Protein AF-A0A9J6GRD5-F1 (afdb_monomer_lite)

Secondary structure (DSSP, 8-state):
--HHHHHHHHHHHHHHHHHHS----------SSPPPPTT--SSPPSS----S---B--TTT-EEE-GGGGT-HHHHHHHHHHHHHHTS--SS-----SSS--PPB--EEEEEEEE-SSTTTSS---TT----EEEE--SSS-EEEEEEEHHHHHHHHHHHHHH----GGG---------------HHHHHHHHHHHTT--EEEEEEEBTTB--B--SS-GGGGGGSSSTTS-B-HHHHHHHHHHHHTTT-EEEEEE--SSS-HHHHTTSTT-BPPPEETTEEP---TTTTTTT--B-TT-HHHHHHHHHHHHHHHHH--SSEEE--------HHHHH-HHHHHHHHHHT-SSHHHHHHHHHHHHHHHHHHTT-EEEEESHHHHTT----TTPEEEE---TTT-TT--SHHHHHHHHHHTT-EEEE-TT--TTS--SS-THHHHHH--TT-STT--

Radius of gyration: 27.99 Å; chains: 1; bounding box: 68×75×81 Å

pLDDT: mean 86.12, std 17.2, range [30.16, 98.75]

Structure (mmCIF, N/CA/C/O backbone):
data_AF-A0A9J6GRD5-F1
#
_entry.id   AF-A0A9J6GRD5-F1
#
loop_
_atom_site.group_PDB
_atom_site.id
_atom_site.type_symbol
_atom_site.label_atom_id
_atom_site.label_alt_id
_atom_site.label_comp_id
_atom_site.label_asym_id
_atom_site.label_entity_id
_atom_site.label_seq_id
_atom_site.pdbx_PDB_ins_code
_atom_site.Cartn_x
_atom_site.Cartn_y
_atom_site.Cartn_z
_atom_site.occupancy
_atom_site.B_iso_or_equiv
_atom_site.auth_seq_id
_atom_site.auth_comp_id
_atom_site.auth_asym_id
_atom_site.auth_atom_id
_atom_site.pdbx_PDB_model_num
ATOM 1 N N . MET A 1 1 ? 36.837 54.798 8.682 1.00 49.62 1 MET A N 1
ATOM 2 C CA . MET A 1 1 ? 36.047 54.429 9.881 1.00 49.62 1 MET A CA 1
ATOM 3 C C . MET A 1 1 ? 37.021 54.066 10.987 1.00 49.62 1 MET A C 1
ATOM 5 O O . MET A 1 1 ? 37.916 53.267 10.752 1.00 49.62 1 MET A O 1
ATOM 9 N N . THR A 1 2 ? 36.930 54.731 12.136 1.00 55.22 2 THR A N 1
ATOM 10 C CA . THR A 1 2 ? 37.861 54.570 13.262 1.00 55.22 2 THR A CA 1
ATOM 11 C C . THR A 1 2 ? 37.688 53.199 13.928 1.00 55.22 2 THR A C 1
ATOM 13 O O . THR A 1 2 ? 36.592 52.640 13.930 1.00 55.22 2 THR A O 1
ATOM 16 N N . SER A 1 3 ? 38.774 52.658 14.497 1.00 61.09 3 SER A N 1
ATOM 17 C CA . SER A 1 3 ? 38.858 51.348 15.183 1.00 61.09 3 SER A CA 1
ATOM 18 C C . SER A 1 3 ? 37.699 51.074 16.164 1.00 61.09 3 SER A C 1
ATOM 20 O O . SER A 1 3 ? 37.255 49.937 16.328 1.00 61.09 3 SER A O 1
ATOM 22 N N . SER A 1 4 ? 37.130 52.129 16.748 1.00 62.19 4 SER A N 1
ATOM 23 C CA . SER A 1 4 ? 35.991 52.066 17.667 1.00 62.19 4 SER A CA 1
ATOM 24 C C . SER A 1 4 ? 34.664 51.667 17.002 1.00 62.19 4 SER A C 1
ATOM 26 O O . SER A 1 4 ? 33.867 50.967 17.620 1.00 62.19 4 SER A O 1
ATOM 28 N N . VAL A 1 5 ? 34.429 52.041 15.737 1.00 65.94 5 VAL A N 1
ATOM 29 C CA . VAL A 1 5 ? 33.190 51.699 15.003 1.00 65.94 5 VAL A CA 1
ATOM 30 C C . VAL A 1 5 ? 33.194 50.228 14.579 1.00 65.94 5 VAL A C 1
ATOM 32 O O . VAL A 1 5 ? 32.170 49.554 14.653 1.00 65.94 5 VAL A O 1
ATOM 35 N N . LEU A 1 6 ? 34.365 49.699 14.210 1.00 63.09 6 LEU A N 1
ATOM 36 C CA . LEU A 1 6 ? 34.528 48.290 13.840 1.00 63.09 6 LEU A CA 1
ATOM 37 C C . LEU A 1 6 ? 34.335 47.360 15.051 1.00 63.09 6 LEU A C 1
ATOM 39 O O . LEU A 1 6 ? 33.712 46.309 14.931 1.00 63.09 6 LEU A O 1
ATOM 43 N N . ARG A 1 7 ? 34.801 47.776 16.239 1.00 62.59 7 ARG A N 1
ATOM 44 C CA . ARG A 1 7 ? 34.573 47.044 17.498 1.00 62.59 7 ARG A CA 1
ATOM 45 C C . ARG A 1 7 ? 33.104 47.045 17.923 1.00 62.59 7 ARG A C 1
ATOM 47 O O . ARG A 1 7 ? 32.635 46.030 18.425 1.00 62.59 7 ARG A O 1
ATOM 54 N N . LEU A 1 8 ? 32.372 48.135 17.685 1.00 62.16 8 LEU A N 1
ATOM 55 C CA . LEU A 1 8 ? 30.936 48.200 17.974 1.00 62.16 8 LEU A CA 1
ATOM 56 C C . LEU A 1 8 ? 30.122 47.286 17.039 1.00 62.16 8 LEU A C 1
ATOM 58 O O . LEU A 1 8 ? 29.223 46.585 17.495 1.00 62.16 8 LEU A O 1
ATOM 62 N N . LEU A 1 9 ? 30.485 47.222 15.752 1.00 56.03 9 LEU A N 1
ATOM 63 C CA . LEU A 1 9 ? 29.865 46.309 14.780 1.00 56.03 9 LEU A CA 1
ATOM 64 C C . LEU A 1 9 ? 30.152 44.830 15.097 1.00 56.03 9 LEU A C 1
ATOM 66 O O . LEU A 1 9 ? 29.254 43.998 14.990 1.00 56.03 9 LEU A O 1
ATOM 70 N N . LEU A 1 10 ? 31.364 44.506 15.563 1.00 60.06 10 LEU A N 1
ATOM 71 C CA . LEU A 1 10 ? 31.736 43.149 15.992 1.00 60.06 10 LEU A CA 1
ATOM 72 C C . LEU A 1 10 ? 31.068 42.715 17.307 1.00 60.06 10 LEU A C 1
ATOM 74 O O . LEU A 1 10 ? 30.864 41.522 17.504 1.00 60.06 10 LEU A O 1
ATOM 78 N N . LEU A 1 11 ? 30.697 43.653 18.185 1.00 59.06 11 LEU A N 1
ATOM 79 C CA . LEU A 1 11 ? 29.941 43.366 19.414 1.00 59.06 11 LEU A CA 1
ATOM 80 C C . LEU A 1 11 ? 28.431 43.212 19.170 1.00 59.06 11 LEU A C 1
ATOM 82 O O . LEU A 1 11 ? 27.761 42.523 19.935 1.00 59.06 11 LEU A O 1
ATOM 86 N N . LEU A 1 12 ? 27.893 43.814 18.104 1.00 52.66 12 LEU A N 1
ATOM 87 C CA . LEU A 1 12 ? 26.479 43.695 17.721 1.00 52.66 12 LEU A CA 1
ATOM 88 C C . LEU A 1 12 ? 26.198 42.492 16.808 1.00 52.66 12 LEU A C 1
ATOM 90 O O . LEU A 1 12 ? 25.074 41.989 16.798 1.00 52.66 12 LEU A O 1
ATOM 94 N N . ALA A 1 13 ? 27.203 41.988 16.086 1.00 53.62 13 ALA A N 1
ATOM 95 C CA . ALA A 1 13 ? 27.067 40.820 15.216 1.00 53.62 13 ALA A CA 1
ATOM 96 C C . ALA A 1 13 ? 26.558 39.547 15.936 1.00 53.62 13 ALA A C 1
ATOM 98 O O . ALA A 1 13 ? 25.658 38.911 15.392 1.00 53.62 13 ALA A O 1
ATOM 99 N N . PRO A 1 14 ? 27.013 39.184 17.157 1.00 51.56 14 PRO A N 1
ATOM 100 C CA . PRO A 1 14 ? 26.506 38.008 17.866 1.00 51.56 14 PRO A CA 1
ATOM 101 C C . PRO A 1 14 ? 25.075 38.205 18.374 1.00 51.56 14 PRO A C 1
ATOM 103 O O . PRO A 1 14 ? 24.329 37.240 18.466 1.00 51.56 14 PRO A O 1
ATOM 106 N N . VAL A 1 15 ? 24.673 39.445 18.681 1.00 54.31 15 VAL A N 1
ATOM 107 C CA . VAL A 1 15 ? 23.310 39.764 19.137 1.00 54.31 15 VAL A CA 1
ATOM 108 C C . VAL A 1 15 ? 22.329 39.703 17.963 1.00 54.31 15 VAL A C 1
ATOM 110 O O . VAL A 1 15 ? 21.251 39.134 18.100 1.00 54.31 15 VAL A O 1
ATOM 113 N N . LEU A 1 16 ? 22.724 40.188 16.782 1.00 49.69 16 LEU A N 1
ATOM 114 C CA . LEU A 1 16 ? 21.937 40.054 15.549 1.00 49.69 16 LEU A CA 1
ATOM 115 C C . LEU A 1 16 ? 21.883 38.600 15.044 1.00 49.69 16 LEU A C 1
ATOM 117 O O . LEU A 1 16 ? 20.831 38.160 14.588 1.00 49.69 16 LEU A O 1
ATOM 121 N N . LEU A 1 17 ? 22.965 37.825 15.191 1.00 47.38 17 LEU A N 1
ATOM 122 C CA . LEU A 1 17 ? 22.986 36.387 14.881 1.00 47.38 17 LEU A CA 1
ATOM 123 C C . LEU A 1 17 ? 22.181 35.551 15.891 1.00 47.38 17 LEU A C 1
ATOM 125 O O . LEU A 1 17 ? 21.523 34.598 15.487 1.00 47.38 17 LEU A O 1
ATOM 129 N N . ALA A 1 18 ? 22.158 35.921 17.175 1.00 43.56 18 ALA A N 1
ATOM 130 C CA . ALA A 1 18 ? 21.323 35.254 18.176 1.00 43.56 18 ALA A CA 1
ATOM 131 C C . ALA A 1 18 ? 19.822 35.515 17.953 1.00 43.56 18 ALA A C 1
ATOM 133 O O . ALA A 1 18 ? 19.014 34.607 18.143 1.00 43.56 18 ALA A O 1
ATOM 134 N N . TYR A 1 19 ? 19.443 36.708 17.477 1.00 42.16 19 TYR A N 1
ATOM 135 C CA . TYR A 1 19 ? 18.065 36.987 17.051 1.00 42.16 19 TYR A CA 1
ATOM 136 C C . TYR A 1 19 ? 17.689 36.298 15.728 1.00 42.16 19 TYR A C 1
ATOM 138 O O . TYR A 1 19 ? 16.516 36.000 15.521 1.00 42.16 19 TYR A O 1
ATOM 146 N N . ALA A 1 20 ? 18.659 35.987 14.860 1.00 40.38 20 ALA A N 1
ATOM 147 C CA . ALA A 1 20 ? 18.417 35.287 13.595 1.00 40.38 20 ALA A CA 1
ATOM 148 C C . ALA A 1 20 ? 18.233 33.760 13.739 1.00 40.38 20 ALA A C 1
ATOM 150 O O . ALA A 1 20 ? 17.759 33.120 12.803 1.00 40.38 20 ALA A O 1
ATOM 151 N N . PHE A 1 21 ? 18.564 33.173 14.897 1.00 40.09 21 PHE A N 1
ATOM 152 C CA . PHE A 1 21 ? 18.409 31.733 15.168 1.00 40.09 21 PHE A CA 1
ATOM 153 C C . PHE A 1 21 ? 17.312 31.379 16.175 1.00 40.09 21 PHE A C 1
ATOM 155 O O . PHE A 1 21 ? 17.104 30.201 16.466 1.00 40.09 21 PHE A O 1
ATOM 162 N N . ILE A 1 22 ? 16.526 32.355 16.630 1.00 40.75 22 ILE A N 1
ATOM 163 C CA . ILE A 1 22 ? 15.164 32.056 17.070 1.00 40.75 22 ILE A CA 1
ATOM 164 C C . ILE A 1 22 ? 14.322 32.051 15.797 1.00 40.75 22 ILE A C 1
ATOM 166 O O . ILE A 1 22 ? 13.637 33.021 15.479 1.00 40.75 22 ILE A O 1
ATOM 170 N N . THR A 1 23 ? 14.396 30.950 15.038 1.00 41.19 23 THR A N 1
ATOM 171 C CA . THR A 1 23 ? 13.290 30.588 14.153 1.00 41.19 23 THR A CA 1
ATOM 172 C C . THR A 1 23 ? 12.053 30.686 15.013 1.00 41.19 23 THR A C 1
ATOM 174 O O . THR A 1 23 ? 11.929 29.950 15.995 1.00 41.19 23 THR A O 1
ATOM 177 N N . TYR A 1 24 ? 11.218 31.666 14.689 1.00 38.09 24 TYR A N 1
ATOM 178 C CA . TYR A 1 24 ? 9.889 31.842 15.224 1.00 38.09 24 TYR A CA 1
ATOM 179 C C . TYR A 1 24 ? 9.288 30.441 15.344 1.00 38.09 24 TYR A C 1
ATOM 181 O O . TYR A 1 24 ? 8.982 29.798 14.340 1.00 38.09 24 TYR A O 1
ATOM 189 N N . ILE A 1 25 ? 9.214 29.911 16.568 1.00 41.38 25 ILE A N 1
ATOM 190 C CA . ILE A 1 25 ? 8.284 28.831 16.838 1.00 41.38 25 ILE A CA 1
ATOM 191 C C . ILE A 1 25 ? 6.969 29.554 16.628 1.00 41.38 25 ILE A C 1
ATOM 193 O O . ILE A 1 25 ? 6.519 30.259 17.531 1.00 41.38 25 ILE A O 1
ATOM 197 N N . GLU A 1 26 ? 6.427 29.496 15.404 1.00 39.28 26 GLU A N 1
ATOM 198 C CA . GLU A 1 26 ? 5.041 29.864 15.182 1.00 39.28 26 GLU A CA 1
ATOM 199 C C . GLU A 1 26 ? 4.311 29.103 16.269 1.00 39.28 26 GLU A C 1
ATOM 201 O O . GLU A 1 26 ? 4.31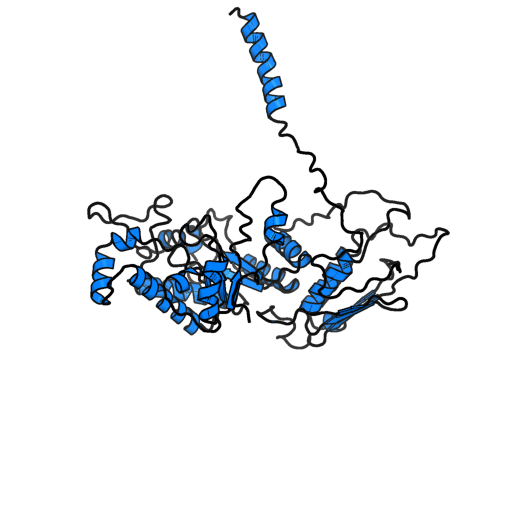8 27.866 16.302 1.00 39.28 26 GLU A O 1
ATOM 206 N N . VAL A 1 27 ? 3.766 29.850 17.230 1.00 38.38 27 VAL A N 1
ATOM 207 C CA . VAL A 1 27 ? 2.721 29.333 18.087 1.00 38.38 27 VAL A CA 1
ATOM 208 C C . VAL A 1 27 ? 1.758 28.745 17.079 1.00 38.38 27 VAL A C 1
ATOM 210 O O . VAL A 1 27 ? 1.169 29.499 16.305 1.00 38.38 27 VAL A O 1
ATOM 213 N N . ARG A 1 28 ? 1.700 27.409 16.987 1.00 44.22 28 ARG A N 1
ATOM 214 C CA . ARG A 1 28 ? 0.713 26.737 16.152 1.00 44.22 28 ARG A CA 1
ATOM 215 C C . ARG A 1 28 ? -0.610 27.127 16.774 1.00 44.22 28 ARG A C 1
ATOM 217 O O . ARG A 1 28 ? -1.078 26.481 17.712 1.00 44.22 28 ARG A O 1
ATOM 224 N N . LEU A 1 29 ? -1.146 28.255 16.318 1.00 44.84 29 LEU A N 1
ATOM 225 C CA . LEU A 1 29 ? -2.468 28.702 16.670 1.00 44.84 29 LEU A CA 1
ATOM 226 C C . LEU A 1 29 ? -3.365 27.506 16.352 1.00 44.84 29 LEU A C 1
ATOM 228 O O . LEU A 1 29 ? -3.175 26.873 15.304 1.00 44.84 29 LEU A O 1
ATOM 232 N N . PRO A 1 30 ? -4.259 27.114 17.274 1.00 55.38 30 PRO A N 1
ATOM 233 C CA . PRO A 1 30 ? -5.175 26.020 17.006 1.00 55.38 30 PRO A CA 1
ATOM 234 C C . PRO A 1 30 ? -5.814 26.260 15.640 1.00 55.38 30 PRO A C 1
ATOM 236 O O . PRO A 1 30 ? -6.192 27.393 15.334 1.00 55.38 30 PRO A O 1
ATOM 239 N N . LEU A 1 31 ? -5.852 25.209 14.812 1.00 58.12 31 LEU A N 1
ATOM 240 C CA . LEU A 1 31 ? -6.377 25.294 13.451 1.00 58.12 31 LEU A CA 1
ATOM 241 C C . LEU A 1 31 ? -7.694 26.092 13.475 1.00 58.12 31 LEU A C 1
ATOM 243 O O . LEU A 1 31 ? -8.591 25.723 14.238 1.00 58.12 31 LEU A O 1
ATOM 247 N N . PRO A 1 32 ? -7.816 27.184 12.697 1.00 57.00 32 PRO A N 1
ATOM 248 C CA . PRO A 1 32 ? -9.034 27.982 12.661 1.00 57.00 32 PRO A CA 1
ATOM 249 C C . PRO A 1 32 ? -10.247 27.097 12.365 1.00 57.00 32 PRO A C 1
ATOM 251 O O . PRO A 1 32 ? -10.274 26.398 11.352 1.00 57.00 32 PRO A O 1
ATOM 254 N N . GLY A 1 33 ? -11.244 27.126 13.248 1.00 63.50 33 GLY A N 1
ATOM 255 C CA . GLY A 1 33 ? -12.440 26.293 13.154 1.00 63.50 33 GLY A CA 1
ATOM 256 C C . GLY A 1 33 ? -13.006 25.937 14.527 1.00 63.50 33 GLY A C 1
ATOM 257 O O . GLY A 1 33 ? -12.350 26.092 15.557 1.00 63.50 33 GLY A O 1
ATOM 258 N N . LYS A 1 34 ? -14.250 25.454 14.553 1.00 72.62 34 LYS A N 1
ATOM 259 C CA . LYS A 1 34 ? -14.848 24.904 15.772 1.00 72.62 34 LYS A CA 1
ATOM 260 C C . LYS A 1 34 ? -14.332 23.478 15.946 1.00 72.62 34 LYS A C 1
ATOM 262 O O . LYS A 1 34 ? -14.577 22.631 15.090 1.00 72.62 34 LYS A O 1
ATOM 267 N N . ARG A 1 35 ? -13.618 23.207 17.042 1.00 72.94 35 ARG A N 1
ATOM 268 C CA . ARG A 1 35 ? -13.231 21.836 17.398 1.00 72.94 35 ARG A CA 1
ATOM 269 C C . ARG A 1 35 ? -14.496 20.988 17.530 1.00 72.94 35 ARG A C 1
ATOM 271 O O . ARG A 1 35 ? -15.472 21.444 18.128 1.00 72.94 35 ARG A O 1
ATOM 278 N N . ALA A 1 36 ? -14.472 19.777 16.979 1.00 79.00 36 ALA A N 1
ATOM 279 C CA . ALA A 1 36 ? -15.566 18.839 17.177 1.00 79.00 36 ALA A CA 1
ATOM 280 C C . ALA A 1 36 ? -15.784 18.602 18.687 1.00 79.00 36 ALA A C 1
ATOM 282 O O . ALA A 1 36 ? -14.801 18.598 19.443 1.00 79.00 36 ALA A O 1
ATOM 283 N N . PRO A 1 37 ? -17.039 18.441 19.145 1.00 81.50 37 PRO A N 1
ATOM 284 C CA . PRO A 1 37 ? -17.318 18.091 20.532 1.00 81.50 37 PRO A CA 1
ATOM 285 C C . PRO A 1 37 ? -16.533 16.840 20.971 1.00 81.50 37 PRO A C 1
ATOM 287 O O . PRO A 1 37 ? -16.256 15.974 20.133 1.00 81.50 37 PRO A O 1
ATOM 290 N N . PRO A 1 38 ? -16.167 16.706 22.258 1.00 81.12 38 PRO A N 1
ATOM 291 C CA . PRO A 1 38 ? -15.645 15.449 22.791 1.00 81.12 38 PRO A CA 1
ATOM 292 C C . PRO A 1 38 ? -16.554 14.268 22.431 1.00 81.12 38 PRO A C 1
ATOM 294 O O . PRO A 1 38 ? -17.765 14.439 22.311 1.00 81.12 38 PRO A O 1
ATOM 297 N N . GLY A 1 39 ? -15.969 13.089 22.219 1.00 83.50 39 GLY A N 1
ATOM 298 C CA . GLY A 1 39 ? -16.737 11.932 21.763 1.00 83.50 39 GLY A CA 1
ATOM 299 C C . GLY A 1 39 ? -17.086 11.963 20.272 1.00 83.50 39 GLY A C 1
ATOM 300 O O . GLY A 1 39 ? -17.992 11.253 19.850 1.00 83.50 39 GLY A O 1
ATOM 301 N N . SER A 1 40 ? -16.410 12.796 19.468 1.00 88.31 40 SER A N 1
ATOM 302 C CA . SER A 1 40 ? -16.587 12.813 18.012 1.00 88.31 40 SER A CA 1
ATOM 303 C C . SER A 1 40 ? -15.562 11.903 17.315 1.00 88.31 40 SER A C 1
ATOM 305 O O . SER A 1 40 ? -14.390 12.276 17.246 1.00 88.31 40 SER A O 1
ATOM 307 N N . PRO A 1 41 ? -15.968 10.738 16.780 1.00 91.38 41 PRO A N 1
ATOM 308 C CA . PRO A 1 41 ? -15.154 9.878 15.970 1.00 91.38 41 PRO A CA 1
ATOM 309 C C . PRO A 1 41 ? -14.818 10.484 14.606 1.00 91.38 41 PRO A C 1
ATOM 311 O O . PRO A 1 41 ? -15.607 11.195 13.977 1.00 91.38 41 PRO A O 1
ATOM 314 N N . TRP A 1 42 ? -13.629 10.123 14.141 1.00 93.62 42 TRP A N 1
ATOM 315 C CA . TRP A 1 42 ? -13.108 10.382 12.812 1.00 93.62 42 TRP A CA 1
ATOM 316 C C . TRP A 1 42 ? -12.485 9.093 12.241 1.00 93.62 42 TRP A C 1
ATOM 318 O O . TRP A 1 42 ? -11.746 8.406 12.950 1.00 93.62 42 TRP A O 1
ATOM 328 N N . PRO A 1 43 ? -12.739 8.742 10.968 1.00 95.56 43 PRO A N 1
ATOM 329 C CA . PRO A 1 43 ? -13.752 9.317 10.081 1.00 95.56 43 PRO A CA 1
ATOM 330 C C . PRO A 1 43 ? -15.171 9.202 10.655 1.00 95.56 43 PRO A C 1
ATOM 332 O O . PRO A 1 43 ? -15.437 8.323 11.481 1.00 95.56 43 PRO A O 1
ATOM 335 N N . ALA A 1 44 ? -16.069 10.088 10.217 1.00 93.19 44 ALA A N 1
ATOM 336 C CA . ALA A 1 44 ? -17.471 10.035 10.614 1.00 93.19 44 ALA A CA 1
ATOM 337 C C . ALA A 1 44 ? -18.111 8.711 10.133 1.00 93.19 44 ALA A C 1
ATOM 339 O O . ALA A 1 44 ? -17.980 8.372 8.953 1.00 93.19 44 ALA A O 1
ATOM 340 N N . PRO A 1 45 ? -18.789 7.951 11.015 1.00 94.44 45 PRO A N 1
ATOM 341 C CA . PRO A 1 45 ? -19.582 6.789 10.624 1.00 94.44 45 PRO A CA 1
ATOM 342 C C . PRO A 1 45 ? -20.627 7.126 9.553 1.00 94.44 45 PRO A C 1
ATOM 344 O O . PRO A 1 45 ? -21.190 8.218 9.556 1.00 94.44 45 PRO A O 1
ATOM 347 N N . GLN A 1 46 ? -20.935 6.161 8.678 1.00 94.25 46 GLN A N 1
ATOM 348 C CA . GLN A 1 46 ? -21.948 6.332 7.623 1.00 94.25 46 GLN A CA 1
ATOM 349 C C . GLN A 1 46 ? -23.337 6.675 8.180 1.00 94.25 46 GLN A C 1
ATOM 351 O O . GLN A 1 46 ? -24.057 7.483 7.603 1.00 94.25 46 GLN A O 1
ATOM 356 N N . MET A 1 47 ? -23.705 6.057 9.303 1.00 94.69 47 MET A N 1
ATOM 357 C CA . MET A 1 47 ? -24.911 6.374 10.058 1.00 94.69 47 MET A CA 1
ATOM 358 C C . MET A 1 47 ? -24.525 6.644 11.501 1.00 94.69 47 MET A C 1
ATOM 360 O O . MET A 1 47 ? -23.798 5.860 12.113 1.00 94.69 47 MET A O 1
ATOM 364 N N . TRP A 1 48 ? -25.045 7.737 12.049 1.00 91.19 48 TRP A N 1
ATOM 365 C CA . TRP A 1 48 ? -24.818 8.101 13.435 1.00 91.19 48 TRP A CA 1
ATOM 366 C C . TRP A 1 48 ? -26.077 8.701 14.048 1.00 91.19 48 TRP A C 1
ATOM 368 O O . TRP A 1 48 ? -26.523 9.778 13.660 1.00 91.19 48 TRP A O 1
ATOM 378 N N . GLN A 1 49 ? -26.625 8.003 15.040 1.00 91.12 49 GLN A N 1
ATOM 379 C CA . GLN A 1 49 ? -27.655 8.523 15.935 1.00 91.12 49 GLN A CA 1
ATOM 380 C C . GLN A 1 49 ? -27.046 8.770 17.320 1.00 91.12 49 GLN A C 1
ATOM 382 O O . GLN A 1 49 ? -26.493 7.854 17.927 1.00 91.12 49 GLN A O 1
ATOM 387 N N . THR A 1 50 ? -27.075 10.018 17.786 1.00 87.50 50 THR A N 1
ATOM 388 C CA . THR A 1 50 ? -26.617 10.403 19.128 1.00 87.50 50 THR A CA 1
ATOM 389 C C . THR A 1 50 ? -27.794 10.601 20.072 1.00 87.50 50 THR A C 1
ATOM 391 O O . THR A 1 50 ? -28.888 10.981 19.662 1.00 87.50 50 THR A O 1
ATOM 394 N N . SER A 1 51 ? -27.531 10.405 21.361 1.00 83.81 51 SER A N 1
ATOM 395 C CA . SER A 1 51 ? -28.380 10.851 22.465 1.00 83.81 51 SER A CA 1
ATOM 396 C C . SER A 1 51 ? -27.584 11.850 23.317 1.00 83.81 51 SER A C 1
ATOM 398 O O . SER A 1 51 ? -26.357 11.737 23.369 1.00 83.81 51 SER A O 1
ATOM 400 N N . PRO A 1 52 ? -28.227 12.830 23.983 1.00 81.69 52 PRO A N 1
ATOM 401 C CA . PRO A 1 52 ? -27.559 13.671 24.979 1.00 81.69 52 PRO A CA 1
ATOM 402 C C . PRO A 1 52 ? -27.147 12.898 26.244 1.00 81.69 52 PRO A C 1
ATOM 404 O O . PRO A 1 52 ? -26.436 13.449 27.082 1.00 81.69 52 PRO A O 1
ATOM 407 N N . MET A 1 53 ? -27.596 11.648 26.402 1.00 81.56 53 MET A N 1
ATOM 408 C CA . MET A 1 53 ? -27.242 10.789 27.527 1.00 81.56 53 MET A CA 1
ATOM 409 C C . MET A 1 53 ? -25.732 10.532 27.596 1.00 81.56 53 MET A C 1
ATOM 411 O O . MET A 1 53 ? -25.085 10.223 26.596 1.00 81.56 53 MET A O 1
ATOM 415 N N . GLN A 1 54 ? -25.196 10.583 28.814 1.00 84.00 54 GLN A N 1
ATOM 416 C CA . GLN A 1 54 ? -23.812 10.248 29.125 1.00 84.00 54 GLN A CA 1
ATOM 417 C C . GLN A 1 54 ? -23.754 9.075 30.103 1.00 84.00 54 GLN A C 1
ATOM 419 O O . GLN A 1 54 ? -24.644 8.903 30.933 1.00 84.00 54 GLN A O 1
ATOM 424 N N . ARG A 1 55 ? -22.686 8.281 30.008 1.00 85.94 55 ARG A N 1
ATOM 425 C CA . ARG A 1 55 ? -22.394 7.176 30.927 1.00 85.94 55 ARG A CA 1
ATOM 426 C C . ARG A 1 55 ? -20.955 7.255 31.394 1.00 85.94 55 ARG A C 1
ATOM 428 O O . ARG A 1 55 ? -20.086 7.721 30.656 1.00 85.94 55 ARG A O 1
ATOM 435 N N . THR A 1 56 ? -20.707 6.798 32.612 1.00 85.94 56 THR A N 1
ATOM 436 C CA . THR A 1 56 ? -19.355 6.746 33.175 1.00 85.94 56 THR A CA 1
ATOM 437 C C . THR A 1 56 ? -18.690 5.418 32.832 1.00 85.94 56 THR A C 1
ATOM 439 O O . THR A 1 56 ? -19.353 4.390 32.733 1.00 85.94 56 THR A O 1
ATOM 442 N N . LEU A 1 57 ? -17.375 5.429 32.619 1.00 84.12 57 LEU A N 1
ATOM 443 C CA . LEU A 1 57 ? -16.576 4.211 32.501 1.00 84.12 57 LEU A CA 1
ATOM 444 C C . LEU A 1 57 ? -15.581 4.191 33.654 1.00 84.12 57 LEU A C 1
ATOM 446 O O . LEU A 1 57 ? -14.785 5.119 33.796 1.00 84.12 57 LEU A O 1
ATOM 450 N N . ASP A 1 58 ? -15.625 3.132 34.449 1.00 82.19 58 ASP A N 1
ATOM 451 C CA . ASP A 1 58 ? -14.655 2.875 35.504 1.00 82.19 58 ASP A CA 1
ATOM 452 C C . ASP A 1 58 ? -13.553 1.947 34.956 1.00 82.19 58 ASP A C 1
ATOM 454 O O . ASP A 1 58 ? -13.852 0.807 34.594 1.00 82.19 58 ASP A O 1
ATOM 458 N N . PRO A 1 59 ? -12.290 2.402 34.856 1.00 82.25 59 PRO A N 1
ATOM 459 C CA . PRO A 1 59 ? -11.193 1.594 34.319 1.00 82.25 59 PRO A CA 1
ATOM 460 C C . PRO A 1 59 ? -10.957 0.271 35.063 1.00 82.25 59 PRO A C 1
ATOM 462 O O . PRO A 1 59 ? -10.485 -0.690 34.442 1.00 82.25 59 PRO A O 1
ATOM 465 N N . ASP A 1 60 ? -11.284 0.212 36.358 1.00 82.88 60 ASP A N 1
ATOM 466 C CA . ASP A 1 60 ? -11.026 -0.950 37.214 1.00 82.88 60 ASP A CA 1
ATOM 467 C C . ASP A 1 60 ? -12.092 -2.037 37.029 1.00 82.88 60 ASP A C 1
ATOM 469 O O . ASP A 1 60 ? -11.789 -3.230 37.099 1.00 82.88 60 ASP A O 1
ATOM 473 N N . THR A 1 61 ? -13.337 -1.642 36.751 1.00 86.50 61 THR A N 1
ATOM 474 C CA . THR A 1 61 ? -14.481 -2.565 36.655 1.00 86.50 61 THR A CA 1
ATOM 475 C C . THR A 1 61 ? -14.992 -2.775 35.230 1.00 86.50 61 THR A C 1
ATOM 477 O O . THR A 1 61 ? -15.610 -3.804 34.952 1.00 86.50 61 THR A O 1
ATOM 480 N N . PHE A 1 62 ? -14.694 -1.867 34.294 1.00 89.94 62 PHE A N 1
ATOM 481 C CA . PHE A 1 62 ? -15.132 -1.977 32.905 1.00 89.94 62 PHE A CA 1
ATOM 482 C C . PHE A 1 62 ? -14.538 -3.212 32.219 1.00 89.94 62 PHE A C 1
ATOM 484 O O . PHE A 1 62 ? -13.313 -3.382 32.136 1.00 89.94 62 PHE A O 1
ATOM 491 N N . SER A 1 63 ? -15.404 -4.046 31.645 1.00 94.50 63 SER A N 1
ATOM 492 C CA . SER A 1 63 ? -15.003 -5.238 30.895 1.00 94.50 63 SER A CA 1
ATOM 493 C C . SER A 1 63 ? -14.986 -4.987 29.385 1.00 94.50 63 SER A C 1
ATOM 495 O O . SER A 1 63 ? -15.943 -4.480 28.807 1.00 94.50 63 SER A O 1
ATOM 497 N N . LEU A 1 64 ? -13.900 -5.386 28.719 1.00 95.94 64 LEU A N 1
ATOM 498 C CA . LEU A 1 64 ? -13.784 -5.388 27.259 1.00 95.94 64 LEU A CA 1
ATOM 499 C C . LEU A 1 64 ? -13.455 -6.809 26.806 1.00 95.94 64 LEU A C 1
ATOM 501 O O . LEU A 1 64 ? -12.353 -7.290 27.070 1.00 95.94 64 LEU A O 1
ATOM 505 N N . SER A 1 65 ? -14.401 -7.485 26.150 1.00 96.75 65 SER A N 1
ATOM 506 C CA . SER A 1 65 ? -14.284 -8.924 25.881 1.00 96.75 65 SER A CA 1
ATOM 507 C C . SER A 1 65 ? -14.866 -9.353 24.534 1.00 96.75 65 SER A C 1
ATOM 509 O O . SER A 1 65 ? -15.764 -8.719 23.980 1.00 96.75 65 SER A O 1
ATOM 511 N N . SER A 1 66 ? -14.330 -10.457 24.006 1.00 96.94 66 SER A N 1
ATOM 512 C CA . SER A 1 66 ? -14.833 -11.161 22.824 1.00 96.94 66 SER A CA 1
ATOM 513 C C . SER A 1 66 ? -14.509 -12.644 22.939 1.00 96.94 66 SER A C 1
ATOM 515 O O . SER A 1 66 ? -13.360 -12.984 23.219 1.00 96.94 66 SER A O 1
ATOM 517 N N . ALA A 1 67 ? -15.461 -13.523 22.624 1.00 93.75 67 ALA A N 1
ATOM 518 C CA . ALA A 1 67 ? -15.182 -14.958 22.496 1.00 93.75 67 ALA A CA 1
ATOM 519 C C . ALA A 1 67 ? -14.157 -15.253 21.380 1.00 93.75 67 ALA A C 1
ATOM 521 O O . ALA A 1 67 ? -13.410 -16.223 21.452 1.00 93.75 67 ALA A O 1
ATOM 522 N N . ALA A 1 68 ? -14.064 -14.387 20.362 1.00 93.81 68 ALA A N 1
ATOM 523 C CA . ALA A 1 68 ? -13.103 -14.546 19.273 1.00 93.81 68 ALA A CA 1
ATOM 524 C C . ALA A 1 68 ? -11.639 -14.365 19.715 1.00 93.81 68 ALA A C 1
ATOM 526 O O . ALA A 1 68 ? -10.733 -14.809 19.012 1.00 93.81 68 ALA A O 1
ATOM 527 N N . ALA A 1 69 ? -11.387 -13.743 20.871 1.00 94.19 69 ALA A N 1
ATOM 528 C CA . ALA A 1 69 ? -10.034 -13.528 21.381 1.00 94.19 69 ALA A CA 1
ATOM 529 C C . ALA A 1 69 ? -9.316 -14.833 21.775 1.00 94.19 69 ALA A C 1
ATOM 531 O O . ALA A 1 69 ? -8.090 -14.852 21.827 1.00 94.19 69 ALA A O 1
ATOM 532 N N . GLU A 1 70 ? -10.054 -15.919 22.021 1.00 91.06 70 GLU A N 1
ATOM 533 C CA . GLU A 1 70 ? -9.474 -17.223 22.374 1.00 91.06 70 GLU A CA 1
ATOM 534 C C . GLU A 1 70 ? -8.779 -17.901 21.187 1.00 91.06 70 GLU A C 1
ATOM 536 O O . GLU A 1 70 ? -7.810 -18.632 21.371 1.00 91.06 70 GLU A O 1
ATOM 541 N N . SER A 1 71 ? -9.260 -17.652 19.965 1.00 90.25 71 SER A N 1
ATOM 542 C CA . SER A 1 71 ? -8.769 -18.318 18.754 1.00 90.25 71 SER A CA 1
ATOM 543 C C . SER A 1 71 ? -8.246 -17.363 17.681 1.00 90.25 71 SER A C 1
ATOM 545 O O . SER A 1 71 ? -7.799 -17.829 16.636 1.00 90.25 71 SER A O 1
ATOM 547 N N . CYS A 1 72 ? -8.323 -16.045 17.894 1.00 94.62 72 CYS A N 1
ATOM 548 C CA . CYS A 1 72 ? -7.841 -15.041 16.951 1.00 94.62 72 CYS A CA 1
ATOM 549 C C . CYS A 1 72 ? -7.004 -13.962 17.644 1.00 94.62 72 CYS A C 1
ATOM 551 O O . CYS A 1 72 ? -7.496 -13.132 18.417 1.00 94.62 72 CYS A O 1
ATOM 553 N N . ASP A 1 73 ? -5.719 -13.942 17.306 1.00 95.38 73 ASP A N 1
ATOM 554 C CA . ASP A 1 73 ? -4.740 -13.027 17.877 1.00 95.38 73 ASP A CA 1
ATOM 555 C C . ASP A 1 73 ? -4.977 -11.563 17.480 1.00 95.38 73 ASP A C 1
ATOM 557 O O . ASP A 1 73 ? -4.775 -10.676 18.310 1.00 95.38 73 ASP A O 1
ATOM 561 N N . VAL A 1 74 ? -5.488 -11.297 16.273 1.00 96.25 74 VAL A N 1
ATOM 562 C CA . VAL A 1 74 ? -5.893 -9.952 15.829 1.00 96.25 74 VAL A CA 1
ATOM 563 C C . VAL A 1 74 ? -6.891 -9.351 16.812 1.00 96.25 74 VAL A C 1
ATOM 565 O O . VAL A 1 74 ? -6.690 -8.231 17.284 1.00 96.25 74 VAL A O 1
ATOM 568 N N . VAL A 1 75 ? -7.938 -10.106 17.163 1.00 96.88 75 VAL A N 1
ATOM 569 C CA . VAL A 1 75 ? -8.973 -9.650 18.098 1.00 96.88 75 VAL A CA 1
ATOM 570 C C . VAL A 1 75 ? -8.379 -9.493 19.494 1.00 96.88 75 VAL A C 1
ATOM 572 O O . VAL A 1 75 ? -8.511 -8.424 20.086 1.00 96.88 75 VAL A O 1
ATOM 575 N N . ALA A 1 76 ? -7.654 -10.494 20.000 1.00 96.75 76 ALA A N 1
ATOM 576 C CA . ALA A 1 76 ? -7.046 -10.433 21.331 1.00 96.75 76 ALA A CA 1
ATOM 577 C C . ALA A 1 76 ? -6.114 -9.216 21.504 1.00 96.75 76 ALA A C 1
ATOM 579 O O . ALA A 1 76 ? -6.211 -8.466 22.483 1.00 96.75 76 ALA A O 1
ATOM 580 N N . LYS A 1 77 ? -5.233 -8.968 20.526 1.00 97.00 77 LYS A N 1
ATOM 581 C CA . LYS A 1 77 ? -4.317 -7.818 20.528 1.00 97.00 77 LYS A CA 1
ATOM 582 C C . LYS A 1 77 ? -5.059 -6.496 20.342 1.00 97.00 77 LYS A C 1
ATOM 584 O O . LYS A 1 77 ? -4.662 -5.508 20.960 1.00 97.00 77 LYS A O 1
ATOM 589 N N . ALA A 1 78 ? -6.128 -6.462 19.543 1.00 97.50 78 ALA A N 1
ATOM 590 C CA . ALA A 1 78 ? -6.958 -5.271 19.385 1.00 97.50 78 ALA A CA 1
ATOM 591 C C . ALA A 1 78 ? -7.667 -4.896 20.694 1.00 97.50 78 ALA A C 1
ATOM 593 O O . ALA A 1 78 ? -7.576 -3.738 21.095 1.00 97.50 78 ALA A O 1
ATOM 594 N N . LEU A 1 79 ? -8.282 -5.848 21.406 1.00 97.00 79 LEU A N 1
ATOM 595 C CA . LEU A 1 79 ? -8.927 -5.585 22.701 1.00 97.00 79 LEU A CA 1
ATOM 596 C C . LEU A 1 79 ? -7.922 -5.023 23.718 1.00 97.00 79 LEU A C 1
ATOM 598 O O . LEU A 1 79 ? -8.178 -3.994 24.340 1.00 97.00 79 LEU A O 1
ATOM 602 N N . SER A 1 80 ? -6.741 -5.643 23.832 1.00 95.06 80 SER A N 1
ATOM 603 C CA . SER A 1 80 ? -5.680 -5.161 24.728 1.00 95.06 80 SER A CA 1
ATOM 604 C C . SER A 1 80 ? -5.224 -3.740 24.375 1.00 95.06 80 SER A C 1
ATOM 606 O O . SER A 1 80 ? -5.107 -2.884 25.254 1.00 95.06 80 SER A O 1
ATOM 608 N N . ARG A 1 81 ? -5.004 -3.463 23.084 1.00 94.31 81 ARG A N 1
ATOM 609 C CA . ARG A 1 81 ? -4.592 -2.142 22.592 1.00 94.31 81 ARG A CA 1
ATOM 610 C C . ARG A 1 81 ? -5.660 -1.083 22.859 1.00 94.31 81 ARG A C 1
ATOM 612 O O . ARG A 1 81 ? -5.339 -0.018 23.377 1.00 94.31 81 ARG A O 1
ATOM 619 N N . TYR A 1 82 ? -6.915 -1.372 22.532 1.00 93.94 82 TYR A N 1
ATOM 620 C CA . TYR A 1 82 ? -8.001 -0.406 22.662 1.00 93.94 82 TYR A CA 1
ATOM 621 C C . TYR A 1 82 ? -8.430 -0.160 24.103 1.00 93.94 82 TYR A C 1
ATOM 623 O O . TYR A 1 82 ? -8.820 0.963 24.409 1.00 93.94 82 TYR A O 1
ATOM 631 N N . ARG A 1 83 ? -8.246 -1.126 25.015 1.00 90.94 83 ARG A N 1
ATOM 632 C CA . ARG A 1 83 ? -8.356 -0.860 26.458 1.00 90.94 83 ARG A CA 1
ATOM 633 C C . ARG A 1 83 ? -7.384 0.248 26.876 1.00 90.94 83 ARG A C 1
ATOM 635 O O . ARG A 1 83 ? -7.802 1.233 27.470 1.00 90.94 83 ARG A O 1
ATOM 642 N N . LYS A 1 84 ? -6.108 0.140 26.489 1.00 86.94 84 LYS A N 1
ATOM 643 C CA . LYS A 1 84 ? -5.086 1.156 26.809 1.00 86.94 84 LYS A CA 1
ATOM 644 C C . LYS A 1 84 ? -5.375 2.517 26.169 1.00 86.94 84 LYS A C 1
ATOM 646 O O . LYS A 1 84 ? -5.105 3.547 26.776 1.00 86.94 84 LYS A O 1
ATOM 651 N N . LEU A 1 85 ? -5.911 2.532 24.946 1.00 85.00 85 LEU A N 1
ATOM 652 C CA . LEU A 1 85 ? -6.260 3.776 24.248 1.00 85.00 85 LEU A CA 1
ATOM 653 C C . LEU A 1 85 ? -7.494 4.462 24.844 1.00 85.00 85 LEU A C 1
ATOM 655 O O . LEU A 1 85 ? -7.514 5.687 24.926 1.00 85.00 85 LEU A O 1
ATOM 659 N N . ALA A 1 86 ? -8.495 3.694 25.279 1.00 81.50 86 ALA A N 1
ATOM 660 C CA . ALA A 1 86 ? -9.669 4.233 25.960 1.00 81.50 86 ALA A CA 1
ATOM 661 C C . ALA A 1 86 ? -9.319 4.769 27.362 1.00 81.50 86 ALA A C 1
ATOM 663 O O . ALA A 1 86 ? -9.850 5.796 27.779 1.00 81.50 86 ALA A O 1
ATOM 664 N N . PHE A 1 87 ? -8.376 4.125 28.061 1.00 77.81 87 PHE A N 1
ATOM 665 C CA . PHE A 1 87 ? -7.973 4.461 29.431 1.00 77.81 87 PHE A CA 1
ATOM 666 C C . PHE A 1 87 ? -6.509 4.934 29.507 1.00 77.81 87 PHE A C 1
ATOM 668 O O . PHE A 1 87 ? -5.668 4.317 30.153 1.00 77.81 87 PHE A O 1
ATOM 675 N N . LEU A 1 88 ? -6.191 6.065 28.859 1.00 61.94 88 LEU A N 1
ATOM 676 C CA . LEU A 1 88 ? -4.817 6.605 28.747 1.00 61.94 88 LEU A CA 1
ATOM 677 C C . LEU A 1 88 ? -4.104 6.884 30.089 1.00 61.94 88 LEU A C 1
ATOM 679 O O . LEU A 1 88 ? -2.878 6.994 30.116 1.00 61.94 88 LEU A O 1
ATOM 683 N N . LYS A 1 89 ? -4.850 7.040 31.188 1.00 57.56 89 LYS A N 1
ATOM 684 C CA . LYS A 1 89 ? -4.328 7.178 32.553 1.00 57.56 89 LYS A CA 1
ATOM 685 C C . LYS A 1 89 ? -5.196 6.342 33.496 1.00 57.56 89 LYS A C 1
ATOM 687 O O . LYS A 1 89 ? -6.260 6.795 33.904 1.00 57.56 89 LYS A O 1
ATOM 692 N N . GLU A 1 90 ? -4.727 5.149 33.857 1.00 51.09 90 GLU A N 1
ATOM 693 C CA . GLU A 1 90 ? -5.365 4.300 34.884 1.00 51.09 90 GLU A CA 1
ATOM 694 C C . GLU A 1 90 ? -5.303 4.946 36.286 1.00 51.09 90 GLU A C 1
ATOM 696 O O . GLU A 1 90 ? -6.102 4.640 37.162 1.00 51.09 90 GLU A O 1
ATOM 701 N N . VAL A 1 91 ? -4.392 5.904 36.509 1.00 43.75 91 VAL A N 1
ATOM 702 C CA . VAL A 1 91 ? -4.188 6.527 37.824 1.00 43.75 91 VAL A CA 1
ATOM 703 C C . VAL A 1 91 ? -5.082 7.760 38.001 1.00 43.75 91 VAL A C 1
ATOM 705 O O . VAL A 1 91 ? -4.865 8.791 37.365 1.00 43.75 91 VAL A O 1
ATOM 708 N N . GLY A 1 92 ? -6.045 7.673 38.924 1.00 47.22 92 GLY A N 1
ATOM 709 C CA . GLY A 1 92 ? -6.766 8.829 39.477 1.00 47.22 92 GLY A CA 1
ATOM 710 C C . GLY A 1 92 ? -8.138 9.137 38.871 1.00 47.22 92 GLY A C 1
ATOM 711 O O . GLY A 1 92 ? -8.798 10.056 39.351 1.00 47.22 92 GLY A O 1
ATOM 712 N N . CYS A 1 93 ? -8.611 8.367 37.886 1.00 48.22 93 CYS A N 1
ATOM 713 C CA . CYS A 1 93 ? -9.990 8.461 37.390 1.00 48.22 93 CYS A CA 1
ATOM 714 C C . CYS A 1 93 ? -10.953 7.731 38.338 1.00 48.22 93 CYS A C 1
ATOM 716 O O . CYS A 1 93 ? -11.488 6.683 37.998 1.00 48.22 93 CYS A O 1
ATOM 718 N N . LYS A 1 94 ? -11.160 8.255 39.549 1.00 46.34 94 LYS A N 1
ATOM 719 C CA . LYS A 1 94 ? -12.271 7.788 40.388 1.00 46.34 94 LYS A CA 1
ATOM 720 C C . LYS A 1 94 ? -13.566 8.388 39.848 1.00 46.34 94 LYS A C 1
ATOM 722 O O . LYS A 1 94 ? -13.582 9.572 39.507 1.00 46.34 94 LYS A O 1
ATOM 727 N N . ALA A 1 95 ? -14.634 7.591 39.781 1.00 47.97 95 ALA A N 1
ATOM 728 C CA . ALA A 1 95 ? -15.972 8.101 39.498 1.00 47.97 95 ALA A CA 1
ATOM 729 C C . ALA A 1 95 ? -16.248 9.324 40.388 1.00 47.97 95 ALA A C 1
ATOM 731 O O . ALA A 1 95 ? -15.936 9.307 41.583 1.00 47.97 95 ALA A O 1
ATOM 732 N N . ALA A 1 96 ? -16.766 10.403 39.800 1.00 46.19 96 ALA A N 1
ATOM 733 C CA . ALA A 1 96 ? -17.047 11.630 40.527 1.00 46.19 96 ALA A CA 1
ATOM 734 C C . ALA A 1 96 ? -18.062 11.339 41.646 1.00 46.19 96 ALA A C 1
ATOM 736 O O . ALA A 1 96 ? -19.248 11.178 41.388 1.00 46.19 96 ALA A O 1
ATOM 737 N N . GLN A 1 97 ? -17.604 11.283 42.898 1.00 45.09 97 GLN A N 1
ATOM 738 C CA . GLN A 1 97 ? -18.465 11.213 44.085 1.00 45.09 97 GLN A CA 1
ATOM 739 C C . GLN A 1 97 ? -18.931 12.627 44.480 1.00 45.09 97 GLN A C 1
ATOM 741 O O . GLN A 1 97 ? -18.733 13.074 45.609 1.00 45.09 97 GLN A O 1
ATOM 746 N N . GLY A 1 98 ? -19.462 13.378 43.511 1.00 44.06 98 GLY A N 1
ATOM 747 C CA . GLY A 1 98 ? -19.945 14.748 43.686 1.00 44.06 98 GLY A CA 1
ATOM 748 C C . GLY A 1 98 ? -21.469 14.829 43.543 1.00 44.06 98 GLY A C 1
ATOM 749 O O . GLY A 1 98 ? -22.034 14.115 42.718 1.00 44.06 98 GLY A O 1
ATOM 750 N N . PRO A 1 99 ? -22.160 15.694 44.307 1.00 39.34 99 PRO A N 1
ATOM 751 C CA . PRO A 1 99 ? -23.605 15.832 44.204 1.00 39.34 99 PRO A CA 1
ATOM 752 C C . PRO A 1 99 ? -23.965 16.609 42.930 1.00 39.34 99 PRO A C 1
ATOM 754 O O . PRO A 1 99 ? -23.747 17.818 42.848 1.00 39.34 99 PRO A O 1
ATOM 757 N N . GLY A 1 100 ? -24.505 15.900 41.936 1.00 47.53 100 GLY A N 1
ATOM 758 C CA . GLY A 1 100 ? -24.975 16.473 40.672 1.00 47.53 100 GLY A CA 1
ATOM 759 C C . GLY A 1 100 ? -24.890 15.477 39.516 1.00 47.53 100 GLY A C 1
ATOM 760 O O . GLY A 1 100 ? -23.927 15.513 38.764 1.00 47.53 100 GLY A O 1
ATOM 761 N N . ALA A 1 101 ? -25.925 14.636 39.393 1.00 47.28 101 ALA A N 1
ATOM 762 C CA . ALA A 1 101 ? -26.131 13.569 38.402 1.00 47.28 101 ALA A CA 1
ATOM 763 C C . ALA A 1 101 ? -25.178 12.359 38.519 1.00 47.28 101 ALA A C 1
ATOM 765 O O . ALA A 1 101 ? -24.097 12.326 37.937 1.00 47.28 101 ALA A O 1
ATOM 766 N N . GLU A 1 102 ? -25.624 11.320 39.235 1.00 62.75 102 GLU A N 1
ATOM 767 C CA . GLU A 1 102 ? -25.057 9.966 39.167 1.00 62.75 102 GLU A CA 1
ATOM 768 C C . GLU A 1 102 ? -25.260 9.405 37.749 1.00 62.75 102 GLU A C 1
ATOM 770 O O . GLU A 1 102 ? -26.269 8.773 37.446 1.00 62.75 102 GLU A O 1
ATOM 775 N N . LEU A 1 103 ? -24.332 9.698 36.837 1.00 72.75 103 LEU A N 1
ATOM 776 C CA . LEU A 1 103 ? -24.324 9.088 35.510 1.00 72.75 103 LEU A CA 1
ATOM 777 C C . LEU A 1 103 ? -24.154 7.571 35.654 1.00 72.75 103 LEU A C 1
ATOM 779 O O . LEU A 1 103 ? -23.190 7.112 36.270 1.00 72.75 103 LEU A O 1
ATOM 783 N N . GLU A 1 104 ? -25.051 6.796 35.042 1.00 82.44 104 GLU A N 1
ATOM 784 C CA . GLU A 1 104 ? -25.011 5.334 35.110 1.00 82.44 104 GLU A CA 1
ATOM 785 C C . GLU A 1 104 ? -23.701 4.791 34.515 1.00 82.44 104 GLU A C 1
ATOM 787 O O . GLU A 1 104 ? -23.317 5.133 33.390 1.00 82.44 104 GLU A O 1
ATOM 792 N N . ALA A 1 105 ? -23.017 3.920 35.258 1.00 85.62 105 ALA A N 1
ATOM 793 C CA . ALA A 1 105 ? -21.782 3.288 34.806 1.00 85.62 105 ALA A CA 1
ATOM 794 C C . ALA A 1 105 ? -22.060 2.312 33.660 1.00 85.62 105 ALA A C 1
ATOM 796 O O . ALA A 1 105 ? -22.962 1.485 33.764 1.00 85.62 105 ALA A O 1
ATOM 797 N N . LEU A 1 106 ? -21.297 2.386 32.570 1.00 90.00 106 LEU A N 1
ATOM 798 C CA . LEU A 1 106 ? -21.306 1.395 31.496 1.00 90.00 106 LEU A CA 1
ATOM 799 C C . LEU A 1 106 ? -20.466 0.188 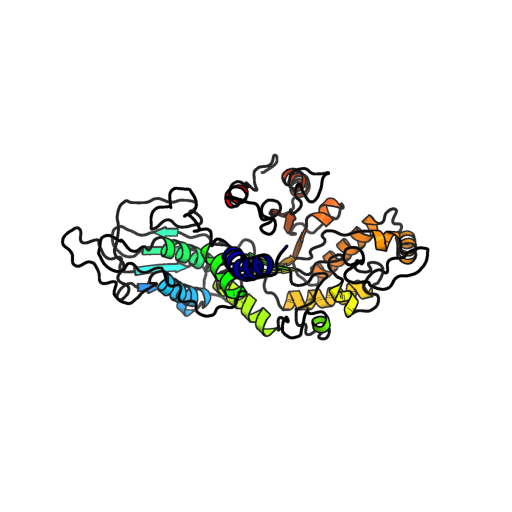31.947 1.00 90.00 106 LEU A C 1
ATOM 801 O O . LEU A 1 106 ? -19.254 0.338 32.093 1.00 90.00 106 LEU A O 1
ATOM 805 N N . PRO A 1 107 ? -21.056 -1.001 32.160 1.00 92.38 107 PRO A N 1
ATOM 806 C CA . PRO A 1 107 ? -20.330 -2.128 32.750 1.00 92.38 107 PRO A CA 1
ATOM 807 C C . PRO A 1 107 ? -19.339 -2.782 31.780 1.00 92.38 107 PRO A C 1
ATOM 809 O O . PRO A 1 107 ? -18.262 -3.222 32.185 1.00 92.38 107 PRO A O 1
ATOM 812 N N . ALA A 1 108 ? -19.685 -2.870 30.493 1.00 95.88 108 ALA A N 1
ATOM 813 C CA . ALA A 1 108 ? -18.855 -3.570 29.523 1.00 95.88 108 ALA A CA 1
ATOM 814 C C . ALA A 1 108 ? -19.082 -3.120 28.078 1.00 95.88 108 ALA A C 1
ATOM 816 O O . ALA A 1 108 ? -20.133 -2.576 27.733 1.00 95.88 108 ALA A O 1
ATOM 817 N N . LEU A 1 109 ? -18.103 -3.441 27.228 1.00 97.50 109 LEU A N 1
ATOM 818 C CA . LEU A 1 109 ? -18.251 -3.566 25.781 1.00 97.50 109 LEU A CA 1
ATOM 819 C C . LEU A 1 109 ? -18.050 -5.034 25.381 1.00 97.50 109 LEU A C 1
ATOM 821 O O . LEU A 1 109 ? -16.942 -5.576 25.480 1.00 97.50 109 LEU A O 1
ATOM 825 N N . ARG A 1 110 ? -19.124 -5.662 24.896 1.00 98.00 110 ARG A N 1
ATOM 826 C CA . ARG A 1 110 ? -19.099 -7.007 24.307 1.00 98.00 110 ARG A CA 1
ATOM 827 C C . ARG A 1 110 ? -18.862 -6.908 22.806 1.00 98.00 110 ARG A C 1
ATOM 829 O O . ARG A 1 110 ? -19.543 -6.151 22.115 1.00 98.00 110 ARG A O 1
ATOM 836 N N . VAL A 1 111 ? -17.896 -7.667 22.306 1.00 98.19 111 VAL A N 1
ATOM 837 C CA . VAL A 1 111 ? -17.528 -7.683 20.889 1.00 98.19 111 VAL A CA 1
ATOM 838 C C . VAL A 1 111 ? -17.903 -9.027 20.271 1.00 98.19 111 VAL A C 1
ATOM 840 O O . VAL A 1 111 ? -17.275 -10.050 20.558 1.00 98.19 111 VAL A O 1
ATOM 843 N N . ASP A 1 112 ? -18.878 -8.995 19.367 1.00 96.50 112 ASP A N 1
ATOM 844 C CA . ASP A 1 112 ? -19.383 -10.149 18.630 1.00 96.50 112 ASP A CA 1
ATOM 845 C C . ASP A 1 112 ? -18.866 -10.133 17.183 1.00 96.50 112 ASP A C 1
ATOM 847 O O . ASP A 1 112 ? -19.054 -9.167 16.433 1.00 96.50 112 ASP A O 1
ATOM 851 N N . VAL A 1 113 ? -18.243 -11.237 16.769 1.00 95.31 113 VAL A N 1
ATOM 852 C CA . VAL A 1 113 ? -17.724 -11.429 15.408 1.00 95.31 113 VAL A CA 1
ATOM 853 C C . VAL A 1 113 ? -18.377 -12.658 14.804 1.00 95.31 113 VAL A C 1
ATOM 855 O O . VAL A 1 113 ? -18.309 -13.736 15.392 1.00 95.31 113 VAL A O 1
ATOM 858 N N . ALA A 1 114 ? -18.996 -12.520 13.631 1.00 91.56 114 ALA A N 1
ATOM 859 C CA . ALA A 1 114 ? -19.659 -13.650 12.981 1.00 91.56 114 ALA A CA 1
ATOM 860 C C . ALA A 1 114 ? -18.652 -14.671 12.421 1.00 91.56 114 ALA A C 1
ATOM 862 O O . ALA A 1 114 ? -18.831 -15.876 12.593 1.00 91.56 114 ALA A O 1
ATOM 863 N N . ARG A 1 115 ? -17.580 -14.201 11.768 1.00 85.69 115 ARG A N 1
ATOM 864 C CA . ARG A 1 115 ? -16.569 -15.045 11.109 1.00 85.69 115 ARG A CA 1
ATOM 865 C C . ARG A 1 115 ? -15.181 -14.791 11.696 1.00 85.69 115 ARG A C 1
ATOM 867 O O . ARG A 1 115 ? -14.527 -13.810 11.351 1.00 85.69 115 ARG A O 1
ATOM 874 N N . TYR A 1 116 ? -14.748 -15.675 12.595 1.00 81.31 116 TYR A N 1
ATOM 875 C CA . TYR A 1 116 ? -13.426 -15.610 13.246 1.00 81.31 116 TYR A CA 1
ATOM 876 C C . TYR A 1 116 ? -12.725 -16.972 13.402 1.00 81.31 116 TYR A C 1
ATOM 878 O O . TYR A 1 116 ? -11.557 -17.012 13.783 1.00 81.31 116 TYR A O 1
ATOM 886 N N . ARG A 1 117 ? -13.423 -18.090 13.154 1.00 77.12 117 ARG A N 1
ATOM 887 C CA . ARG A 1 117 ? -12.863 -19.447 13.258 1.00 77.12 117 ARG A CA 1
ATOM 888 C C . ARG A 1 117 ? -12.364 -19.898 11.899 1.00 77.12 117 ARG A C 1
ATOM 890 O O . ARG A 1 117 ? -13.142 -19.845 10.962 1.00 77.12 117 ARG A O 1
ATOM 897 N N . GLY A 1 118 ? -11.138 -20.402 11.832 1.00 70.50 118 GLY A N 1
ATOM 898 C CA . GLY A 1 118 ? -10.498 -20.832 10.588 1.00 70.50 118 GLY A CA 1
ATOM 899 C C . GLY A 1 118 ? -9.306 -19.935 10.232 1.00 70.50 118 GLY A C 1
ATOM 900 O O . GLY A 1 118 ? -9.328 -18.738 10.545 1.00 70.50 118 GLY A O 1
ATOM 901 N N . PRO A 1 119 ? -8.239 -20.493 9.630 1.00 66.12 119 PRO A N 1
ATOM 902 C CA . PRO A 1 119 ? -7.015 -19.751 9.313 1.00 66.12 119 PRO A CA 1
ATOM 903 C C . PRO A 1 119 ? -7.257 -18.563 8.369 1.00 66.12 119 PRO A C 1
ATOM 905 O O . PRO A 1 119 ? -6.538 -17.567 8.428 1.00 66.12 119 PRO A O 1
ATOM 908 N N . GLU A 1 120 ? -8.287 -18.633 7.531 1.00 72.50 120 GLU A N 1
ATOM 909 C CA . GLU A 1 120 ? -8.678 -17.589 6.587 1.00 72.50 120 GLU A CA 1
ATOM 910 C C . GLU A 1 120 ? -9.269 -16.344 7.261 1.00 72.50 120 GLU A C 1
ATOM 912 O O . GLU A 1 120 ? -9.144 -15.247 6.727 1.00 72.50 120 GLU A O 1
ATOM 917 N N . HIS A 1 121 ? -9.874 -16.479 8.445 1.00 80.12 121 HIS A N 1
ATOM 918 C CA . HIS A 1 121 ? -10.625 -15.393 9.084 1.00 80.12 121 HIS A CA 1
ATOM 919 C C . HIS A 1 121 ? -9.803 -14.551 10.065 1.00 80.12 121 HIS A C 1
ATOM 921 O O . HIS A 1 121 ? -10.203 -13.437 10.393 1.00 80.12 121 HIS A O 1
ATOM 927 N N . CYS A 1 122 ? -8.654 -15.063 10.510 1.00 87.94 122 CYS A N 1
ATOM 928 C CA . CYS A 1 122 ? -7.681 -14.335 11.330 1.00 87.94 122 CYS A CA 1
ATOM 929 C C . CYS A 1 122 ? -6.314 -14.201 10.621 1.00 87.94 122 CYS A C 1
ATOM 931 O O . CYS A 1 122 ? -5.301 -13.908 11.251 1.00 87.94 122 CYS A O 1
ATOM 933 N N . GLY A 1 123 ? -6.274 -14.449 9.307 1.00 92.88 123 GLY A N 1
ATOM 934 C CA . GLY A 1 123 ? -5.079 -14.345 8.474 1.00 92.88 123 GLY A CA 1
ATOM 935 C C . GLY A 1 123 ? -4.730 -12.897 8.119 1.00 92.88 123 GLY A C 1
ATOM 936 O O . GLY A 1 123 ? -4.738 -12.010 8.970 1.00 92.88 123 GLY A O 1
ATOM 937 N N . TYR A 1 124 ? -4.402 -12.651 6.851 1.00 95.50 124 TYR A N 1
ATOM 938 C CA . TYR A 1 124 ? -4.055 -11.321 6.343 1.00 95.50 124 TYR A CA 1
ATOM 939 C C . TYR A 1 124 ? -5.249 -10.666 5.655 1.00 95.50 124 TYR A C 1
ATOM 941 O O . TYR A 1 124 ? -5.899 -11.358 4.870 1.00 95.50 124 TYR A O 1
ATOM 949 N N . PRO A 1 125 ? -5.502 -9.361 5.881 1.00 95.62 125 PRO A N 1
ATOM 950 C CA . PRO A 1 125 ? -6.601 -8.669 5.223 1.00 95.62 125 PRO A CA 1
ATOM 951 C C . PRO A 1 125 ? -6.416 -8.697 3.702 1.00 95.62 125 PRO A C 1
ATOM 953 O O . PRO A 1 125 ? -5.288 -8.655 3.211 1.00 95.62 125 PRO A O 1
ATOM 956 N N . GLN A 1 126 ? -7.512 -8.764 2.954 1.00 95.00 126 GLN A N 1
ATOM 957 C CA . GLN A 1 126 ? -7.515 -8.844 1.491 1.00 95.00 126 GLN A CA 1
ATOM 958 C C . GLN A 1 126 ? -8.416 -7.774 0.866 1.00 95.00 126 GLN A C 1
ATOM 960 O O . GLN A 1 126 ? -9.305 -7.211 1.505 1.00 95.00 126 GLN A O 1
ATOM 965 N N . HIS A 1 127 ? -8.193 -7.490 -0.421 1.00 94.50 127 HIS A N 1
ATOM 966 C CA . HIS A 1 127 ? -9.055 -6.587 -1.191 1.00 94.50 127 HIS A CA 1
ATOM 967 C C . HIS A 1 127 ? -10.521 -7.046 -1.147 1.00 94.50 127 HIS A C 1
ATOM 969 O O . HIS A 1 127 ? -10.799 -8.224 -1.378 1.00 94.50 127 HIS A O 1
ATOM 975 N N . LYS A 1 128 ? -11.445 -6.100 -0.921 1.00 93.31 128 LYS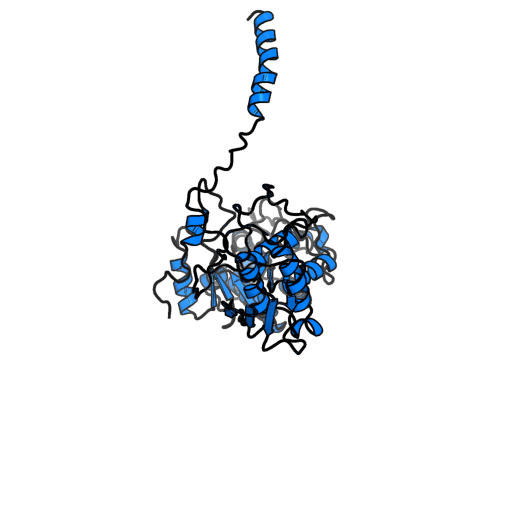 A N 1
ATOM 976 C CA . LYS A 1 128 ? -12.906 -6.308 -0.807 1.00 93.31 128 LYS A CA 1
ATOM 977 C C . LYS A 1 128 ? -13.378 -7.142 0.391 1.00 93.31 128 LYS A C 1
ATOM 979 O O . LYS A 1 128 ? -14.515 -7.610 0.382 1.00 93.31 128 LYS A O 1
ATOM 984 N N . GLU A 1 129 ? -12.552 -7.334 1.416 1.00 93.62 129 GLU A N 1
ATOM 985 C CA . GLU A 1 129 ? -13.050 -7.896 2.673 1.00 93.62 129 GLU A CA 1
ATOM 986 C C . GLU A 1 129 ? -13.966 -6.919 3.418 1.00 93.62 129 GLU A C 1
ATOM 988 O O . GLU A 1 129 ? -13.848 -5.703 3.300 1.00 93.62 129 GLU A O 1
ATOM 993 N N . ASP A 1 130 ? -14.917 -7.477 4.165 1.00 95.94 130 ASP A N 1
ATOM 994 C CA . ASP A 1 130 ? -15.952 -6.714 4.856 1.00 95.94 130 ASP A CA 1
ATOM 995 C C . ASP A 1 130 ? -15.407 -6.091 6.151 1.00 95.94 130 ASP A C 1
ATOM 997 O O . ASP A 1 130 ? -15.040 -6.803 7.085 1.00 95.94 130 ASP A O 1
ATOM 1001 N N . GLU A 1 131 ? -15.382 -4.760 6.211 1.00 97.62 131 GLU A N 1
ATOM 1002 C CA . GLU A 1 131 ? -14.946 -3.963 7.367 1.00 97.62 131 GLU A CA 1
ATOM 1003 C C . GLU A 1 131 ? -16.124 -3.312 8.118 1.00 97.62 131 GLU A C 1
ATOM 1005 O O . GLU A 1 131 ? -15.925 -2.439 8.969 1.00 97.62 131 GLU A O 1
ATOM 1010 N N . SER A 1 132 ? -17.358 -3.708 7.796 1.00 97.81 132 SER A N 1
ATOM 1011 C CA . SER A 1 132 ? -18.569 -3.172 8.411 1.00 97.81 132 SER A CA 1
ATOM 1012 C C . SER A 1 132 ? -18.709 -3.595 9.872 1.00 97.81 132 SER A C 1
ATOM 1014 O O . SER A 1 132 ? -18.288 -4.674 10.307 1.00 97.81 132 SER A O 1
ATOM 1016 N N . TYR A 1 133 ? -19.327 -2.713 10.650 1.00 98.50 133 TYR A N 1
ATOM 1017 C CA . TYR A 1 133 ? -19.650 -2.962 12.044 1.00 98.50 133 TYR A CA 1
ATOM 1018 C C . TYR A 1 133 ? -20.876 -2.160 12.474 1.00 98.50 133 TYR A C 1
ATOM 1020 O O . TYR A 1 133 ? -21.271 -1.179 11.843 1.00 98.50 133 TYR A O 1
ATOM 1028 N N . THR A 1 134 ? -21.470 -2.566 13.589 1.00 98.44 134 THR A N 1
ATOM 1029 C CA . THR A 1 134 ? -22.484 -1.805 14.317 1.00 98.44 134 THR A CA 1
ATOM 1030 C C . THR A 1 134 ? -22.028 -1.667 15.758 1.00 98.44 134 THR A C 1
ATOM 1032 O O . THR A 1 134 ? -21.675 -2.662 16.386 1.00 98.44 134 THR A O 1
ATOM 1035 N N . LEU A 1 135 ? -22.038 -0.443 16.280 1.00 97.88 135 LEU A N 1
ATOM 1036 C CA . LEU A 1 135 ? -21.721 -0.148 17.672 1.00 97.88 135 LEU A CA 1
ATOM 1037 C C . LEU A 1 135 ? -22.954 0.465 18.333 1.00 97.88 135 LEU A C 1
ATOM 1039 O O . LEU A 1 135 ? -23.431 1.507 17.889 1.00 97.88 135 LEU A O 1
ATOM 1043 N N . VAL A 1 136 ? -23.451 -0.178 19.386 1.00 96.81 136 VAL A N 1
ATOM 1044 C CA . VAL A 1 136 ? -24.590 0.301 20.176 1.00 96.81 136 VAL A CA 1
ATOM 1045 C C . VAL A 1 136 ? -24.131 0.515 21.609 1.00 96.81 136 VAL A C 1
ATOM 1047 O O . VAL A 1 136 ? -23.636 -0.412 22.247 1.00 96.81 136 VAL A O 1
ATOM 1050 N N . VAL A 1 137 ? -24.316 1.733 22.113 1.00 94.25 137 VAL A N 1
ATOM 1051 C CA . VAL A 1 137 ? -24.150 2.071 23.530 1.00 94.25 137 VAL A CA 1
ATOM 1052 C C . VAL A 1 137 ? -25.552 2.353 24.078 1.00 94.25 137 VAL A C 1
ATOM 1054 O O . VAL A 1 137 ? -26.085 3.431 23.812 1.00 94.25 137 VAL A O 1
ATOM 1057 N N . PRO A 1 138 ? -26.199 1.378 24.741 1.00 91.50 138 PRO A N 1
ATOM 1058 C CA . PRO A 1 138 ? -27.571 1.529 25.211 1.00 91.50 138 PRO A CA 1
ATOM 1059 C C . PRO A 1 138 ? -27.646 2.386 26.479 1.00 91.50 138 PRO A C 1
ATOM 1061 O O . PRO A 1 138 ? -26.642 2.606 27.166 1.00 91.50 138 PRO A O 1
ATOM 1064 N N . GLU A 1 139 ? -28.865 2.813 26.816 1.00 85.94 139 GLU A N 1
ATOM 1065 C CA . GLU A 1 139 ? -29.123 3.537 28.064 1.00 85.94 139 GLU A CA 1
ATOM 1066 C C . GLU A 1 139 ? -28.810 2.691 29.296 1.00 85.94 139 GLU A C 1
ATOM 1068 O O . GLU A 1 139 ? -28.199 3.182 30.238 1.00 85.94 139 GLU A O 1
ATOM 1073 N N . GLN A 1 140 ? -29.130 1.397 29.234 1.00 86.44 140 GLN A N 1
ATOM 1074 C CA . GLN A 1 140 ? -28.911 0.430 30.305 1.00 86.44 140 GLN A CA 1
ATOM 1075 C C . GLN A 1 140 ? -28.210 -0.820 29.774 1.00 86.44 140 GLN A C 1
ATOM 1077 O O . GLN A 1 140 ? -28.416 -1.230 28.629 1.00 86.44 140 GLN A O 1
ATOM 1082 N N . GLY A 1 141 ? -27.402 -1.450 30.627 1.00 91.06 141 GLY A N 1
ATOM 1083 C CA . GLY A 1 141 ? -26.653 -2.661 30.287 1.00 91.06 141 GLY A CA 1
ATOM 1084 C C . GLY A 1 141 ? -25.401 -2.399 29.446 1.00 91.06 141 GLY A C 1
ATOM 1085 O O . GLY A 1 141 ? -24.862 -1.293 29.431 1.00 91.06 141 GLY A O 1
ATOM 1086 N N . ASP A 1 142 ? -24.920 -3.447 28.783 1.00 95.69 142 ASP A N 1
ATOM 1087 C CA . ASP A 1 142 ? -23.615 -3.476 28.120 1.00 95.69 142 ASP A CA 1
ATOM 1088 C C . ASP A 1 142 ? -23.662 -2.846 26.722 1.00 95.69 142 ASP A C 1
ATOM 1090 O O . ASP A 1 142 ? -24.610 -3.043 25.958 1.00 95.69 142 ASP A O 1
ATOM 1094 N N . ALA A 1 143 ? -22.586 -2.157 26.341 1.00 96.75 143 ALA A N 1
ATOM 1095 C CA . ALA A 1 143 ? -22.367 -1.776 24.954 1.00 96.75 143 ALA A CA 1
ATOM 1096 C C . ALA A 1 143 ? -22.052 -3.019 24.114 1.00 96.75 143 ALA A C 1
ATOM 1098 O O . ALA A 1 143 ? -21.422 -3.972 24.586 1.00 96.75 143 ALA A O 1
ATOM 1099 N N . VAL A 1 144 ? -22.459 -2.999 22.845 1.00 98.00 144 VAL A N 1
ATOM 1100 C CA . VAL A 1 144 ? -22.257 -4.121 21.925 1.00 98.00 144 VAL A CA 1
ATOM 1101 C C . VAL A 1 144 ? -21.665 -3.629 20.612 1.00 98.00 144 VAL A C 1
ATOM 1103 O O . VAL A 1 144 ? -22.228 -2.758 19.946 1.00 98.00 144 VAL A O 1
ATOM 1106 N N . LEU A 1 145 ? -20.542 -4.228 20.226 1.00 98.38 145 LEU A N 1
ATOM 1107 C CA . LEU A 1 145 ? -19.926 -4.090 18.912 1.00 98.38 145 LEU A CA 1
ATOM 1108 C C . LEU A 1 145 ? -20.137 -5.386 18.130 1.00 98.38 145 LEU A C 1
ATOM 1110 O O . LEU A 1 145 ? -19.612 -6.426 18.514 1.00 98.38 145 LEU A O 1
ATOM 1114 N N . LYS A 1 146 ? -20.867 -5.321 17.016 1.00 98.19 146 LYS A N 1
ATOM 1115 C CA . LYS A 1 146 ? -21.086 -6.458 16.111 1.00 98.19 146 LYS A CA 1
ATOM 1116 C C . LYS A 1 146 ? -20.386 -6.230 14.783 1.00 98.19 146 LYS A C 1
ATOM 1118 O O . LYS A 1 146 ? -20.428 -5.122 14.254 1.00 98.19 146 LYS A O 1
ATOM 1123 N N . SER A 1 147 ? -19.790 -7.275 14.222 1.00 97.25 147 SER A N 1
ATOM 1124 C CA . SER A 1 147 ? -19.147 -7.230 12.902 1.00 97.25 147 SER A CA 1
ATOM 1125 C C . SER A 1 147 ? -19.193 -8.588 12.202 1.00 97.25 147 SER A C 1
ATOM 1127 O O . SER A 1 147 ? -19.287 -9.636 12.850 1.00 97.25 147 SER A O 1
ATOM 1129 N N . GLN A 1 148 ? -19.128 -8.582 10.868 1.00 95.19 148 GLN A N 1
ATOM 1130 C CA . GLN A 1 148 ? -19.075 -9.824 10.092 1.00 95.19 148 GLN A CA 1
ATOM 1131 C C . GLN A 1 148 ? -17.695 -10.483 10.149 1.00 95.19 148 GLN A C 1
ATOM 1133 O O . GLN A 1 148 ? -17.604 -11.709 10.205 1.00 95.19 148 GLN A O 1
ATOM 1138 N N . THR A 1 149 ? -16.631 -9.681 10.170 1.00 96.12 149 THR A N 1
ATOM 1139 C CA . THR A 1 149 ? -15.237 -10.140 10.174 1.00 96.12 149 THR A CA 1
ATOM 1140 C C . THR A 1 149 ? -14.447 -9.474 11.296 1.00 96.12 149 THR A C 1
ATOM 1142 O O . THR A 1 149 ? -14.857 -8.455 11.856 1.00 96.12 149 THR A O 1
ATOM 1145 N N . VAL A 1 150 ? -13.258 -10.006 11.578 1.00 96.62 150 VAL A N 1
ATOM 1146 C CA . VAL A 1 150 ? -12.325 -9.422 12.553 1.00 96.62 150 VAL A CA 1
ATOM 1147 C C . VAL A 1 150 ? -11.875 -8.003 12.179 1.00 96.62 150 VAL A C 1
ATOM 1149 O O . VAL A 1 150 ? -11.467 -7.242 13.053 1.00 96.62 150 VAL A O 1
ATOM 1152 N N . TRP A 1 151 ? -11.974 -7.599 10.910 1.00 97.25 151 TRP A N 1
ATOM 1153 C CA . TRP A 1 151 ? -11.560 -6.268 10.463 1.00 97.25 151 TRP A CA 1
ATOM 1154 C C . TRP A 1 151 ? -12.551 -5.191 10.898 1.00 97.25 151 TRP A C 1
ATOM 1156 O O . TRP A 1 151 ? -12.129 -4.142 11.389 1.00 97.25 151 TRP A O 1
ATOM 1166 N N . GLY A 1 152 ? -13.854 -5.488 10.839 1.00 97.75 152 GLY A N 1
ATOM 1167 C CA . GLY A 1 152 ? -14.902 -4.615 11.373 1.00 97.75 152 GLY A CA 1
ATOM 1168 C C . GLY A 1 152 ? -14.758 -4.373 12.877 1.00 97.75 152 GLY A C 1
ATOM 1169 O O . GLY A 1 152 ? -14.990 -3.258 13.344 1.00 97.75 152 GLY A O 1
ATOM 1170 N N . VAL A 1 153 ? -14.263 -5.364 13.634 1.00 97.50 153 VAL A N 1
ATOM 1171 C CA . VAL A 1 153 ? -13.910 -5.182 15.055 1.00 97.50 153 VAL A CA 1
ATOM 1172 C C . VAL A 1 153 ? -12.879 -4.078 15.233 1.00 97.50 153 VAL A C 1
ATOM 1174 O O . VAL A 1 153 ? -13.064 -3.206 16.076 1.00 97.50 153 VAL A O 1
ATOM 1177 N N . ILE A 1 154 ? -11.800 -4.083 14.445 1.00 97.56 154 ILE A N 1
ATOM 1178 C CA . ILE A 1 154 ? -10.742 -3.071 14.565 1.00 97.56 154 ILE A CA 1
ATOM 1179 C C . ILE A 1 154 ? -11.319 -1.674 14.299 1.00 97.56 154 ILE A C 1
ATOM 1181 O O . ILE A 1 154 ? -11.025 -0.743 15.048 1.00 97.56 154 ILE A O 1
ATOM 1185 N N . ARG A 1 155 ? -12.179 -1.528 13.279 1.00 98.25 155 ARG A N 1
ATOM 1186 C CA . ARG A 1 155 ? -12.820 -0.241 12.946 1.00 98.25 155 ARG A CA 1
ATOM 1187 C C . ARG A 1 155 ? -13.781 0.225 14.038 1.00 98.25 155 ARG A C 1
ATOM 1189 O O . ARG A 1 155 ? -13.782 1.406 14.387 1.00 98.25 155 ARG A O 1
ATOM 1196 N N . GLY A 1 156 ? -14.565 -0.694 14.591 1.00 97.81 156 GLY A N 1
ATOM 1197 C CA . GLY A 1 156 ? -15.520 -0.395 15.650 1.00 97.81 156 GLY A CA 1
ATOM 1198 C C . GLY A 1 156 ? -14.868 -0.069 16.987 1.00 97.81 156 GLY A C 1
ATOM 1199 O O . GLY A 1 156 ? -15.317 0.857 17.660 1.00 97.81 156 GLY A O 1
ATOM 1200 N N . LEU A 1 157 ? -13.784 -0.760 17.348 1.00 98.06 157 LEU A N 1
ATOM 1201 C CA . LEU A 1 157 ? -13.006 -0.452 18.550 1.00 98.06 157 LEU A CA 1
ATOM 1202 C C . LEU A 1 157 ? -12.326 0.918 18.452 1.00 98.06 157 LEU A C 1
ATOM 1204 O O . LEU A 1 157 ? -12.315 1.648 19.442 1.00 98.06 157 LEU A O 1
ATOM 1208 N N . GLU A 1 158 ? -11.836 1.304 17.266 1.00 97.62 158 GLU A N 1
ATOM 1209 C CA . GLU A 1 158 ? -11.360 2.672 17.027 1.00 97.62 158 GLU A CA 1
ATOM 1210 C C . GLU A 1 158 ? -12.460 3.688 17.321 1.00 97.62 158 GLU A C 1
ATOM 1212 O O . GLU A 1 158 ? -12.268 4.593 18.130 1.00 97.62 158 GLU A O 1
ATOM 1217 N N . THR A 1 159 ? -13.640 3.507 16.724 1.00 96.38 159 THR A N 1
ATOM 1218 C CA . THR A 1 159 ? -14.771 4.406 16.962 1.00 96.38 159 THR A CA 1
ATOM 1219 C C . THR A 1 159 ? -15.168 4.444 18.431 1.00 96.38 159 THR A C 1
ATOM 1221 O O . THR A 1 159 ? -15.322 5.536 18.963 1.00 96.38 159 THR A O 1
ATOM 1224 N N . PHE A 1 160 ? -15.265 3.300 19.114 1.00 95.69 160 PHE A N 1
ATOM 1225 C CA . PHE A 1 160 ? -15.558 3.269 20.548 1.00 95.69 160 PHE A CA 1
ATOM 1226 C C . PHE A 1 160 ? -14.523 4.060 21.356 1.00 95.69 160 PHE A C 1
ATOM 1228 O O . PHE A 1 160 ? -14.898 4.874 22.194 1.00 95.69 160 PHE A O 1
ATOM 1235 N N . SER A 1 161 ? -13.229 3.895 21.065 1.00 93.31 161 SER A N 1
ATOM 1236 C CA . SER A 1 161 ? -12.170 4.632 21.767 1.00 93.31 161 SER A CA 1
ATOM 1237 C C . SER A 1 161 ? -12.271 6.150 21.584 1.00 93.31 161 SER A C 1
ATOM 1239 O O . SER A 1 161 ? -11.926 6.901 22.491 1.00 93.31 161 SER A O 1
ATOM 1241 N N . GLN A 1 162 ? -12.798 6.604 20.443 1.00 91.00 162 GLN A N 1
ATOM 1242 C CA . GLN A 1 162 ? -13.027 8.019 20.152 1.00 91.00 162 GLN A CA 1
ATOM 1243 C C . GLN A 1 162 ? -14.299 8.568 20.820 1.00 91.00 162 GLN A C 1
ATOM 1245 O O . GLN A 1 162 ? -14.382 9.777 21.039 1.00 91.00 162 GLN A O 1
ATOM 1250 N N . LEU A 1 163 ? -15.268 7.705 21.160 1.00 90.56 163 LEU A N 1
ATOM 1251 C CA . LEU A 1 163 ? -16.448 8.069 21.955 1.00 90.56 163 LEU A CA 1
ATOM 1252 C C . LEU A 1 163 ? -16.104 8.286 23.436 1.00 90.56 163 LEU A C 1
ATOM 1254 O O . LEU A 1 163 ? -16.799 9.036 24.115 1.00 90.56 163 LEU A O 1
ATOM 1258 N N . VAL A 1 164 ? -15.037 7.658 23.939 1.00 88.00 164 VAL A N 1
ATOM 1259 C CA . VAL A 1 164 ? -14.578 7.828 25.323 1.00 88.00 164 VAL A CA 1
ATOM 1260 C C . VAL A 1 164 ? -13.844 9.165 25.469 1.00 88.00 164 VAL A C 1
ATOM 1262 O O . VAL A 1 164 ? -12.864 9.448 24.778 1.00 88.00 164 VAL A O 1
ATOM 1265 N N . TYR A 1 165 ? -14.299 10.004 26.399 1.00 82.88 165 TYR A N 1
ATOM 1266 C CA . TYR A 1 165 ? -13.659 11.273 26.741 1.00 82.88 165 TYR A CA 1
ATOM 1267 C C . TYR A 1 165 ? -13.720 11.538 28.248 1.00 82.88 165 TYR A C 1
ATOM 1269 O O . TYR A 1 165 ? -14.503 10.932 28.971 1.00 82.88 165 TYR A O 1
ATOM 1277 N N . GLN A 1 166 ? -12.877 12.455 28.722 1.00 76.81 166 GLN A N 1
ATOM 1278 C CA . GLN A 1 166 ? -12.854 12.897 30.117 1.00 76.81 166 GLN A CA 1
ATOM 1279 C C . GLN A 1 166 ? -13.505 14.279 30.223 1.00 76.81 166 GLN A C 1
ATOM 1281 O O . GLN A 1 166 ? -13.128 15.186 29.476 1.00 76.81 166 GLN A O 1
ATOM 1286 N N . ASP A 1 167 ? -14.476 14.431 31.127 1.00 67.50 167 ASP A N 1
ATOM 1287 C CA . ASP A 1 167 ? -15.130 15.712 31.405 1.00 67.50 167 ASP A CA 1
ATOM 1288 C C . ASP A 1 167 ? -14.200 16.625 32.238 1.00 67.50 167 ASP A C 1
ATOM 1290 O O . ASP A 1 167 ? -13.738 16.227 33.310 1.00 67.50 167 ASP A O 1
ATOM 1294 N N . PRO A 1 168 ? -13.907 17.858 31.780 1.00 58.12 168 PRO A N 1
ATOM 1295 C CA . PRO A 1 168 ? -13.154 18.843 32.555 1.00 58.12 168 PRO A CA 1
ATOM 1296 C C . PRO A 1 168 ? -13.826 19.306 33.863 1.00 58.12 168 PRO A C 1
ATOM 1298 O O . PRO A 1 168 ? -13.132 19.818 34.747 1.00 58.12 168 PRO A O 1
ATOM 1301 N N . VAL A 1 169 ? -15.154 19.193 33.995 1.00 54.38 169 VAL A N 1
ATOM 1302 C CA . VAL A 1 169 ? -15.933 19.790 35.099 1.00 54.38 169 VAL A CA 1
ATOM 1303 C C . VAL A 1 169 ? -15.810 18.992 36.405 1.00 54.38 169 VAL A C 1
ATOM 1305 O O . VAL A 1 169 ? -15.851 19.586 37.484 1.00 54.38 169 VAL A O 1
ATOM 1308 N N . SER A 1 170 ? -15.533 17.686 36.348 1.00 54.31 170 SER A N 1
ATOM 1309 C CA . SER A 1 170 ? -15.421 16.814 37.529 1.00 54.31 170 SER A CA 1
ATOM 1310 C C . SER A 1 170 ? -14.061 16.851 38.262 1.00 54.31 170 SER A C 1
ATOM 1312 O O . SER A 1 170 ? -13.797 15.939 39.034 1.00 54.31 170 SER A O 1
ATOM 1314 N N . LYS A 1 171 ? -13.211 17.877 38.028 1.00 44.78 171 LYS A N 1
ATOM 1315 C CA . LYS A 1 171 ? -11.926 18.236 38.708 1.00 44.78 171 LYS A CA 1
ATOM 1316 C C . LYS A 1 171 ? -11.201 17.069 39.432 1.00 44.78 171 LYS A C 1
ATOM 1318 O O . LYS A 1 171 ? -11.583 16.690 40.527 1.00 44.78 171 LYS A O 1
ATOM 1323 N N . ALA A 1 172 ? -10.061 16.540 38.991 1.00 30.16 172 ALA A N 1
ATOM 1324 C CA . ALA A 1 172 ? -8.878 17.221 38.478 1.00 30.16 172 ALA A CA 1
ATOM 1325 C C . ALA A 1 172 ? -7.983 16.236 37.703 1.00 30.16 172 ALA A C 1
ATOM 1327 O O . ALA A 1 172 ? -7.688 15.166 38.212 1.00 30.16 172 ALA A O 1
ATOM 1328 N N . VAL A 1 173 ? -7.520 16.624 36.512 1.00 31.98 173 VAL A N 1
ATOM 1329 C CA . VAL A 1 173 ? -6.106 16.903 36.189 1.00 31.98 173 VAL A CA 1
ATOM 1330 C C . VAL A 1 173 ? -6.094 17.606 34.825 1.00 31.98 173 VAL A C 1
ATOM 1332 O O . VAL A 1 173 ? -6.460 17.031 33.804 1.00 31.98 173 VAL A O 1
ATOM 1335 N N . SER A 1 174 ? -5.633 18.858 34.809 1.00 39.09 174 SER A N 1
ATOM 1336 C CA . SER A 1 174 ? -5.024 19.444 33.616 1.00 39.09 174 SER A CA 1
ATOM 1337 C C . SER A 1 174 ? -3.631 18.853 33.498 1.00 39.09 174 SER A C 1
ATOM 1339 O O . SER A 1 174 ? -2.730 19.284 34.207 1.00 39.09 174 SER A O 1
ATOM 1341 N N . GLU A 1 175 ? -3.438 17.925 32.575 1.00 32.12 175 GLU A N 1
ATOM 1342 C CA . GLU A 1 175 ? -2.122 17.679 32.009 1.00 32.12 175 GLU A CA 1
ATOM 1343 C C . GLU A 1 175 ? -2.307 17.374 30.532 1.00 32.12 175 GLU A C 1
ATOM 1345 O O . GLU A 1 175 ? -3.162 16.570 30.153 1.00 32.12 175 GLU A O 1
ATOM 1350 N N . GLN A 1 176 ? -1.491 18.034 29.705 1.00 33.69 176 GLN A N 1
ATOM 1351 C CA . GLN A 1 176 ? -1.250 17.646 28.322 1.00 33.69 176 GLN A CA 1
ATOM 1352 C C . GLN A 1 176 ? -1.249 16.122 28.227 1.00 33.69 176 GLN A C 1
ATOM 1354 O O . GLN A 1 176 ? -0.590 15.462 29.032 1.00 33.69 176 GLN A O 1
ATOM 1359 N N . LYS A 1 177 ? -1.972 15.568 27.245 1.00 36.59 177 LYS A N 1
ATOM 1360 C CA . LYS A 1 177 ? -1.826 14.163 26.863 1.00 36.59 177 LYS A CA 1
ATOM 1361 C C . LYS A 1 177 ? -0.335 13.913 26.629 1.00 36.59 177 LYS A C 1
ATOM 1363 O O . LYS A 1 177 ? 0.179 14.202 25.552 1.00 36.59 177 LYS A O 1
ATOM 1368 N N . LYS A 1 178 ? 0.375 13.408 27.636 1.00 35.53 178 LYS A N 1
ATOM 1369 C CA . LYS A 1 178 ? 1.693 12.834 27.441 1.00 35.53 178 LYS A CA 1
ATOM 1370 C C . LYS A 1 178 ? 1.377 11.514 26.765 1.00 35.53 178 LYS A C 1
ATOM 1372 O O . LYS A 1 178 ? 1.034 10.542 27.429 1.00 35.53 178 LYS A O 1
ATOM 1377 N N . LEU A 1 179 ? 1.376 11.523 25.430 1.00 39.97 179 LEU A N 1
ATOM 1378 C CA . LEU A 1 179 ? 1.598 10.297 24.680 1.00 39.97 179 LEU A CA 1
ATOM 1379 C C . LEU A 1 179 ? 2.799 9.651 25.361 1.00 39.97 179 LEU A C 1
ATOM 1381 O O . LEU A 1 179 ? 3.884 10.239 25.393 1.00 39.97 179 LEU A O 1
ATOM 1385 N N . VAL A 1 180 ? 2.584 8.504 26.000 1.00 37.94 180 VAL A N 1
ATOM 1386 C CA . VAL A 1 180 ? 3.697 7.649 26.376 1.00 37.94 180 VAL A CA 1
ATOM 1387 C C . VAL A 1 180 ? 4.299 7.259 25.037 1.00 37.94 180 VAL A C 1
ATOM 1389 O O . VAL A 1 180 ? 3.783 6.389 24.341 1.00 37.94 180 VAL A O 1
ATOM 1392 N N . ASN A 1 181 ? 5.322 8.006 24.619 1.00 41.03 181 ASN A N 1
ATOM 1393 C CA . ASN A 1 181 ? 6.166 7.650 23.496 1.00 41.03 181 ASN A CA 1
ATOM 1394 C C . ASN A 1 181 ? 6.943 6.413 23.946 1.00 41.03 181 ASN A C 1
ATOM 1396 O O . ASN A 1 181 ? 8.112 6.487 24.322 1.00 41.03 181 ASN A O 1
ATOM 1400 N N . GLU A 1 182 ? 6.277 5.259 23.924 1.00 52.22 182 GLU A N 1
ATOM 1401 C CA . GLU A 1 182 ? 6.974 4.029 23.593 1.00 52.22 182 GLU A CA 1
ATOM 1402 C C . GLU A 1 182 ? 7.777 4.351 22.328 1.00 52.22 182 GLU A C 1
ATOM 1404 O O . GLU A 1 182 ? 7.235 4.934 21.383 1.00 52.22 182 GLU A O 1
ATOM 1409 N N . LYS A 1 183 ? 9.089 4.093 22.345 1.00 53.88 183 LYS A N 1
ATOM 1410 C CA . LYS A 1 183 ? 9.944 4.307 21.174 1.00 53.88 183 LYS A CA 1
ATOM 1411 C C . LYS A 1 183 ? 9.473 3.361 20.068 1.00 53.88 183 LYS A C 1
ATOM 1413 O O . LYS A 1 183 ? 9.967 2.246 19.964 1.00 53.88 183 LYS A O 1
ATOM 1418 N N . LYS A 1 184 ? 8.502 3.806 19.278 1.00 66.69 184 LYS A N 1
ATOM 1419 C CA . LYS A 1 184 ? 8.045 3.131 18.069 1.00 66.69 184 LYS A CA 1
ATOM 1420 C C . LYS A 1 184 ? 8.952 3.543 16.932 1.00 66.69 184 LYS A C 1
ATOM 1422 O O . LYS A 1 184 ? 9.345 4.711 16.837 1.00 66.69 184 LYS A O 1
ATOM 1427 N N . ASN A 1 185 ? 9.287 2.592 16.072 1.00 81.88 185 ASN A N 1
ATOM 1428 C CA . ASN A 1 185 ? 9.937 2.966 14.827 1.00 81.88 185 ASN A CA 1
ATOM 1429 C C . ASN A 1 185 ? 8.936 3.764 13.951 1.00 81.88 185 ASN A C 1
ATOM 1431 O O . ASN A 1 185 ? 7.718 3.672 14.154 1.00 81.88 185 ASN A O 1
ATOM 1435 N N . PRO A 1 186 ? 9.411 4.568 12.984 1.00 82.69 186 PRO A N 1
ATOM 1436 C CA . PRO A 1 186 ? 8.527 5.390 12.157 1.00 82.69 186 PRO A CA 1
ATOM 1437 C C . PRO A 1 186 ? 7.442 4.598 11.408 1.00 82.69 186 PRO A C 1
ATOM 1439 O O . PRO A 1 186 ? 6.330 5.097 11.254 1.00 82.69 186 PRO A O 1
ATOM 1442 N N . PHE A 1 187 ? 7.720 3.354 10.998 1.00 85.12 187 PHE A N 1
ATOM 1443 C CA . PHE A 1 187 ? 6.745 2.500 10.309 1.00 85.12 187 PHE A CA 1
ATOM 1444 C C . PHE A 1 187 ? 5.598 2.077 11.222 1.00 85.12 187 PHE A C 1
ATOM 1446 O O . PHE A 1 187 ? 4.437 2.091 10.816 1.00 85.12 187 PHE A O 1
ATOM 1453 N N . GLU A 1 188 ? 5.904 1.681 12.451 1.00 88.62 188 GLU A N 1
ATOM 1454 C CA . GLU A 1 188 ? 4.905 1.340 13.458 1.00 88.62 188 GLU A CA 1
ATOM 1455 C C . GLU A 1 188 ? 4.036 2.547 13.799 1.00 88.62 188 GLU A C 1
ATOM 1457 O O . GLU A 1 188 ? 2.810 2.434 13.805 1.00 88.62 188 GLU A O 1
ATOM 1462 N N . ALA A 1 189 ? 4.659 3.711 14.003 1.00 88.12 189 ALA A N 1
ATOM 1463 C CA . ALA A 1 189 ? 3.946 4.956 14.268 1.00 88.12 189 ALA A CA 1
ATOM 1464 C C . ALA A 1 189 ? 3.017 5.348 13.105 1.00 88.12 189 ALA A C 1
ATOM 1466 O O . ALA A 1 189 ? 1.870 5.733 13.340 1.00 88.12 189 ALA A O 1
ATOM 1467 N N . LEU A 1 190 ? 3.476 5.193 11.857 1.00 90.44 190 LEU A N 1
ATOM 1468 C CA . LEU A 1 190 ? 2.654 5.419 10.669 1.00 90.44 190 LEU A CA 1
ATOM 1469 C C . LEU A 1 190 ? 1.464 4.453 10.623 1.00 90.44 190 LEU A C 1
ATOM 1471 O O . LEU A 1 190 ? 0.334 4.889 10.435 1.00 90.44 190 LEU A O 1
ATOM 1475 N N . LYS A 1 191 ? 1.686 3.156 10.853 1.00 94.19 191 LYS A N 1
ATOM 1476 C CA . LYS A 1 191 ? 0.619 2.141 10.837 1.00 94.19 191 LYS A CA 1
ATOM 1477 C C . LYS A 1 191 ? -0.387 2.311 11.975 1.00 94.19 191 LYS A C 1
ATOM 1479 O O . LYS A 1 191 ? -1.569 2.043 11.782 1.00 94.19 191 LYS A O 1
ATOM 1484 N N . ASP A 1 192 ? 0.046 2.785 13.139 1.00 94.75 192 ASP A N 1
ATOM 1485 C CA . ASP A 1 192 ? -0.867 3.220 14.197 1.00 94.75 192 ASP A CA 1
ATOM 1486 C C . ASP A 1 192 ? -1.734 4.392 13.730 1.00 94.75 192 ASP A C 1
ATOM 1488 O O . ASP A 1 192 ? -2.957 4.320 13.822 1.00 94.75 192 ASP A O 1
ATOM 1492 N N . ALA A 1 193 ? -1.124 5.439 13.168 1.00 95.69 193 ALA A N 1
ATOM 1493 C CA . ALA A 1 193 ? -1.861 6.588 12.647 1.00 95.69 193 ALA A CA 1
ATOM 1494 C C . ALA A 1 193 ? -2.842 6.192 11.530 1.00 95.69 193 ALA A C 1
ATOM 1496 O O . ALA A 1 193 ? -3.970 6.687 11.503 1.00 95.69 193 ALA A O 1
ATOM 1497 N N . MET A 1 194 ? -2.451 5.268 10.650 1.00 98.38 194 MET A N 1
ATOM 1498 C CA . MET A 1 194 ? -3.330 4.683 9.638 1.00 98.38 194 MET A CA 1
ATOM 1499 C C . MET A 1 194 ? -4.530 3.984 10.279 1.00 98.38 194 MET A C 1
ATOM 1501 O O . MET A 1 194 ? -5.662 4.273 9.902 1.00 98.38 194 MET A O 1
ATOM 1505 N N . ALA A 1 195 ? -4.301 3.131 11.283 1.00 97.38 195 ALA A N 1
ATOM 1506 C CA . ALA A 1 195 ? -5.368 2.423 11.987 1.00 97.38 195 ALA A CA 1
ATOM 1507 C C . ALA A 1 195 ? -6.353 3.392 12.661 1.00 97.38 195 ALA A C 1
ATOM 1509 O O . ALA A 1 195 ? -7.565 3.222 12.516 1.00 97.38 195 ALA A O 1
ATOM 1510 N N . TYR A 1 196 ? -5.846 4.445 13.312 1.00 96.31 196 TYR A N 1
ATOM 1511 C CA . TYR A 1 196 ? -6.676 5.472 13.954 1.00 96.31 196 TYR A CA 1
ATOM 1512 C C . TYR A 1 196 ? -7.558 6.226 12.951 1.00 96.31 196 TYR A C 1
ATOM 1514 O O . TYR A 1 196 ? -8.690 6.600 13.251 1.00 96.31 196 TYR A O 1
ATOM 1522 N N . ASN A 1 197 ? -7.061 6.401 11.726 1.00 97.62 197 ASN A N 1
ATOM 1523 C CA . ASN A 1 197 ? -7.781 7.048 10.630 1.00 97.62 197 ASN A CA 1
ATOM 1524 C C . ASN A 1 197 ? -8.513 6.054 9.711 1.00 97.62 197 ASN A C 1
ATOM 1526 O O . ASN A 1 197 ? -9.033 6.458 8.674 1.00 97.62 197 ASN A O 1
ATOM 1530 N N . LYS A 1 198 ? -8.581 4.771 10.089 1.00 98.31 198 LYS A N 1
ATOM 1531 C CA . LYS A 1 198 ? -9.206 3.680 9.321 1.00 98.31 198 LYS A CA 1
ATOM 1532 C C . LYS A 1 198 ? -8.637 3.478 7.903 1.00 98.31 198 LYS A C 1
ATOM 1534 O O . LYS A 1 198 ? -9.315 2.907 7.056 1.00 98.31 198 LYS A O 1
ATOM 1539 N N . PHE A 1 199 ? -7.388 3.876 7.648 1.00 98.56 199 PHE A N 1
ATOM 1540 C CA . PHE A 1 199 ? -6.661 3.430 6.455 1.00 98.56 199 PHE A CA 1
ATOM 1541 C C . PHE A 1 199 ? -6.337 1.937 6.571 1.00 98.56 199 PHE A C 1
ATOM 1543 O O . PHE A 1 199 ? -5.945 1.458 7.636 1.00 98.56 199 PHE A O 1
ATOM 1550 N N . ASN A 1 200 ? -6.472 1.211 5.464 1.00 98.38 200 ASN A N 1
ATOM 1551 C CA . ASN A 1 200 ? -6.345 -0.248 5.412 1.00 98.38 200 ASN A CA 1
ATOM 1552 C C . ASN A 1 200 ? -5.322 -0.742 4.369 1.00 98.38 200 ASN A C 1
ATOM 1554 O O . ASN A 1 200 ? -5.158 -1.949 4.222 1.00 98.38 200 ASN A O 1
ATOM 1558 N N . VAL A 1 201 ? -4.623 0.149 3.658 1.00 98.62 201 VAL A N 1
ATOM 1559 C CA . VAL A 1 201 ? -3.578 -0.202 2.683 1.00 98.62 201 VAL A CA 1
ATOM 1560 C C . VAL A 1 201 ? -2.338 0.640 2.948 1.00 98.62 201 VAL A C 1
ATOM 1562 O O . VAL A 1 201 ? -2.392 1.867 2.925 1.00 98.62 201 VAL A O 1
ATOM 1565 N N . PHE A 1 202 ? -1.218 -0.032 3.191 1.00 98.56 202 PHE A N 1
ATOM 1566 C CA . PHE A 1 202 ? 0.122 0.532 3.162 1.00 98.56 202 PHE A CA 1
ATOM 1567 C C . PHE A 1 202 ? 0.741 0.189 1.805 1.00 98.56 202 PHE A C 1
ATOM 1569 O O . PHE A 1 202 ? 1.180 -0.943 1.589 1.00 98.56 202 PHE A O 1
ATOM 1576 N N . HIS A 1 203 ? 0.703 1.153 0.883 1.00 98.50 203 HIS A N 1
ATOM 1577 C CA . HIS A 1 203 ? 1.389 1.053 -0.400 1.00 98.50 203 HIS A CA 1
ATOM 1578 C C . HIS A 1 203 ? 2.871 1.360 -0.179 1.00 98.50 203 HIS A C 1
ATOM 1580 O O . HIS A 1 203 ? 3.216 2.477 0.210 1.00 98.50 203 HIS A O 1
ATOM 1586 N N . TRP A 1 204 ? 3.729 0.355 -0.341 1.00 98.25 204 TRP A N 1
ATOM 1587 C CA . TRP A 1 204 ? 5.151 0.481 -0.059 1.00 98.25 204 TRP A CA 1
ATOM 1588 C C . TRP A 1 204 ? 5.954 0.484 -1.359 1.00 98.25 204 TRP A C 1
ATOM 1590 O O . TRP A 1 204 ? 6.305 -0.576 -1.873 1.00 98.25 204 TRP A O 1
ATOM 1600 N N . HIS A 1 205 ? 6.278 1.690 -1.830 1.00 98.00 205 HIS A N 1
ATOM 1601 C CA . HIS A 1 205 ? 7.292 1.936 -2.855 1.00 98.00 205 HIS A CA 1
ATOM 1602 C C . HIS A 1 205 ? 8.670 1.571 -2.298 1.00 98.00 205 HIS A C 1
ATOM 1604 O O . HIS A 1 205 ? 9.234 2.294 -1.473 1.00 98.00 205 HIS A O 1
ATOM 1610 N N . LEU A 1 206 ? 9.133 0.357 -2.612 1.00 96.06 206 LEU A N 1
ATOM 1611 C CA . LEU A 1 206 ? 10.273 -0.272 -1.934 1.00 96.06 206 LEU A CA 1
ATOM 1612 C C . LEU A 1 206 ? 11.618 0.207 -2.475 1.00 96.06 206 LEU A C 1
ATOM 1614 O O . LEU A 1 206 ? 12.594 0.258 -1.722 1.00 96.06 206 LEU A O 1
ATOM 1618 N N . VAL A 1 207 ? 11.674 0.461 -3.778 1.00 97.06 207 VAL A N 1
ATOM 1619 C CA . VAL A 1 207 ? 12.890 0.683 -4.562 1.00 97.06 207 VAL A CA 1
ATOM 1620 C C . VAL A 1 207 ? 12.580 1.697 -5.654 1.00 97.06 207 VAL A C 1
ATOM 1622 O O . VAL A 1 207 ? 11.465 1.702 -6.153 1.00 97.06 207 VAL A O 1
ATOM 1625 N N . ASP A 1 208 ? 13.568 2.512 -5.997 1.00 96.75 208 ASP A N 1
ATOM 1626 C CA . ASP A 1 208 ? 13.514 3.537 -7.048 1.00 96.75 208 ASP A CA 1
ATOM 1627 C C . ASP A 1 208 ? 14.964 3.728 -7.553 1.00 96.75 208 ASP A C 1
ATOM 1629 O O . ASP A 1 208 ? 15.894 3.037 -7.101 1.00 96.75 208 ASP A O 1
ATOM 1633 N N . ASP A 1 209 ? 15.207 4.686 -8.439 1.00 95.25 209 ASP A N 1
ATOM 1634 C CA . ASP A 1 209 ? 16.502 4.991 -9.033 1.00 95.25 209 ASP A CA 1
ATOM 1635 C C . ASP A 1 209 ? 17.634 5.102 -8.007 1.00 95.25 209 ASP A C 1
ATOM 1637 O O . ASP A 1 209 ? 18.766 4.642 -8.210 1.00 95.25 209 ASP A O 1
ATOM 1641 N N . GLN A 1 210 ? 17.345 5.741 -6.877 1.00 95.31 210 GLN A N 1
ATOM 1642 C CA . GLN A 1 210 ? 18.375 6.176 -5.949 1.00 95.31 210 GLN A CA 1
ATOM 1643 C C . GLN A 1 210 ? 18.930 5.008 -5.133 1.00 95.31 210 GLN A C 1
ATOM 1645 O O . GLN A 1 210 ? 20.134 4.999 -4.832 1.00 95.31 210 GLN A O 1
ATOM 1650 N N . SER A 1 211 ? 18.099 4.022 -4.770 1.00 96.56 211 SER A N 1
ATOM 1651 C CA . SER A 1 211 ? 18.546 2.935 -3.898 1.00 96.56 211 SER A CA 1
ATOM 1652 C C . SER A 1 211 ? 17.706 1.658 -3.939 1.00 96.56 211 SER A C 1
ATOM 1654 O O . SER A 1 211 ? 16.498 1.686 -4.149 1.00 96.56 211 SER A O 1
ATOM 1656 N N . TRP A 1 212 ? 18.367 0.541 -3.615 1.00 97.94 212 TRP A N 1
ATOM 1657 C CA . TRP A 1 212 ? 17.721 -0.740 -3.322 1.00 97.94 212 TRP A CA 1
ATOM 1658 C C . TRP A 1 212 ? 17.973 -1.137 -1.857 1.00 97.94 212 TRP A C 1
ATOM 1660 O O . TRP A 1 212 ? 19.012 -1.733 -1.552 1.00 97.94 212 TRP A O 1
ATOM 1670 N N . PRO A 1 213 ? 17.063 -0.810 -0.921 1.00 97.75 213 PRO A N 1
ATOM 1671 C CA . PRO A 1 213 ? 17.243 -1.120 0.497 1.00 97.75 213 PRO A CA 1
ATOM 1672 C C . PRO A 1 213 ? 16.756 -2.523 0.896 1.00 97.75 213 PRO A C 1
ATOM 1674 O O . PRO A 1 213 ? 16.978 -2.938 2.029 1.00 97.75 213 PRO A O 1
ATOM 1677 N N . LEU A 1 214 ? 16.073 -3.263 0.021 1.00 97.94 214 LEU A N 1
ATOM 1678 C CA . LEU A 1 214 ? 15.444 -4.537 0.379 1.00 97.94 214 LEU A CA 1
ATOM 1679 C C . LEU A 1 214 ? 16.430 -5.716 0.323 1.00 97.94 214 LEU A C 1
ATOM 1681 O O . LEU A 1 214 ? 16.998 -6.015 -0.729 1.00 97.94 214 LEU A O 1
ATOM 1685 N N . GLU A 1 215 ? 16.584 -6.438 1.433 1.00 97.94 215 GLU A N 1
ATOM 1686 C CA . GLU A 1 215 ? 17.322 -7.703 1.461 1.00 97.94 215 GLU A CA 1
ATOM 1687 C C . GLU A 1 215 ? 16.562 -8.808 0.714 1.00 97.94 215 GLU A C 1
ATOM 1689 O O . GLU A 1 215 ? 15.412 -9.113 1.034 1.00 97.94 215 GLU A O 1
ATOM 1694 N N . MET A 1 216 ? 17.235 -9.446 -0.248 1.00 97.50 216 MET A N 1
ATOM 1695 C CA . MET A 1 216 ? 16.687 -10.551 -1.036 1.00 97.50 216 MET A CA 1
ATOM 1696 C C . MET A 1 216 ? 17.567 -11.793 -0.944 1.00 97.50 216 MET A C 1
ATOM 1698 O O . MET A 1 216 ? 18.793 -11.724 -0.983 1.00 97.50 216 MET A O 1
ATOM 1702 N N . SER A 1 217 ? 16.922 -12.949 -0.887 1.00 97.31 217 SER A N 1
ATOM 1703 C CA . SER A 1 217 ? 17.557 -14.265 -0.903 1.00 97.31 217 SER A CA 1
ATOM 1704 C C . SER A 1 217 ? 18.049 -14.615 -2.310 1.00 97.31 217 SER A C 1
ATOM 1706 O O . SER A 1 217 ? 19.112 -15.212 -2.461 1.00 97.31 217 SER A O 1
ATOM 1708 N N . THR A 1 218 ? 17.289 -14.229 -3.338 1.00 97.19 218 THR A N 1
ATOM 1709 C CA . THR A 1 218 ? 17.579 -14.529 -4.747 1.00 97.19 218 THR A CA 1
ATOM 1710 C C . THR A 1 218 ? 18.753 -13.708 -5.273 1.00 97.19 218 THR A C 1
ATOM 1712 O O . THR A 1 218 ? 19.573 -14.227 -6.026 1.00 97.19 218 THR A O 1
ATOM 1715 N N . TYR A 1 219 ? 18.873 -12.453 -4.828 1.00 97.69 219 TYR A N 1
ATOM 1716 C CA . TYR A 1 219 ? 19.959 -11.545 -5.203 1.00 97.69 219 TYR A CA 1
ATOM 1717 C C . TYR A 1 219 ? 20.510 -10.791 -3.978 1.00 97.69 219 TYR A C 1
ATOM 1719 O O . TYR A 1 219 ? 20.228 -9.605 -3.795 1.00 97.69 219 TYR A O 1
ATOM 1727 N N . PRO A 1 220 ? 21.325 -11.444 -3.124 1.00 96.69 220 PRO A N 1
ATOM 1728 C CA . PRO A 1 220 ? 21.806 -10.844 -1.872 1.00 96.69 220 PRO A CA 1
ATOM 1729 C C . PRO A 1 220 ? 22.686 -9.602 -2.058 1.00 96.69 220 PRO A C 1
ATOM 1731 O O . PRO A 1 220 ? 22.841 -8.796 -1.145 1.00 96.69 220 PRO A O 1
ATOM 1734 N N . ASN A 1 221 ? 23.285 -9.441 -3.239 1.00 96.31 221 ASN A N 1
ATOM 1735 C CA . ASN A 1 221 ? 24.123 -8.298 -3.588 1.00 96.31 221 ASN A CA 1
ATOM 1736 C C . ASN A 1 221 ? 23.330 -7.016 -3.880 1.00 96.31 221 ASN A C 1
ATOM 1738 O O . ASN A 1 221 ? 23.956 -5.961 -3.929 1.00 96.31 221 ASN A O 1
ATOM 1742 N N . LEU A 1 222 ? 22.003 -7.077 -4.038 1.00 96.81 222 LEU A N 1
ATOM 1743 C CA . LEU A 1 222 ? 21.170 -5.904 -4.321 1.00 96.81 222 LEU A CA 1
ATOM 1744 C C . LEU A 1 222 ? 21.296 -4.801 -3.264 1.00 96.81 222 LEU A C 1
ATOM 1746 O O . LEU A 1 222 ? 21.354 -3.623 -3.602 1.00 96.81 222 LEU A O 1
ATOM 1750 N N . THR A 1 223 ? 21.457 -5.167 -1.992 1.00 97.06 223 THR A N 1
ATOM 1751 C CA . THR A 1 223 ? 21.630 -4.211 -0.883 1.00 97.06 223 THR A CA 1
ATOM 1752 C C . THR A 1 223 ? 22.938 -3.418 -0.950 1.00 97.06 223 THR A C 1
ATOM 1754 O O . THR A 1 223 ? 23.093 -2.436 -0.225 1.00 97.06 223 THR A O 1
ATOM 1757 N N . LYS A 1 224 ? 23.872 -3.762 -1.852 1.00 96.88 224 LYS A N 1
ATOM 1758 C CA . LYS A 1 224 ? 25.022 -2.894 -2.168 1.00 96.88 224 LYS A CA 1
ATOM 1759 C C . LYS A 1 224 ? 24.595 -1.586 -2.845 1.00 96.88 224 LYS A C 1
ATOM 1761 O O . LYS A 1 224 ? 25.366 -0.632 -2.815 1.00 96.88 224 LYS A O 1
ATOM 1766 N N . SER A 1 225 ? 23.388 -1.536 -3.411 1.00 95.75 225 SER A N 1
ATOM 1767 C CA . SER A 1 225 ? 22.759 -0.322 -3.939 1.00 95.75 225 SER A CA 1
ATOM 1768 C C . SER A 1 225 ? 21.956 0.454 -2.892 1.00 95.75 225 SER A C 1
ATOM 1770 O O . SER A 1 225 ? 21.368 1.479 -3.231 1.00 95.75 225 SER A O 1
ATOM 1772 N N . ALA A 1 226 ? 21.898 0.008 -1.633 1.00 97.06 226 ALA A N 1
ATOM 1773 C CA . ALA A 1 226 ? 21.323 0.800 -0.549 1.00 97.06 226 ALA A CA 1
ATOM 1774 C C . ALA A 1 226 ? 22.203 2.026 -0.244 1.00 97.06 226 ALA A C 1
ATOM 1776 O O . ALA A 1 226 ? 23.413 2.008 -0.474 1.00 97.06 226 ALA A O 1
ATOM 1777 N N . TYR A 1 227 ? 21.631 3.076 0.356 1.00 96.25 227 TYR A N 1
ATOM 1778 C CA . TYR A 1 227 ? 22.407 4.261 0.753 1.00 96.25 227 TYR A CA 1
ATOM 1779 C C . TYR A 1 227 ? 23.562 3.940 1.710 1.00 96.25 227 TYR A C 1
ATOM 1781 O O . TYR A 1 227 ? 24.623 4.559 1.655 1.00 96.25 227 TYR A O 1
ATOM 1789 N N . SER A 1 228 ? 23.352 2.993 2.625 1.00 96.44 228 SER A N 1
ATOM 1790 C CA . SER A 1 228 ? 24.408 2.405 3.448 1.00 96.44 228 SER A CA 1
ATOM 1791 C C . SER A 1 228 ? 23.912 1.097 4.074 1.00 96.44 228 SER A C 1
ATOM 1793 O O . SER A 1 228 ? 22.704 0.858 4.084 1.00 96.44 228 SER A O 1
ATOM 1795 N N . PRO A 1 229 ? 24.787 0.294 4.708 1.00 94.94 229 PRO A N 1
ATOM 1796 C CA . PRO A 1 229 ? 24.370 -0.910 5.432 1.00 94.94 229 PRO A CA 1
ATOM 1797 C C . PRO A 1 229 ? 23.351 -0.671 6.562 1.00 94.94 229 PRO A C 1
ATOM 1799 O O . PRO A 1 229 ? 22.741 -1.619 7.038 1.00 94.94 229 PRO A O 1
ATOM 1802 N N . ARG A 1 230 ? 23.170 0.580 7.018 1.00 94.50 230 ARG A N 1
ATOM 1803 C CA . ARG A 1 230 ? 22.150 0.951 8.020 1.00 94.50 230 ARG A CA 1
ATOM 1804 C C . ARG A 1 230 ? 20.778 1.252 7.410 1.00 94.50 230 ARG A C 1
ATOM 1806 O O . ARG A 1 230 ? 19.814 1.379 8.152 1.00 94.50 230 ARG A O 1
ATOM 1813 N N . HIS A 1 231 ? 20.704 1.398 6.090 1.00 95.69 231 HIS A N 1
ATOM 1814 C CA . HIS A 1 231 ? 19.488 1.704 5.336 1.00 95.69 231 HIS A CA 1
ATOM 1815 C C . HIS A 1 231 ? 19.035 0.470 4.555 1.00 95.69 231 HIS A C 1
ATOM 1817 O O . HIS A 1 231 ? 18.764 0.546 3.361 1.00 95.69 231 HIS A O 1
ATOM 1823 N N . VAL A 1 232 ? 19.030 -0.679 5.226 1.00 97.25 232 VAL A N 1
ATOM 1824 C CA . VAL A 1 232 ? 18.607 -1.957 4.659 1.00 97.25 232 VAL A CA 1
ATOM 1825 C C . VAL A 1 232 ? 17.428 -2.470 5.471 1.00 97.25 232 VAL A C 1
ATOM 1827 O O . VAL A 1 232 ? 17.487 -2.486 6.700 1.00 97.25 232 VAL A O 1
ATOM 1830 N N . TYR A 1 233 ? 16.378 -2.901 4.781 1.00 97.50 233 TYR A N 1
ATOM 1831 C CA . TYR A 1 233 ? 15.298 -3.681 5.364 1.00 97.50 233 TYR A CA 1
ATOM 1832 C C . TYR A 1 233 ? 15.674 -5.152 5.257 1.00 97.50 233 TYR A C 1
ATOM 1834 O O . TYR A 1 233 ? 15.654 -5.731 4.167 1.00 97.50 233 TYR A O 1
ATOM 1842 N N . SER A 1 234 ? 16.038 -5.751 6.389 1.00 97.44 234 SER A N 1
ATOM 1843 C CA . SER A 1 234 ? 16.256 -7.192 6.457 1.00 97.44 234 SER A CA 1
ATOM 1844 C C . SER A 1 234 ? 14.945 -7.935 6.215 1.00 97.44 234 SER A C 1
ATOM 1846 O O . SER A 1 234 ? 13.847 -7.403 6.420 1.00 97.44 234 SER A O 1
ATOM 1848 N N . ARG A 1 235 ? 15.032 -9.219 5.865 1.00 96.44 235 ARG A N 1
ATOM 1849 C CA . ARG A 1 235 ? 13.824 -10.054 5.735 1.00 96.44 235 ARG A CA 1
ATOM 1850 C C . ARG A 1 235 ? 13.000 -10.081 7.025 1.00 96.44 235 ARG A C 1
ATOM 1852 O O . ARG A 1 235 ? 11.777 -10.179 6.966 1.00 96.44 235 ARG A O 1
ATOM 1859 N N . LYS A 1 236 ? 13.658 -9.979 8.186 1.00 96.69 236 LYS A N 1
ATOM 1860 C CA . LYS A 1 236 ? 12.985 -9.900 9.486 1.00 96.69 236 LYS A CA 1
ATOM 1861 C C . LYS A 1 236 ? 12.195 -8.596 9.619 1.00 96.69 236 LYS A C 1
ATOM 1863 O O . LYS A 1 236 ? 11.025 -8.664 9.981 1.00 96.69 236 LYS A O 1
ATOM 1868 N N . ASP A 1 237 ? 12.789 -7.459 9.257 1.00 96.81 237 ASP A N 1
ATOM 1869 C CA . ASP A 1 237 ? 12.108 -6.156 9.300 1.00 96.81 237 ASP A CA 1
ATOM 1870 C C . ASP A 1 237 ? 10.849 -6.166 8.426 1.00 96.81 237 ASP A C 1
ATOM 1872 O O . ASP A 1 237 ? 9.788 -5.706 8.843 1.00 96.81 237 ASP A O 1
ATOM 1876 N N . VAL A 1 238 ? 10.936 -6.756 7.229 1.00 97.75 238 VAL A N 1
ATOM 1877 C CA . VAL A 1 238 ? 9.794 -6.883 6.310 1.00 97.75 238 VAL A CA 1
ATOM 1878 C C . VAL A 1 238 ? 8.680 -7.741 6.918 1.00 97.75 238 VAL A C 1
ATOM 1880 O O . VAL A 1 238 ? 7.517 -7.334 6.890 1.00 97.75 238 VAL A O 1
ATOM 1883 N N . GLN A 1 239 ? 9.010 -8.896 7.510 1.00 97.56 239 GLN A N 1
ATOM 1884 C CA . GLN A 1 239 ? 8.014 -9.749 8.173 1.00 97.56 239 GLN A CA 1
ATOM 1885 C C . GLN A 1 239 ? 7.366 -9.049 9.375 1.00 97.56 239 GLN A C 1
ATOM 1887 O O . GLN A 1 239 ? 6.146 -9.097 9.522 1.00 97.56 239 GLN A O 1
ATOM 1892 N N . GLU A 1 240 ? 8.146 -8.341 10.195 1.00 96.81 240 GLU A N 1
ATOM 1893 C C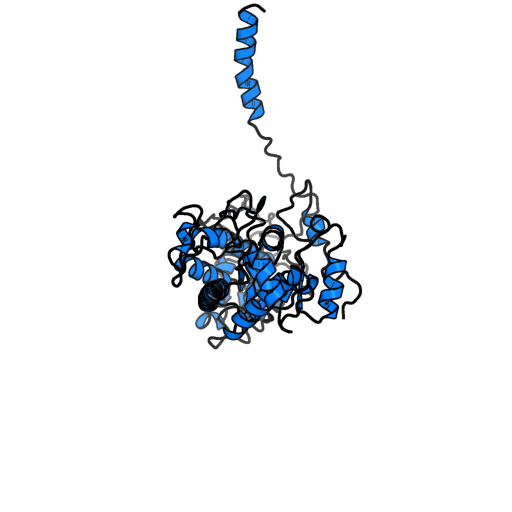A . GLU A 1 240 ? 7.618 -7.546 11.310 1.00 96.81 240 GLU A CA 1
ATOM 1894 C C . GLU A 1 240 ? 6.713 -6.412 10.813 1.00 96.81 240 GLU A C 1
ATOM 1896 O O . GLU A 1 240 ? 5.653 -6.161 11.388 1.00 96.81 240 GLU A O 1
ATOM 1901 N N . ILE A 1 241 ? 7.068 -5.758 9.702 1.00 97.25 241 ILE A N 1
ATOM 1902 C CA . ILE A 1 241 ? 6.252 -4.701 9.102 1.00 97.25 241 ILE A CA 1
ATOM 1903 C C . ILE A 1 241 ? 4.899 -5.235 8.634 1.00 97.25 241 ILE A C 1
ATOM 1905 O O . ILE A 1 241 ? 3.881 -4.588 8.914 1.00 97.25 241 ILE A O 1
ATOM 1909 N N . ILE A 1 242 ? 4.900 -6.379 7.946 1.00 98.19 242 ILE A N 1
ATOM 1910 C CA . ILE A 1 242 ? 3.706 -7.071 7.449 1.00 98.19 242 ILE A CA 1
ATOM 1911 C C . ILE A 1 242 ? 2.825 -7.522 8.619 1.00 98.19 242 ILE A C 1
ATOM 1913 O O . ILE A 1 242 ? 1.618 -7.282 8.619 1.00 98.19 242 ILE A O 1
ATOM 1917 N N . GLU A 1 243 ? 3.421 -8.112 9.650 1.00 97.62 243 GLU A N 1
ATOM 1918 C CA . GLU A 1 243 ? 2.689 -8.616 10.811 1.00 97.62 243 GLU A CA 1
ATOM 1919 C C . GLU A 1 243 ? 2.080 -7.486 11.651 1.00 97.62 243 GLU A C 1
ATOM 1921 O O . GLU A 1 243 ? 0.912 -7.529 12.045 1.00 97.62 243 GLU A O 1
ATOM 1926 N N . TYR A 1 244 ? 2.828 -6.402 11.855 1.00 97.62 244 TYR A N 1
ATOM 1927 C CA . TYR A 1 244 ? 2.327 -5.230 12.569 1.00 97.62 244 TYR A CA 1
ATOM 1928 C C . TYR A 1 244 ? 1.131 -4.580 11.859 1.00 97.62 244 TYR A C 1
ATOM 1930 O O . TYR A 1 244 ? 0.217 -4.071 12.520 1.00 97.62 244 TYR A O 1
ATOM 1938 N N . ALA A 1 245 ? 1.150 -4.593 10.522 1.00 98.31 245 ALA A N 1
ATOM 1939 C CA . ALA A 1 245 ? 0.057 -4.128 9.676 1.00 98.31 245 ALA A CA 1
ATOM 1940 C C . ALA A 1 245 ? -1.164 -5.061 9.781 1.00 98.31 245 ALA A C 1
ATOM 1942 O O . ALA A 1 245 ? -2.276 -4.583 10.023 1.00 98.31 245 ALA A O 1
ATOM 1943 N N . ARG A 1 246 ? -0.956 -6.386 9.730 1.00 97.88 246 ARG A N 1
ATOM 1944 C CA . ARG A 1 246 ? -2.011 -7.403 9.898 1.00 97.88 246 ARG A CA 1
ATOM 1945 C C . ARG A 1 246 ? -2.804 -7.203 11.188 1.00 97.88 246 ARG A C 1
ATOM 1947 O O . ARG A 1 246 ? -4.029 -7.132 11.148 1.00 97.88 246 ARG A O 1
ATOM 1954 N N . LEU A 1 247 ? -2.123 -6.989 12.317 1.00 97.62 247 LEU A N 1
ATOM 1955 C CA . LEU A 1 247 ? -2.747 -6.755 13.635 1.00 97.62 247 LEU A CA 1
ATOM 1956 C C . LEU A 1 247 ? -3.584 -5.457 13.733 1.00 97.62 247 LEU A C 1
ATOM 1958 O O . LEU A 1 247 ? -4.200 -5.172 14.771 1.00 97.62 247 LEU A O 1
ATOM 1962 N N . ARG A 1 248 ? -3.587 -4.647 12.670 1.00 98.06 248 ARG A N 1
ATOM 1963 C CA . ARG A 1 248 ? -4.361 -3.406 12.502 1.00 98.06 248 ARG A CA 1
ATOM 1964 C C . ARG A 1 248 ? -5.321 -3.462 11.312 1.00 98.06 248 ARG A C 1
ATOM 1966 O O . ARG A 1 248 ? -5.989 -2.470 11.020 1.00 98.06 248 ARG A O 1
ATOM 1973 N N . GLY A 1 249 ? -5.425 -4.613 10.647 1.00 97.62 249 GLY A N 1
ATOM 1974 C CA . GLY A 1 249 ? -6.214 -4.761 9.429 1.00 97.62 249 GLY A CA 1
ATOM 1975 C C . GLY A 1 249 ? -5.679 -3.883 8.301 1.00 97.62 249 GLY A C 1
ATOM 1976 O O . GLY A 1 249 ? -6.466 -3.263 7.595 1.00 97.62 249 GLY A O 1
ATOM 1977 N N . ILE A 1 250 ? -4.355 -3.756 8.189 1.00 98.75 250 ILE A N 1
ATOM 1978 C CA . ILE A 1 250 ? -3.685 -3.011 7.125 1.00 98.75 250 ILE A CA 1
ATOM 1979 C C . ILE A 1 250 ? -3.004 -4.016 6.195 1.00 98.75 250 ILE A C 1
ATOM 1981 O O . ILE A 1 250 ? -2.187 -4.832 6.622 1.00 98.75 250 ILE A O 1
ATOM 1985 N N . ARG A 1 251 ? -3.352 -3.939 4.916 1.00 98.56 251 ARG A N 1
ATOM 1986 C CA . ARG A 1 251 ? -2.718 -4.638 3.800 1.00 98.56 251 ARG A CA 1
ATOM 1987 C C . ARG A 1 251 ? -1.375 -3.988 3.493 1.00 98.56 251 ARG A C 1
ATOM 1989 O O . ARG A 1 251 ? -1.277 -2.767 3.544 1.00 98.56 251 ARG A O 1
ATOM 1996 N N . VAL A 1 252 ? -0.360 -4.773 3.148 1.00 98.69 252 VAL A N 1
ATOM 1997 C CA . VAL A 1 252 ? 0.934 -4.247 2.685 1.00 98.69 252 VAL A CA 1
ATOM 1998 C C . VAL A 1 252 ? 1.108 -4.644 1.230 1.00 98.69 252 VAL A C 1
ATOM 2000 O O . VAL A 1 252 ? 1.304 -5.824 0.945 1.00 98.69 252 VAL A O 1
ATOM 2003 N N . ILE A 1 253 ? 1.010 -3.663 0.335 1.00 98.50 253 ILE A N 1
ATOM 2004 C CA . ILE A 1 253 ? 1.158 -3.864 -1.109 1.00 98.50 253 ILE A CA 1
ATOM 2005 C C . ILE A 1 253 ? 2.559 -3.381 -1.492 1.00 98.50 253 ILE A C 1
ATOM 2007 O O . ILE A 1 253 ? 2.815 -2.180 -1.376 1.00 98.50 253 ILE A O 1
ATOM 2011 N N . PRO A 1 254 ? 3.473 -4.286 -1.885 1.00 98.56 254 PRO A N 1
ATOM 2012 C CA . PRO A 1 254 ? 4.801 -3.901 -2.337 1.00 98.56 254 PRO A CA 1
ATOM 2013 C C . PRO A 1 254 ? 4.742 -3.349 -3.758 1.00 98.56 254 PRO A C 1
ATOM 2015 O O . PRO A 1 254 ? 4.027 -3.892 -4.603 1.00 98.56 254 PRO A O 1
ATOM 2018 N N . GLU A 1 255 ? 5.550 -2.336 -4.027 1.00 98.75 255 GLU A N 1
ATOM 2019 C CA . GLU A 1 255 ? 5.799 -1.828 -5.369 1.00 98.75 255 GLU A CA 1
ATOM 2020 C C . GLU A 1 255 ? 7.258 -2.039 -5.762 1.00 98.75 255 GLU A C 1
ATOM 2022 O O . GLU A 1 255 ? 8.168 -1.689 -5.006 1.00 98.75 255 GLU A O 1
ATOM 2027 N N . ILE A 1 256 ? 7.448 -2.631 -6.941 1.00 98.38 256 ILE A N 1
ATOM 2028 C CA . ILE A 1 256 ? 8.721 -2.677 -7.660 1.00 98.38 256 ILE A CA 1
ATOM 2029 C C . ILE A 1 256 ? 8.442 -2.077 -9.031 1.00 98.38 256 ILE A C 1
ATOM 2031 O O . ILE A 1 256 ? 7.892 -2.755 -9.904 1.00 98.38 256 ILE A O 1
ATOM 2035 N N . ASP A 1 257 ? 8.774 -0.803 -9.171 1.00 98.38 257 ASP A N 1
ATOM 2036 C CA . ASP A 1 257 ? 8.494 -0.034 -10.369 1.00 98.38 257 ASP A CA 1
ATOM 2037 C C . ASP A 1 257 ? 9.510 -0.329 -11.482 1.00 98.38 257 ASP A C 1
ATOM 2039 O O . ASP A 1 257 ? 10.714 -0.411 -11.240 1.00 98.38 257 ASP A O 1
ATOM 2043 N N . THR A 1 258 ? 8.996 -0.593 -12.687 1.00 97.94 258 THR A N 1
ATOM 2044 C CA . THR A 1 258 ? 9.774 -0.844 -13.904 1.00 97.94 258 THR A CA 1
ATOM 2045 C C . THR A 1 258 ? 8.950 -0.505 -15.155 1.00 97.94 258 THR A C 1
ATOM 2047 O O . THR A 1 258 ? 7.739 -0.732 -15.151 1.00 97.94 258 THR A O 1
ATOM 2050 N N . PRO A 1 259 ? 9.557 -0.114 -16.295 1.00 97.38 259 PRO A N 1
ATOM 2051 C CA . PRO A 1 259 ? 10.992 -0.111 -16.603 1.00 97.38 259 PRO A CA 1
ATOM 2052 C C . PRO A 1 259 ? 11.740 1.165 -16.194 1.00 97.38 259 PRO A C 1
ATOM 2054 O O . PRO A 1 259 ? 12.972 1.153 -16.252 1.00 97.38 259 PRO A O 1
ATOM 2057 N N . GLY A 1 260 ? 11.025 2.223 -15.801 1.00 95.31 260 GLY A N 1
ATOM 2058 C CA . GLY A 1 260 ? 11.595 3.405 -15.150 1.00 95.31 260 GLY A CA 1
ATOM 2059 C C . GLY A 1 260 ? 12.031 3.129 -13.721 1.00 95.31 260 GLY A C 1
ATOM 2060 O O . GLY A 1 260 ? 11.916 1.996 -13.260 1.00 95.31 260 GLY A O 1
ATOM 2061 N N . HIS A 1 261 ? 12.594 4.141 -13.059 1.00 96.19 261 HIS A N 1
ATOM 2062 C CA . HIS A 1 261 ? 12.914 4.090 -11.627 1.00 96.19 261 HIS A CA 1
ATOM 2063 C C . HIS A 1 261 ? 13.817 2.903 -11.223 1.00 96.19 261 HIS A C 1
ATOM 2065 O O . HIS A 1 261 ? 13.684 2.304 -10.154 1.00 96.19 261 HIS A O 1
ATOM 2071 N N . THR A 1 262 ? 14.757 2.515 -12.097 1.00 95.31 262 THR A N 1
ATOM 2072 C CA . THR A 1 262 ? 15.518 1.254 -11.989 1.00 95.31 262 THR A CA 1
ATOM 2073 C C . THR A 1 262 ? 17.035 1.410 -11.920 1.00 95.31 262 THR A C 1
ATOM 2075 O O . THR A 1 262 ? 17.756 0.405 -11.905 1.00 95.31 262 THR A O 1
ATOM 2078 N N . GLN A 1 263 ? 17.569 2.624 -11.783 1.00 93.38 263 GLN A N 1
ATOM 2079 C CA . GLN A 1 263 ? 19.022 2.845 -11.692 1.00 93.38 263 GLN A CA 1
ATOM 2080 C C . GLN A 1 263 ? 19.732 2.020 -10.612 1.00 93.38 263 GLN A C 1
ATOM 2082 O O . GLN A 1 263 ? 20.867 1.562 -10.795 1.00 93.38 263 GLN A O 1
ATOM 2087 N N . ALA A 1 264 ? 19.069 1.763 -9.483 1.00 94.69 264 ALA A N 1
ATOM 2088 C CA . ALA A 1 264 ? 19.620 0.935 -8.417 1.00 94.69 264 ALA A CA 1
ATOM 2089 C C . ALA A 1 264 ? 19.932 -0.507 -8.870 1.00 94.69 264 ALA A C 1
ATOM 2091 O O . ALA A 1 264 ? 20.883 -1.111 -8.357 1.00 94.69 264 ALA A O 1
ATOM 2092 N N . LEU A 1 265 ? 19.190 -1.039 -9.850 1.00 95.62 265 LEU A N 1
ATOM 2093 C CA . LEU A 1 265 ? 19.452 -2.341 -10.472 1.00 95.62 265 LEU A CA 1
ATOM 2094 C C . LEU A 1 265 ? 20.691 -2.298 -11.373 1.00 95.62 265 LEU A C 1
ATOM 2096 O O . LEU A 1 265 ? 21.501 -3.227 -11.333 1.00 95.62 265 LEU A O 1
ATOM 2100 N N . GLY A 1 266 ? 20.886 -1.210 -12.126 1.00 93.06 266 GLY A N 1
ATOM 2101 C CA . GLY A 1 266 ? 22.030 -1.029 -13.030 1.00 93.06 266 GLY A CA 1
ATOM 2102 C C . GLY A 1 266 ? 23.393 -1.062 -12.339 1.00 93.06 266 GLY A C 1
ATOM 2103 O O . GLY A 1 266 ? 24.383 -1.491 -12.929 1.00 93.06 266 GLY A O 1
ATOM 2104 N N . LYS A 1 267 ? 23.449 -0.700 -11.051 1.00 91.06 267 LYS A N 1
ATOM 2105 C CA . LYS A 1 267 ? 24.662 -0.811 -10.218 1.00 91.06 267 LYS A CA 1
ATOM 2106 C C . LYS A 1 267 ? 25.092 -2.262 -9.959 1.00 91.06 267 LYS A C 1
ATOM 2108 O O . LYS A 1 267 ? 26.252 -2.506 -9.628 1.00 91.06 267 LYS A O 1
ATOM 2113 N N . ILE A 1 268 ? 24.161 -3.211 -10.053 1.00 95.06 268 ILE A N 1
ATOM 2114 C CA . ILE A 1 268 ? 24.347 -4.608 -9.632 1.00 95.06 268 ILE A CA 1
ATOM 2115 C C . ILE A 1 268 ? 24.342 -5.563 -10.816 1.00 95.06 268 ILE A C 1
ATOM 2117 O O . ILE A 1 268 ? 25.103 -6.532 -10.823 1.00 95.06 268 ILE A O 1
ATOM 2121 N N . PHE A 1 269 ? 23.496 -5.289 -11.804 1.00 95.56 269 PHE A N 1
ATOM 2122 C CA . PHE A 1 269 ? 23.296 -6.124 -12.974 1.00 95.56 269 PHE A CA 1
ATOM 2123 C C . PHE A 1 269 ? 23.861 -5.418 -14.213 1.00 95.56 269 PHE A C 1
ATOM 2125 O O . PHE A 1 269 ? 23.235 -4.489 -14.726 1.00 95.56 269 PHE A O 1
ATOM 2132 N N . PRO A 1 270 ? 25.030 -5.853 -14.718 1.00 90.56 270 PRO A N 1
ATOM 2133 C CA . PRO A 1 270 ? 25.590 -5.317 -15.953 1.00 90.56 270 PRO A CA 1
ATOM 2134 C C . PRO A 1 270 ? 24.605 -5.446 -17.117 1.00 90.56 270 PRO A C 1
ATOM 2136 O O . PRO A 1 270 ? 23.882 -6.438 -17.201 1.00 90.56 270 PRO A O 1
ATOM 2139 N N . ASP A 1 271 ? 24.585 -4.441 -17.993 1.00 89.50 271 ASP A N 1
ATOM 2140 C CA . ASP A 1 271 ? 23.768 -4.382 -19.216 1.00 89.50 271 ASP A CA 1
ATOM 2141 C C . ASP A 1 271 ? 22.238 -4.489 -19.022 1.00 89.50 271 ASP A C 1
ATOM 2143 O O . ASP A 1 271 ? 21.511 -4.555 -20.015 1.00 89.50 271 ASP A O 1
ATOM 2147 N N . ILE A 1 272 ? 21.727 -4.456 -17.779 1.00 95.94 272 ILE A N 1
ATOM 2148 C CA . ILE A 1 272 ? 20.277 -4.492 -17.517 1.00 95.94 272 ILE A CA 1
ATOM 2149 C C . ILE A 1 272 ? 19.578 -3.187 -17.921 1.00 95.94 272 ILE A C 1
ATOM 2151 O O . ILE A 1 272 ? 18.399 -3.214 -18.259 1.00 95.94 272 ILE A O 1
ATOM 2155 N N . LEU A 1 273 ? 20.295 -2.058 -17.895 1.00 95.44 273 LEU A N 1
ATOM 2156 C CA . LEU A 1 273 ? 19.811 -0.754 -18.353 1.00 95.44 273 LEU A CA 1
ATOM 2157 C C . LEU A 1 273 ? 20.170 -0.538 -19.823 1.00 95.44 273 LEU A C 1
ATOM 2159 O O . LEU A 1 273 ? 21.175 -1.051 -20.327 1.00 95.44 273 LEU A O 1
ATOM 2163 N N . THR A 1 274 ? 19.363 0.254 -20.520 1.00 94.56 274 THR A N 1
ATOM 2164 C CA . THR A 1 274 ? 19.674 0.665 -21.890 1.00 94.56 274 THR A CA 1
ATOM 2165 C C . THR A 1 274 ? 20.697 1.789 -21.868 1.00 94.56 274 THR A C 1
ATOM 2167 O O . THR A 1 274 ? 20.470 2.831 -21.263 1.00 94.56 274 THR A O 1
ATOM 2170 N N . ALA A 1 275 ? 21.827 1.586 -22.546 1.00 91.50 275 ALA A N 1
ATOM 2171 C CA . ALA A 1 275 ? 22.843 2.621 -22.668 1.00 91.50 275 ALA A CA 1
ATOM 2172 C C . ALA A 1 275 ? 22.331 3.777 -23.538 1.00 91.50 275 ALA A C 1
ATOM 2174 O O . ALA A 1 275 ? 21.860 3.554 -24.653 1.00 91.50 275 ALA A O 1
ATOM 2175 N N . CYS A 1 276 ? 22.489 5.007 -23.057 1.00 91.12 276 CYS A N 1
ATOM 2176 C CA . CYS A 1 276 ? 22.245 6.205 -23.852 1.00 91.12 276 CYS A CA 1
ATOM 2177 C C . CYS A 1 276 ? 23.385 6.409 -24.856 1.00 91.12 276 CYS A C 1
ATOM 2179 O O . CYS A 1 276 ? 24.552 6.158 -24.541 1.00 91.12 276 CYS A O 1
ATOM 2181 N N . TYR A 1 277 ? 23.071 6.903 -26.048 1.00 92.62 277 TYR A N 1
ATOM 2182 C CA . TYR A 1 277 ? 24.065 7.220 -27.070 1.00 92.62 277 TYR A CA 1
ATOM 2183 C C . TYR A 1 277 ? 24.130 8.722 -27.318 1.00 92.62 277 TYR A C 1
ATOM 2185 O O . TYR A 1 277 ? 23.113 9.392 -27.473 1.00 92.62 277 TYR A O 1
ATOM 2193 N N . SER A 1 278 ? 25.349 9.250 -27.412 1.00 91.00 278 SER A N 1
ATOM 2194 C CA . SER A 1 278 ? 25.593 10.645 -27.783 1.00 91.00 278 SER A CA 1
ATOM 2195 C C . SER A 1 278 ? 26.665 10.703 -28.859 1.00 91.00 278 SER A C 1
ATOM 2197 O O . SER A 1 278 ? 27.725 10.089 -28.722 1.00 91.00 278 SER A O 1
ATOM 2199 N N . ASN A 1 279 ? 26.375 11.393 -29.967 1.00 89.06 279 ASN A N 1
ATOM 2200 C CA . ASN A 1 279 ? 27.262 11.500 -31.132 1.00 89.06 279 ASN A CA 1
ATOM 2201 C C . ASN A 1 279 ? 27.807 10.136 -31.612 1.00 89.06 279 ASN A C 1
ATOM 2203 O O . ASN A 1 279 ? 28.993 9.992 -31.900 1.00 89.06 279 ASN A O 1
ATOM 2207 N N . GLY A 1 280 ? 26.949 9.107 -31.636 1.00 86.62 280 GLY A N 1
ATOM 2208 C CA . GLY A 1 280 ? 27.310 7.743 -32.048 1.00 86.62 280 GLY A CA 1
ATOM 2209 C C . GLY A 1 280 ? 28.168 6.959 -31.046 1.00 86.62 280 GLY A C 1
ATOM 2210 O O . GLY A 1 280 ? 28.550 5.827 -31.330 1.00 86.62 280 GLY A O 1
ATOM 2211 N N . THR A 1 281 ? 28.460 7.524 -29.873 1.00 91.94 281 THR A N 1
ATOM 2212 C CA . THR A 1 281 ? 29.241 6.866 -28.820 1.00 91.94 281 THR A CA 1
ATOM 2213 C C . THR A 1 281 ? 28.314 6.256 -27.775 1.00 91.94 281 THR A C 1
ATOM 2215 O O . THR A 1 281 ? 27.438 6.945 -27.250 1.00 91.94 281 THR A O 1
ATOM 2218 N N . ARG A 1 282 ? 28.532 4.972 -27.454 1.00 92.69 282 ARG A N 1
ATOM 2219 C CA . ARG A 1 282 ? 27.803 4.256 -26.398 1.00 92.69 282 ARG A CA 1
ATOM 2220 C C . ARG A 1 282 ? 28.191 4.809 -25.027 1.00 92.69 282 ARG A C 1
ATOM 2222 O O . ARG A 1 282 ? 29.359 4.738 -24.640 1.00 92.69 282 ARG A O 1
ATOM 2229 N N . GLY A 1 283 ? 27.214 5.334 -24.298 1.00 87.81 283 GLY A N 1
ATOM 2230 C CA . GLY A 1 283 ? 27.370 5.767 -22.915 1.00 87.81 283 GLY A CA 1
ATOM 2231 C C . GLY A 1 283 ? 27.509 4.595 -21.942 1.00 87.81 283 GLY A C 1
ATOM 2232 O O . GLY A 1 283 ? 27.285 3.430 -22.278 1.00 87.81 283 GLY A O 1
ATOM 2233 N N . LYS A 1 284 ? 27.884 4.922 -20.707 1.00 85.69 284 LYS A N 1
ATOM 2234 C CA . LYS A 1 284 ? 27.806 4.023 -19.548 1.00 85.69 284 LYS A CA 1
ATOM 2235 C C . LYS A 1 284 ? 26.749 4.573 -18.591 1.00 85.69 284 LYS A C 1
ATOM 2237 O O . LYS A 1 284 ? 26.552 5.786 -18.638 1.00 85.69 284 LYS A O 1
ATOM 2242 N N . PRO A 1 285 ? 26.151 3.730 -17.728 1.00 81.38 285 PRO A N 1
ATOM 2243 C CA . PRO A 1 285 ? 25.211 4.212 -16.732 1.00 81.38 285 PRO A CA 1
ATOM 2244 C C . PRO A 1 285 ? 25.774 5.388 -15.926 1.00 81.38 285 PRO A C 1
ATOM 2246 O O . PRO A 1 285 ? 26.883 5.278 -15.388 1.00 81.38 285 PRO A O 1
ATOM 2249 N N . ASP A 1 286 ? 25.038 6.497 -15.870 1.00 82.62 286 ASP A N 1
ATOM 2250 C CA . ASP A 1 286 ? 25.460 7.744 -15.217 1.00 82.62 286 ASP A CA 1
ATOM 2251 C C . ASP A 1 286 ? 24.412 8.234 -14.211 1.00 82.62 286 ASP A C 1
ATOM 2253 O O . ASP A 1 286 ? 23.534 9.047 -14.506 1.00 82.62 286 ASP A O 1
ATOM 2257 N N . TYR A 1 287 ? 24.529 7.749 -12.975 1.00 82.31 287 TYR A N 1
ATOM 2258 C CA . TYR A 1 287 ? 23.726 8.221 -11.853 1.00 82.31 287 TYR A CA 1
ATOM 2259 C C . TYR A 1 287 ? 24.430 9.374 -11.106 1.00 82.31 287 TYR A C 1
ATOM 2261 O O . TYR A 1 287 ? 25.595 9.220 -10.722 1.00 82.31 287 TYR A O 1
ATOM 2269 N N . PRO A 1 288 ? 23.729 10.477 -10.764 1.00 82.31 288 PRO A N 1
ATOM 2270 C CA . PRO A 1 288 ? 22.286 10.695 -10.937 1.00 82.31 288 PRO A CA 1
ATOM 2271 C C . PRO A 1 288 ? 21.886 11.376 -12.258 1.00 82.31 288 PRO A C 1
ATOM 2273 O O . PRO A 1 288 ? 20.696 11.570 -12.484 1.00 82.31 288 PRO A O 1
ATOM 2276 N N . ASN A 1 289 ? 22.834 11.770 -13.113 1.00 83.38 289 ASN A N 1
ATOM 2277 C CA . ASN A 1 289 ? 22.574 12.696 -14.225 1.00 83.38 289 ASN A CA 1
ATOM 2278 C C . ASN A 1 289 ? 21.600 12.155 -15.281 1.00 83.38 289 ASN A C 1
ATOM 2280 O O . ASN A 1 289 ? 20.854 12.933 -15.872 1.00 83.38 289 ASN A O 1
ATOM 2284 N N . HIS A 1 290 ? 21.602 10.844 -15.517 1.00 82.25 290 HIS A N 1
ATOM 2285 C CA . HIS A 1 290 ? 20.752 10.174 -16.501 1.00 82.25 290 HIS A CA 1
ATOM 2286 C C . HIS A 1 290 ? 19.746 9.215 -15.859 1.00 82.25 290 HIS A C 1
ATOM 2288 O O . HIS A 1 290 ? 19.226 8.327 -16.535 1.00 82.25 290 HIS A O 1
ATOM 2294 N N . ALA A 1 291 ? 19.454 9.384 -14.564 1.00 81.69 291 ALA A N 1
ATOM 2295 C CA . ALA A 1 291 ? 18.547 8.496 -13.844 1.00 81.69 291 ALA A CA 1
ATOM 2296 C C . ALA A 1 291 ? 17.184 8.371 -14.535 1.00 81.69 291 ALA A C 1
ATOM 2298 O O . ALA A 1 291 ? 16.791 7.278 -14.927 1.00 81.69 291 ALA A O 1
ATOM 2299 N N . ALA A 1 292 ? 16.592 9.518 -14.865 1.00 81.38 292 ALA A N 1
ATOM 2300 C CA . ALA A 1 292 ? 15.319 9.609 -15.568 1.00 81.38 292 ALA A CA 1
ATOM 2301 C C . ALA A 1 292 ? 15.333 9.063 -17.010 1.00 81.38 292 ALA A C 1
ATOM 2303 O O . ALA A 1 292 ? 14.285 9.022 -17.639 1.00 81.38 292 ALA A O 1
ATOM 2304 N N . PHE A 1 293 ? 16.488 8.707 -17.584 1.00 83.88 293 PHE A N 1
ATOM 2305 C CA . PHE A 1 293 ? 16.600 8.318 -18.996 1.00 83.88 293 PHE A CA 1
ATOM 2306 C C . PHE A 1 293 ? 17.002 6.851 -19.194 1.00 83.88 293 PHE A C 1
ATOM 2308 O O . PHE A 1 293 ? 16.641 6.230 -20.196 1.00 83.88 293 PHE A O 1
ATOM 2315 N N . GLU A 1 294 ? 17.783 6.294 -18.271 1.00 89.12 294 GLU A N 1
ATOM 2316 C CA . GLU A 1 294 ? 18.350 4.948 -18.375 1.00 89.12 294 GLU A CA 1
ATOM 2317 C C . GLU A 1 294 ? 17.361 3.900 -17.854 1.00 89.12 294 GLU A C 1
ATOM 2319 O O . GLU A 1 294 ? 17.461 3.401 -16.737 1.00 89.12 294 GLU A O 1
ATOM 2324 N N . MET A 1 295 ? 16.406 3.558 -18.715 1.00 94.44 295 MET A N 1
ATOM 2325 C CA . MET A 1 295 ? 15.374 2.547 -18.476 1.00 94.44 295 MET A CA 1
ATOM 2326 C C . MET A 1 295 ? 15.935 1.121 -18.574 1.00 94.44 295 MET A C 1
ATOM 2328 O O . MET A 1 295 ? 16.922 0.876 -19.286 1.00 94.44 295 MET A O 1
ATOM 2332 N N . LEU A 1 296 ? 15.249 0.146 -17.963 1.00 97.19 296 LEU A N 1
ATOM 2333 C CA . LEU A 1 296 ? 15.522 -1.277 -18.204 1.00 97.19 296 LEU A CA 1
ATOM 2334 C C . LEU A 1 296 ? 15.574 -1.593 -19.705 1.00 97.19 296 LEU A C 1
ATOM 2336 O O . LEU A 1 296 ? 14.854 -1.001 -20.506 1.00 97.19 296 LEU A O 1
ATOM 2340 N N . ASN A 1 297 ? 16.423 -2.542 -20.093 1.00 97.06 297 ASN A N 1
ATOM 2341 C CA . ASN A 1 297 ? 16.626 -2.929 -21.482 1.00 97.06 297 ASN A CA 1
ATOM 2342 C C . ASN A 1 297 ? 15.578 -3.964 -21.931 1.00 97.06 297 ASN A C 1
ATOM 2344 O O . ASN A 1 297 ? 15.688 -5.141 -21.570 1.00 97.06 297 ASN A O 1
ATOM 2348 N N . PRO A 1 298 ? 14.588 -3.576 -22.751 1.00 97.06 298 PRO A N 1
ATOM 2349 C CA . PRO A 1 298 ? 13.454 -4.430 -23.095 1.00 97.06 298 PRO A CA 1
ATOM 2350 C C . PRO A 1 298 ? 13.788 -5.469 -24.173 1.00 97.06 298 PRO A C 1
ATOM 2352 O O . PRO A 1 298 ? 13.002 -6.391 -24.399 1.00 97.06 298 PRO A O 1
ATOM 2355 N N . MET A 1 299 ? 14.947 -5.344 -24.827 1.00 96.50 299 MET A N 1
ATOM 2356 C CA . MET A 1 299 ? 15.402 -6.251 -25.886 1.00 96.50 299 MET A CA 1
ATOM 2357 C C . MET A 1 299 ? 15.999 -7.542 -25.330 1.00 96.50 299 MET A C 1
ATOM 2359 O O . MET A 1 299 ? 16.098 -8.545 -26.035 1.00 96.50 299 MET A O 1
ATOM 2363 N N . GLN A 1 300 ? 16.458 -7.510 -24.078 1.00 96.06 300 GLN A N 1
ATOM 2364 C CA . GLN A 1 300 ? 17.224 -8.599 -23.495 1.00 96.06 300 GLN A CA 1
ATOM 2365 C C . GLN A 1 300 ? 16.328 -9.544 -22.701 1.00 96.06 300 GLN A C 1
ATOM 2367 O O . GLN A 1 300 ? 15.664 -9.142 -21.747 1.00 96.06 300 GLN A O 1
ATOM 2372 N N . GLN A 1 301 ? 16.396 -10.840 -23.020 1.00 96.88 301 GLN A N 1
ATOM 2373 C CA . GLN A 1 301 ? 15.739 -11.877 -22.217 1.00 96.88 301 GLN A CA 1
ATOM 2374 C C . GLN A 1 301 ? 16.229 -11.865 -20.758 1.00 96.88 301 GLN A C 1
ATOM 2376 O O . GLN A 1 301 ? 15.445 -12.084 -19.836 1.00 96.88 301 GLN A O 1
ATOM 2381 N N . TYR A 1 302 ? 17.507 -11.530 -20.558 1.00 97.69 302 TYR A N 1
ATOM 2382 C CA . TYR A 1 302 ? 18.134 -11.370 -19.250 1.00 97.69 302 TYR A CA 1
ATOM 2383 C C . TYR A 1 302 ? 17.361 -10.414 -18.324 1.00 97.69 302 TYR A C 1
ATOM 2385 O O . TYR A 1 302 ? 17.133 -10.755 -17.164 1.00 97.69 302 TYR A O 1
ATOM 2393 N N . THR A 1 303 ? 16.876 -9.278 -18.839 1.00 98.25 303 THR A N 1
ATOM 2394 C CA . THR A 1 303 ? 16.062 -8.314 -18.080 1.00 98.25 303 THR A CA 1
ATOM 2395 C C . THR A 1 303 ? 14.813 -8.977 -17.503 1.00 98.25 303 THR A C 1
ATOM 2397 O O . THR A 1 303 ? 14.549 -8.893 -16.303 1.00 98.25 303 THR A O 1
ATOM 2400 N N . TYR A 1 304 ? 14.066 -9.708 -18.333 1.00 98.50 304 TYR A N 1
ATOM 2401 C CA . TYR A 1 304 ? 12.849 -10.392 -17.896 1.00 98.50 304 TYR A CA 1
ATOM 2402 C C . TYR A 1 304 ? 13.139 -11.539 -16.927 1.00 98.50 304 TYR A C 1
ATOM 2404 O O . TYR A 1 304 ? 12.336 -11.795 -16.030 1.00 98.50 304 TYR A O 1
ATOM 2412 N N . ASP A 1 305 ? 14.270 -12.226 -17.080 1.00 98.25 305 ASP A N 1
ATOM 2413 C CA . ASP A 1 305 ? 14.669 -13.303 -16.177 1.00 98.25 305 ASP A CA 1
ATOM 2414 C C . ASP A 1 305 ? 15.004 -12.767 -14.777 1.00 98.25 305 ASP A C 1
ATOM 2416 O O . ASP A 1 305 ? 14.520 -13.324 -13.786 1.00 98.25 305 ASP A O 1
ATOM 2420 N N . VAL A 1 306 ? 15.756 -11.661 -14.694 1.00 98.44 306 VAL A N 1
ATOM 2421 C CA . VAL A 1 306 ? 16.059 -10.970 -13.429 1.00 98.44 306 VAL A CA 1
ATOM 2422 C C . VAL A 1 306 ? 14.776 -10.474 -12.768 1.00 98.44 306 VAL A C 1
ATOM 2424 O O . VAL A 1 306 ? 14.508 -10.819 -11.614 1.00 98.44 306 VAL A O 1
ATOM 2427 N N . MET A 1 307 ? 13.936 -9.740 -13.503 1.00 98.44 307 MET A N 1
ATOM 2428 C CA . MET A 1 307 ? 12.704 -9.186 -12.940 1.00 98.44 307 MET A CA 1
ATOM 2429 C C . MET A 1 307 ? 11.724 -10.275 -12.503 1.00 98.44 307 MET A C 1
ATOM 2431 O O . MET A 1 307 ? 11.161 -10.195 -11.414 1.00 98.44 307 MET A O 1
ATOM 2435 N N . ARG A 1 308 ? 11.562 -11.353 -13.280 1.00 98.25 308 ARG A N 1
ATOM 2436 C CA . ARG A 1 308 ? 10.710 -12.489 -12.892 1.00 98.25 308 ARG A CA 1
ATOM 2437 C C . ARG A 1 308 ? 11.188 -13.146 -11.598 1.00 98.25 308 ARG A C 1
ATOM 2439 O O . ARG A 1 308 ? 10.357 -13.535 -10.779 1.00 98.25 308 ARG A O 1
ATOM 2446 N N . ASN A 1 309 ? 12.499 -13.269 -11.402 1.00 98.50 309 ASN A N 1
ATOM 2447 C CA . ASN A 1 309 ? 13.072 -13.807 -10.170 1.00 98.50 309 ASN A CA 1
ATOM 2448 C C . ASN A 1 309 ? 12.835 -12.872 -8.974 1.00 98.50 309 ASN A C 1
ATOM 2450 O O . ASN A 1 309 ? 12.452 -13.353 -7.906 1.00 98.50 309 ASN A O 1
ATOM 2454 N N . ILE A 1 310 ? 12.975 -11.555 -9.168 1.00 98.56 310 ILE A N 1
ATOM 2455 C CA . ILE A 1 310 ? 12.638 -10.544 -8.155 1.00 98.56 310 ILE A CA 1
ATOM 2456 C C . ILE A 1 310 ? 11.158 -10.653 -7.771 1.00 98.56 310 ILE A C 1
ATOM 2458 O O . ILE A 1 310 ? 10.839 -10.866 -6.600 1.00 98.56 310 ILE A O 1
ATOM 2462 N N . PHE A 1 311 ? 10.250 -10.593 -8.749 1.00 98.56 311 PHE A N 1
ATOM 2463 C CA . PHE A 1 311 ? 8.810 -10.680 -8.503 1.00 98.56 311 PHE A CA 1
ATOM 2464 C C . PHE A 1 311 ? 8.420 -11.991 -7.820 1.00 98.56 311 PHE A C 1
ATOM 2466 O O . PHE A 1 311 ? 7.602 -11.977 -6.905 1.00 98.56 311 PHE A O 1
ATOM 2473 N N . LYS A 1 312 ? 9.036 -13.119 -8.192 1.00 98.56 312 LYS A N 1
ATOM 2474 C CA . LYS A 1 312 ? 8.787 -14.413 -7.542 1.00 98.56 312 LYS A CA 1
ATOM 2475 C C . LYS A 1 312 ? 9.092 -14.375 -6.041 1.00 98.56 312 LYS A C 1
ATOM 2477 O O . LYS A 1 312 ? 8.314 -14.920 -5.259 1.00 98.56 312 LYS A O 1
ATOM 2482 N N . GLU A 1 313 ? 10.187 -13.739 -5.625 1.00 98.44 313 GLU A N 1
ATOM 2483 C CA . GLU A 1 313 ? 10.508 -13.599 -4.199 1.00 98.44 313 GLU A CA 1
ATOM 2484 C C . GLU A 1 313 ? 9.590 -12.594 -3.488 1.00 98.44 313 GLU A C 1
ATOM 2486 O O . GLU A 1 313 ? 9.136 -12.874 -2.375 1.00 98.44 313 GLU A O 1
ATOM 2491 N N . ILE A 1 314 ? 9.254 -11.470 -4.129 1.00 98.25 314 ILE A N 1
ATOM 2492 C CA . ILE A 1 314 ? 8.307 -10.483 -3.584 1.00 98.25 314 ILE A CA 1
ATOM 2493 C C . ILE A 1 314 ? 6.940 -11.131 -3.331 1.00 98.25 314 ILE A C 1
ATOM 2495 O O . ILE A 1 314 ? 6.421 -11.047 -2.218 1.00 98.25 314 ILE A O 1
ATOM 2499 N N . ILE A 1 315 ? 6.404 -11.862 -4.312 1.00 97.38 315 ILE A N 1
ATOM 2500 C CA . ILE A 1 315 ? 5.123 -12.580 -4.206 1.00 97.38 315 ILE A CA 1
ATOM 2501 C C . ILE A 1 315 ? 5.159 -13.633 -3.086 1.00 97.38 315 ILE A C 1
ATOM 2503 O O . ILE A 1 315 ? 4.166 -13.830 -2.394 1.00 97.38 315 ILE A O 1
ATOM 2507 N N . GLY A 1 316 ? 6.296 -14.304 -2.867 1.00 96.88 316 GLY A N 1
ATOM 2508 C CA . GLY A 1 316 ? 6.445 -15.256 -1.759 1.00 96.88 316 GLY A CA 1
ATOM 2509 C C . GLY A 1 316 ? 6.552 -14.596 -0.374 1.00 96.88 316 GLY A C 1
ATOM 2510 O O . GLY A 1 316 ? 6.188 -15.198 0.643 1.00 96.88 316 GLY A O 1
ATOM 2511 N N . THR A 1 317 ? 7.050 -13.360 -0.325 1.00 97.50 317 THR A N 1
ATOM 2512 C CA . THR A 1 317 ? 7.326 -12.624 0.917 1.00 97.50 317 THR A CA 1
ATOM 2513 C C . THR A 1 317 ? 6.090 -11.888 1.426 1.00 97.50 317 THR A C 1
ATOM 2515 O O . THR A 1 317 ? 5.726 -12.037 2.599 1.00 97.50 317 THR A O 1
ATOM 2518 N N . PHE A 1 318 ? 5.440 -11.121 0.551 1.00 97.88 318 PHE A N 1
ATOM 2519 C CA . PHE A 1 318 ? 4.264 -10.315 0.870 1.00 97.88 318 PHE A CA 1
ATOM 2520 C C . PHE A 1 318 ? 2.986 -11.160 0.828 1.00 97.88 318 PHE A C 1
ATOM 2522 O O . PHE A 1 318 ? 2.914 -12.182 0.155 1.00 97.88 318 PHE A O 1
ATOM 2529 N N . LYS A 1 319 ? 1.984 -10.772 1.624 1.00 96.50 319 LYS A N 1
ATOM 2530 C CA . LYS A 1 319 ? 0.770 -11.580 1.863 1.00 96.50 319 LYS A CA 1
ATOM 2531 C C . LYS A 1 319 ? -0.477 -11.039 1.168 1.00 96.50 319 LYS A C 1
ATOM 2533 O O . LYS A 1 319 ? -1.544 -11.649 1.258 1.00 96.50 319 LYS A O 1
ATOM 2538 N N . ASP A 1 320 ? -0.353 -9.895 0.503 1.00 96.81 320 ASP A N 1
ATOM 2539 C CA . ASP A 1 320 ? -1.420 -9.350 -0.322 1.00 96.81 320 ASP A CA 1
ATOM 2540 C C . ASP A 1 320 ? -1.489 -10.088 -1.663 1.00 96.81 320 ASP A C 1
ATOM 2542 O O . ASP A 1 320 ? -0.471 -10.509 -2.209 1.00 96.81 320 ASP A O 1
ATOM 2546 N N . LYS A 1 321 ? -2.699 -10.238 -2.206 1.00 94.38 321 LYS A N 1
ATOM 2547 C CA . LYS A 1 321 ? -2.901 -10.812 -3.546 1.00 94.38 321 LYS A CA 1
ATOM 2548 C C . LYS A 1 321 ? -2.396 -9.903 -4.666 1.00 94.38 321 LYS A C 1
ATOM 2550 O O . LYS A 1 321 ? -2.209 -10.397 -5.779 1.00 94.38 321 LYS A O 1
ATOM 2555 N N . TYR A 1 322 ? -2.248 -8.608 -4.392 1.00 97.56 322 TYR A N 1
ATOM 2556 C CA . TYR A 1 322 ? -1.758 -7.609 -5.328 1.00 97.56 322 TYR A CA 1
ATOM 2557 C C . TYR A 1 322 ? -0.295 -7.253 -5.055 1.00 97.56 322 TYR A C 1
ATOM 2559 O O . TYR A 1 322 ? 0.108 -7.050 -3.911 1.00 97.56 322 TYR A O 1
ATOM 2567 N N . ILE A 1 323 ? 0.466 -7.099 -6.135 1.00 98.19 323 ILE A N 1
ATOM 2568 C CA . ILE A 1 323 ? 1.734 -6.363 -6.162 1.00 98.19 323 ILE A CA 1
ATOM 2569 C C . ILE A 1 323 ? 1.579 -5.148 -7.080 1.00 98.19 323 ILE A C 1
ATOM 2571 O O . ILE A 1 323 ? 0.833 -5.219 -8.054 1.00 98.19 323 ILE A O 1
ATOM 2575 N N . HIS A 1 324 ? 2.247 -4.040 -6.794 1.00 98.75 324 HIS A N 1
ATOM 2576 C CA . HIS A 1 324 ? 2.281 -2.894 -7.699 1.00 98.75 324 HIS A CA 1
ATOM 2577 C C . HIS A 1 324 ? 3.501 -3.018 -8.617 1.00 98.75 324 HIS A C 1
ATOM 2579 O O . HIS A 1 324 ? 4.606 -3.303 -8.151 1.00 98.75 324 HIS A O 1
ATOM 2585 N N . LEU A 1 325 ? 3.290 -2.874 -9.923 1.00 98.62 325 LEU A N 1
ATOM 2586 C CA . LEU A 1 325 ? 4.358 -2.977 -10.925 1.00 98.62 325 LEU A CA 1
ATOM 2587 C C . LEU A 1 325 ? 4.927 -1.613 -11.329 1.00 98.62 325 LEU A C 1
ATOM 2589 O O . LEU A 1 325 ? 5.825 -1.578 -12.163 1.00 98.62 325 LEU A O 1
ATOM 2593 N N . GLY A 1 326 ? 4.372 -0.534 -10.768 1.00 98.31 326 GLY A N 1
ATOM 2594 C CA . GLY A 1 326 ? 4.664 0.849 -11.132 1.00 98.31 326 GLY A CA 1
ATOM 2595 C C . GLY A 1 326 ? 4.244 1.116 -12.568 1.00 98.31 326 GLY A C 1
ATOM 2596 O O . GLY A 1 326 ? 3.039 1.137 -12.855 1.00 98.31 326 GLY A O 1
ATOM 2597 N N . MET A 1 327 ? 5.237 1.172 -13.452 1.00 97.75 327 MET A N 1
ATOM 2598 C CA . MET A 1 327 ? 5.143 1.398 -14.894 1.00 97.75 327 MET A CA 1
ATOM 2599 C C . MET A 1 327 ? 4.863 2.856 -15.268 1.00 97.75 327 MET A C 1
ATOM 2601 O O . MET A 1 327 ? 4.304 3.098 -16.337 1.00 97.75 327 MET A O 1
ATOM 2605 N N . ASP A 1 328 ? 5.218 3.810 -14.411 1.00 95.62 328 ASP A N 1
ATOM 2606 C CA . ASP A 1 328 ? 5.091 5.245 -14.658 1.00 95.62 328 ASP A CA 1
ATOM 2607 C C . ASP A 1 328 ? 6.345 5.871 -15.287 1.00 95.62 328 ASP A C 1
ATOM 2609 O O . ASP A 1 328 ? 7.401 5.251 -15.411 1.00 95.62 328 ASP A O 1
ATOM 2613 N N . GLU A 1 329 ? 6.155 7.095 -15.791 1.00 93.38 329 GLU A N 1
ATOM 2614 C CA . GLU A 1 329 ? 7.202 8.037 -16.218 1.00 93.38 329 GLU A CA 1
ATOM 2615 C C . GLU A 1 329 ? 8.291 7.468 -17.151 1.00 93.38 329 GLU A C 1
ATOM 2617 O O . GLU A 1 329 ? 9.442 7.910 -17.146 1.00 93.38 329 GLU A O 1
ATOM 2622 N N . VAL A 1 330 ? 7.935 6.520 -18.026 1.00 94.25 330 VAL A N 1
ATOM 2623 C CA . VAL A 1 330 ? 8.902 5.956 -18.975 1.00 94.25 330 VAL A CA 1
ATOM 2624 C C . VAL A 1 330 ? 9.345 7.022 -19.975 1.00 94.25 330 VAL A C 1
ATOM 2626 O O . VAL A 1 330 ? 8.580 7.485 -20.824 1.00 94.25 330 VAL A O 1
ATOM 2629 N N . TYR A 1 331 ? 10.625 7.375 -19.912 1.00 92.25 331 TYR A N 1
ATOM 2630 C CA . TYR A 1 331 ? 11.234 8.349 -20.804 1.00 92.25 331 TYR A CA 1
ATOM 2631 C C . TYR A 1 331 ? 12.078 7.682 -21.892 1.00 92.25 331 TYR A C 1
ATOM 2633 O O . TYR A 1 331 ? 12.949 6.854 -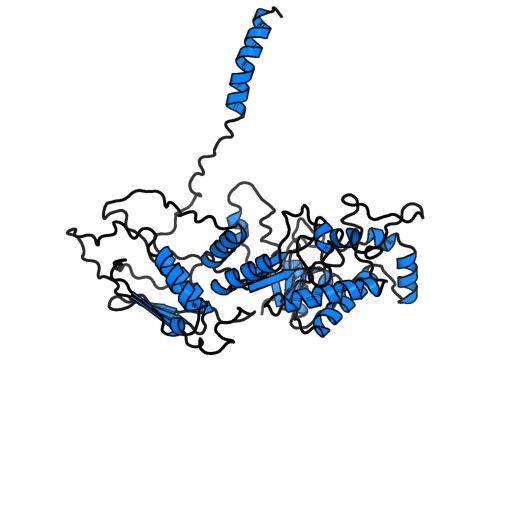21.624 1.00 92.25 331 TYR A O 1
ATOM 2641 N N . TYR A 1 332 ? 11.852 8.065 -23.150 1.00 94.31 332 TYR A N 1
ATOM 2642 C CA . TYR A 1 332 ? 12.368 7.317 -24.300 1.00 94.31 332 TYR A CA 1
ATOM 2643 C C . TYR A 1 332 ? 13.754 7.727 -24.800 1.00 94.31 332 TYR A C 1
ATOM 2645 O O . TYR A 1 332 ? 14.292 7.024 -25.650 1.00 94.31 332 TYR A O 1
ATOM 2653 N N . ALA A 1 333 ? 14.376 8.800 -24.302 1.00 92.94 333 ALA A N 1
ATOM 2654 C CA . ALA A 1 333 ? 15.582 9.355 -24.937 1.00 92.94 333 ALA A CA 1
ATOM 2655 C C . ALA A 1 333 ? 16.737 8.345 -25.117 1.00 92.94 333 ALA A C 1
ATOM 2657 O O . ALA A 1 333 ? 17.397 8.321 -26.160 1.00 92.94 333 ALA A O 1
ATOM 2658 N N . CYS A 1 334 ? 16.989 7.467 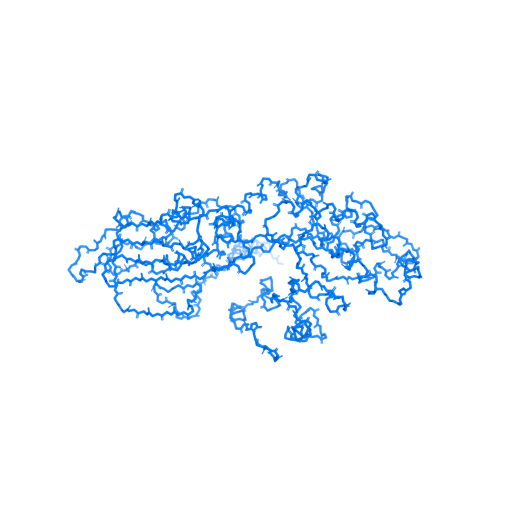-24.140 1.00 93.44 334 CYS A N 1
ATOM 2659 C CA . CYS A 1 334 ? 18.049 6.462 -24.282 1.00 93.44 334 CYS A CA 1
ATOM 2660 C C . CYS A 1 334 ? 17.646 5.306 -25.205 1.00 93.44 334 CYS A C 1
ATOM 2662 O O . CYS A 1 334 ? 18.498 4.764 -25.906 1.00 93.44 334 CYS A O 1
ATOM 2664 N N . TRP A 1 335 ? 16.354 4.982 -25.289 1.00 95.62 335 TRP A N 1
ATOM 2665 C CA . TRP A 1 335 ? 15.841 4.043 -26.286 1.00 95.62 335 TRP A CA 1
ATOM 2666 C C . TRP A 1 335 ? 15.916 4.615 -27.704 1.00 95.62 335 TRP A C 1
ATOM 2668 O O . TRP A 1 335 ? 16.403 3.938 -28.604 1.00 95.62 335 TRP A O 1
ATOM 2678 N N . GLU A 1 336 ? 15.517 5.872 -27.895 1.00 95.75 336 GLU A N 1
ATOM 2679 C CA . GLU A 1 336 ? 15.574 6.584 -29.179 1.00 95.75 336 GLU A CA 1
ATOM 2680 C C . GLU A 1 336 ? 17.005 6.754 -29.694 1.00 95.75 336 GLU A C 1
ATOM 2682 O O . GLU A 1 336 ? 17.251 6.652 -30.895 1.00 95.75 336 GLU A O 1
ATOM 2687 N N . SER A 1 337 ? 17.962 6.990 -28.794 1.00 94.50 337 SER A N 1
ATOM 2688 C CA . SER A 1 337 ? 19.369 7.134 -29.178 1.00 94.50 337 SER A CA 1
ATOM 2689 C C . SER A 1 337 ? 20.064 5.801 -29.492 1.00 94.50 337 SER A C 1
ATOM 2691 O O . SER A 1 337 ? 21.084 5.803 -30.183 1.00 94.50 337 SER A O 1
ATOM 2693 N N . SER A 1 338 ? 19.541 4.662 -29.021 1.00 94.94 338 SER A N 1
ATOM 2694 C CA . SER A 1 338 ? 20.223 3.366 -29.110 1.00 94.94 338 SER A CA 1
ATOM 2695 C C . SER A 1 338 ? 20.079 2.707 -30.496 1.00 94.94 338 SER A C 1
ATOM 2697 O O . SER A 1 338 ? 18.972 2.335 -30.903 1.00 94.94 338 SER A O 1
ATOM 2699 N N . PRO A 1 339 ? 21.191 2.458 -31.223 1.00 96.12 339 PRO A N 1
ATOM 2700 C CA . PRO A 1 339 ? 21.156 1.691 -32.468 1.00 96.12 339 PRO A CA 1
ATOM 2701 C C . PRO A 1 339 ? 20.724 0.233 -32.253 1.00 96.12 339 PRO A C 1
ATOM 2703 O O . PRO A 1 339 ? 20.159 -0.377 -33.164 1.00 96.12 339 PRO A O 1
ATOM 2706 N N . GLU A 1 340 ? 20.954 -0.335 -31.067 1.00 95.69 340 GLU A N 1
ATOM 2707 C CA . GLU A 1 340 ? 20.477 -1.672 -30.714 1.00 95.69 340 GLU A CA 1
ATOM 2708 C C . GLU A 1 340 ? 18.950 -1.708 -30.598 1.00 95.69 340 GLU A C 1
ATOM 2710 O O . GLU A 1 340 ? 18.329 -2.599 -31.179 1.00 95.69 340 GLU A O 1
ATOM 2715 N N . ILE A 1 341 ? 18.337 -0.712 -29.943 1.00 97.00 341 ILE A N 1
ATOM 2716 C CA . ILE A 1 341 ? 16.872 -0.571 -29.886 1.00 97.00 341 ILE A CA 1
ATOM 2717 C C . ILE A 1 341 ? 16.305 -0.384 -31.288 1.00 97.00 341 ILE A C 1
ATOM 2719 O O . ILE A 1 341 ? 15.346 -1.064 -31.649 1.00 97.00 341 ILE A O 1
ATOM 2723 N N . ALA A 1 342 ? 16.929 0.448 -32.123 1.00 97.50 342 ALA A N 1
ATOM 2724 C CA . ALA A 1 342 ? 16.500 0.619 -33.509 1.00 97.50 342 ALA A CA 1
ATOM 2725 C C . ALA A 1 342 ? 16.551 -0.700 -34.311 1.00 97.50 342 ALA A C 1
ATOM 2727 O O . ALA A 1 342 ? 15.676 -0.963 -35.140 1.00 97.50 342 ALA A O 1
ATOM 2728 N N . ALA A 1 343 ? 17.552 -1.556 -34.073 1.00 97.94 343 ALA A N 1
ATOM 2729 C CA . ALA A 1 343 ? 17.628 -2.883 -34.686 1.00 97.94 343 ALA A CA 1
ATOM 2730 C C . ALA A 1 343 ? 16.541 -3.830 -34.151 1.00 97.94 343 ALA A C 1
ATOM 2732 O O . ALA A 1 343 ? 15.900 -4.534 -34.935 1.00 97.94 343 ALA A O 1
ATOM 2733 N N . PHE A 1 344 ? 16.287 -3.810 -32.842 1.00 98.19 344 PHE A N 1
ATOM 2734 C CA . PHE A 1 344 ? 15.214 -4.581 -32.218 1.00 98.19 344 PHE A CA 1
ATOM 2735 C C . PHE A 1 344 ? 13.830 -4.164 -32.726 1.00 98.19 344 PHE A C 1
ATOM 2737 O O . PHE A 1 344 ? 13.027 -5.025 -33.075 1.00 98.19 344 PHE A O 1
ATOM 2744 N N . MET A 1 345 ? 13.571 -2.862 -32.866 1.00 98.50 345 MET A N 1
ATOM 2745 C CA . MET A 1 345 ? 12.334 -2.346 -33.455 1.00 98.50 345 MET A CA 1
ATOM 2746 C C . MET A 1 345 ? 12.121 -2.886 -34.871 1.00 98.50 345 MET A C 1
ATOM 2748 O O . MET A 1 345 ? 11.044 -3.392 -35.173 1.00 98.50 345 MET A O 1
ATOM 2752 N N . LYS A 1 346 ? 13.162 -2.882 -35.718 1.00 98.25 346 LYS A N 1
ATOM 2753 C CA . LYS A 1 346 ? 13.088 -3.481 -37.063 1.00 98.25 346 LYS A CA 1
ATOM 2754 C C . LYS A 1 346 ? 12.786 -4.978 -37.020 1.00 98.25 346 LYS A C 1
ATOM 2756 O O . LYS A 1 346 ? 12.021 -5.460 -37.848 1.00 98.25 346 LYS A O 1
ATOM 2761 N N . GLN A 1 347 ? 13.372 -5.709 -36.071 1.00 98.06 347 GLN A N 1
ATOM 2762 C CA . GLN A 1 347 ? 13.129 -7.143 -35.904 1.00 98.06 347 GLN A CA 1
ATOM 2763 C C . GLN A 1 347 ? 11.686 -7.441 -35.474 1.00 98.06 347 GLN A C 1
ATOM 2765 O O . GLN A 1 347 ? 11.102 -8.412 -35.947 1.00 98.06 347 GLN A O 1
ATOM 2770 N N . GLN A 1 348 ? 11.126 -6.629 -34.576 1.00 97.75 348 GLN A N 1
ATOM 2771 C CA . GLN A 1 348 ? 9.765 -6.807 -34.065 1.00 97.75 348 GLN A CA 1
ATOM 2772 C C . GLN A 1 348 ? 8.688 -6.174 -34.960 1.00 97.75 348 GLN A C 1
ATOM 2774 O O . GLN A 1 348 ? 7.502 -6.403 -34.736 1.00 97.75 348 GLN A O 1
ATOM 2779 N N . GLY A 1 349 ? 9.084 -5.390 -35.969 1.00 98.00 349 GLY A N 1
ATOM 2780 C CA . GLY A 1 349 ? 8.156 -4.633 -36.809 1.00 98.00 349 GLY A CA 1
ATOM 2781 C C . GLY A 1 349 ? 7.485 -3.483 -36.054 1.00 98.00 349 GLY A C 1
ATOM 2782 O O . GLY A 1 349 ? 6.297 -3.246 -36.243 1.00 98.00 349 GLY A O 1
ATOM 2783 N N . PHE A 1 350 ? 8.219 -2.817 -35.159 1.00 98.19 350 PHE A N 1
ATOM 2784 C CA . PHE A 1 350 ? 7.741 -1.639 -34.438 1.00 98.19 350 PHE A CA 1
ATOM 2785 C C . PHE A 1 350 ? 8.009 -0.364 -35.242 1.00 98.19 350 PHE A C 1
ATOM 2787 O O . PHE A 1 350 ? 9.137 -0.111 -35.668 1.00 98.19 350 PHE A O 1
ATOM 2794 N N . ASP A 1 351 ? 6.971 0.453 -35.382 1.00 96.62 351 ASP A N 1
ATOM 2795 C CA . ASP A 1 351 ? 6.969 1.741 -36.071 1.00 96.62 351 ASP A CA 1
ATOM 2796 C C . ASP A 1 351 ? 7.393 2.896 -35.147 1.00 96.62 351 ASP A C 1
ATOM 2798 O O . ASP A 1 351 ? 7.845 3.941 -35.618 1.00 96.62 351 ASP A O 1
ATOM 2802 N N . SER A 1 352 ? 7.271 2.723 -33.827 1.00 96.88 352 SER A N 1
ATOM 2803 C CA . SER A 1 352 ? 7.560 3.767 -32.838 1.00 96.88 352 SER A CA 1
ATOM 2804 C C . SER A 1 352 ? 8.087 3.215 -31.512 1.00 96.88 352 SER A C 1
ATOM 2806 O O . SER A 1 352 ? 7.814 2.077 -31.128 1.00 96.88 352 SER A O 1
ATOM 2808 N N . VAL A 1 353 ? 8.858 4.033 -30.785 1.00 96.12 353 VAL A N 1
ATOM 2809 C CA . VAL A 1 353 ? 9.524 3.614 -29.536 1.00 96.12 353 VAL A CA 1
ATOM 2810 C C . VAL A 1 353 ? 8.525 3.295 -28.422 1.00 96.12 353 VAL A C 1
ATOM 2812 O O . VAL A 1 353 ? 8.776 2.399 -27.624 1.00 96.12 353 VAL A O 1
ATOM 2815 N N . ASN A 1 354 ? 7.340 3.908 -28.404 1.00 96.62 354 ASN A N 1
ATOM 2816 C CA . ASN A 1 354 ? 6.310 3.528 -27.436 1.00 96.62 354 ASN A CA 1
ATOM 2817 C C . ASN A 1 354 ? 5.879 2.054 -27.581 1.00 96.62 354 ASN A C 1
ATOM 2819 O O . ASN A 1 354 ? 5.537 1.429 -26.585 1.00 96.62 354 ASN A O 1
ATOM 2823 N N . GLN A 1 355 ? 5.966 1.442 -28.771 1.00 98.19 355 GLN A N 1
ATOM 2824 C CA . GLN A 1 355 ? 5.701 0.004 -28.929 1.00 98.19 355 GLN A CA 1
ATOM 2825 C C . GLN A 1 355 ? 6.768 -0.869 -28.251 1.00 98.19 355 GLN A C 1
ATOM 2827 O O . GLN A 1 355 ? 6.465 -1.994 -27.850 1.00 98.19 355 GLN A O 1
ATOM 2832 N N . VAL A 1 356 ? 7.983 -0.347 -28.056 1.00 98.19 356 VAL A N 1
ATOM 2833 C CA . VAL A 1 356 ? 9.022 -0.987 -27.238 1.00 98.19 356 VAL A CA 1
ATOM 2834 C C . VAL A 1 356 ? 8.599 -1.007 -25.764 1.00 98.19 356 VAL A C 1
ATOM 2836 O O . VAL A 1 356 ? 8.702 -2.053 -25.120 1.00 98.19 356 VAL A O 1
ATOM 2839 N N . GLU A 1 357 ? 8.046 0.097 -25.248 1.00 98.12 357 GLU A N 1
ATOM 2840 C CA . GLU A 1 357 ? 7.440 0.126 -23.909 1.00 98.12 357 GLU A CA 1
ATOM 2841 C C . GLU A 1 357 ? 6.293 -0.884 -23.819 1.00 98.12 357 GLU A C 1
ATOM 2843 O O . GLU A 1 357 ? 6.305 -1.769 -22.966 1.00 98.12 357 GLU A O 1
ATOM 2848 N N . GLN A 1 358 ? 5.338 -0.828 -24.754 1.00 98.50 358 GLN A N 1
ATOM 2849 C CA . GLN A 1 358 ? 4.196 -1.741 -24.768 1.00 98.50 358 GLN A CA 1
ATOM 2850 C C . GLN A 1 358 ? 4.635 -3.214 -24.779 1.00 98.50 358 GLN A C 1
ATOM 2852 O O . GLN A 1 358 ? 3.999 -4.053 -24.134 1.00 98.50 358 GLN A O 1
ATOM 2857 N N . TYR A 1 359 ? 5.712 -3.546 -25.499 1.00 98.44 359 TYR A N 1
ATOM 2858 C CA . TYR A 1 359 ? 6.304 -4.884 -25.504 1.00 98.44 359 TYR A CA 1
ATOM 2859 C C . TYR A 1 359 ? 6.811 -5.290 -24.113 1.00 98.44 359 TYR A C 1
ATOM 2861 O O . TYR A 1 359 ? 6.468 -6.378 -23.634 1.00 98.44 359 TYR A O 1
ATOM 2869 N N . TYR A 1 360 ? 7.566 -4.415 -23.442 1.00 98.56 360 TYR A N 1
ATOM 2870 C CA . TYR A 1 360 ? 8.041 -4.653 -22.077 1.00 98.56 360 TYR A CA 1
ATOM 2871 C C . TYR A 1 360 ? 6.875 -4.856 -21.105 1.00 98.56 360 TYR A C 1
ATOM 2873 O O . TYR A 1 360 ? 6.815 -5.872 -20.409 1.00 98.56 360 TYR A O 1
ATOM 2881 N N . LEU A 1 361 ? 5.905 -3.937 -21.111 1.00 98.50 361 LEU A N 1
ATOM 2882 C CA . LEU A 1 361 ? 4.767 -3.944 -20.193 1.00 98.50 361 LEU A CA 1
ATOM 2883 C C . LEU A 1 361 ? 3.923 -5.215 -20.339 1.00 98.50 361 LEU A C 1
ATOM 2885 O O . LEU A 1 361 ? 3.641 -5.893 -19.347 1.00 98.50 361 LEU A O 1
ATOM 2889 N N . ARG A 1 362 ? 3.571 -5.595 -21.578 1.00 98.31 362 ARG A N 1
ATOM 2890 C CA . ARG A 1 362 ? 2.813 -6.831 -21.859 1.00 98.31 362 ARG A CA 1
ATOM 2891 C C . ARG A 1 362 ? 3.567 -8.068 -21.372 1.00 98.31 362 ARG A C 1
ATOM 2893 O O . ARG A 1 362 ? 2.967 -8.950 -20.757 1.00 98.31 362 ARG A O 1
ATOM 2900 N N . THR A 1 363 ? 4.876 -8.124 -21.611 1.00 98.12 363 THR A N 1
ATOM 2901 C CA . THR A 1 363 ? 5.716 -9.264 -21.218 1.00 98.12 363 THR A CA 1
ATOM 2902 C C . THR A 1 363 ? 5.836 -9.375 -19.697 1.00 98.12 363 THR A C 1
ATOM 2904 O O . THR A 1 363 ? 5.666 -10.464 -19.140 1.00 98.12 363 THR A O 1
ATOM 2907 N N . THR A 1 364 ? 6.065 -8.258 -19.004 1.00 98.25 364 THR A N 1
ATOM 2908 C CA . THR A 1 364 ? 6.187 -8.208 -17.540 1.00 98.25 364 THR A CA 1
ATOM 2909 C C . THR A 1 364 ? 4.875 -8.569 -16.849 1.00 98.25 364 THR A C 1
ATOM 2911 O O . THR A 1 364 ? 4.873 -9.454 -15.989 1.00 98.25 364 THR A O 1
ATOM 2914 N N . MET A 1 365 ? 3.743 -7.996 -17.274 1.00 98.12 365 MET A N 1
ATOM 2915 C CA . MET A 1 365 ? 2.423 -8.360 -16.739 1.00 98.12 365 MET A CA 1
ATOM 2916 C C . MET A 1 365 ? 2.110 -9.851 -16.939 1.00 98.12 365 MET A C 1
ATOM 2918 O O . MET A 1 365 ? 1.682 -10.525 -16.000 1.00 98.12 365 MET A O 1
ATOM 2922 N N . ALA A 1 366 ? 2.391 -10.401 -18.127 1.00 97.50 366 ALA A N 1
ATOM 2923 C CA . ALA A 1 366 ? 2.185 -11.822 -18.403 1.00 97.50 366 ALA A CA 1
ATOM 2924 C C . ALA A 1 366 ? 3.079 -12.725 -17.533 1.00 97.50 366 ALA A C 1
ATOM 2926 O O . ALA A 1 366 ? 2.648 -13.793 -17.090 1.00 97.50 366 ALA A O 1
ATOM 2927 N N . ASN A 1 367 ? 4.322 -12.315 -17.260 1.00 97.19 367 ASN A N 1
ATOM 2928 C CA . ASN A 1 367 ? 5.217 -13.044 -16.361 1.00 97.19 367 ASN A CA 1
ATOM 2929 C C . ASN A 1 367 ? 4.698 -13.044 -14.918 1.00 97.19 367 ASN A C 1
ATOM 2931 O O . ASN A 1 367 ? 4.696 -14.097 -14.282 1.00 97.19 367 ASN A O 1
ATOM 2935 N N . VAL A 1 368 ? 4.212 -11.905 -14.420 1.00 96.88 368 VAL A N 1
ATOM 2936 C CA . VAL A 1 368 ? 3.635 -11.787 -13.070 1.00 96.88 368 VAL A CA 1
ATOM 2937 C C . VAL A 1 368 ? 2.365 -12.631 -12.929 1.00 96.88 368 VAL A C 1
ATOM 2939 O O . VAL A 1 368 ? 2.213 -13.348 -11.940 1.00 96.88 368 VAL A O 1
ATOM 2942 N N . GLN A 1 369 ? 1.498 -12.652 -13.945 1.00 95.69 369 GLN A N 1
ATOM 2943 C CA . GLN A 1 369 ? 0.316 -13.526 -13.956 1.00 95.69 369 GLN A CA 1
ATOM 2944 C C . GLN A 1 369 ? 0.678 -15.004 -13.887 1.00 95.69 369 GLN A C 1
ATOM 2946 O O . GLN A 1 369 ? 0.047 -15.758 -13.148 1.00 95.69 369 GLN A O 1
ATOM 2951 N N . LYS A 1 370 ? 1.714 -15.430 -14.620 1.00 96.88 370 LYS A N 1
ATOM 2952 C CA . LYS A 1 370 ? 2.209 -16.815 -14.568 1.00 96.88 370 LYS A CA 1
ATOM 2953 C C . LYS A 1 370 ? 2.757 -17.195 -13.190 1.00 96.88 370 LYS A C 1
ATOM 2955 O O . LYS A 1 370 ? 2.789 -18.380 -12.872 1.00 96.88 370 LYS A O 1
ATOM 2960 N N . LEU A 1 371 ? 3.162 -16.219 -12.372 1.00 96.56 371 LEU A N 1
ATOM 2961 C CA . LEU A 1 371 ? 3.543 -16.428 -10.971 1.00 96.56 371 LEU A CA 1
ATOM 2962 C C . LEU A 1 371 ? 2.331 -16.503 -10.021 1.00 96.56 371 LEU A C 1
ATOM 2964 O O . LEU A 1 371 ? 2.510 -16.801 -8.843 1.00 96.56 371 LEU A O 1
ATOM 2968 N N . GLY A 1 372 ? 1.110 -16.275 -10.516 1.00 93.50 372 GLY A N 1
ATOM 2969 C CA . GLY A 1 372 ? -0.137 -16.412 -9.759 1.00 93.50 372 GLY A CA 1
ATOM 2970 C C . GLY A 1 372 ? -0.549 -15.177 -8.953 1.00 93.50 372 GLY A C 1
ATOM 2971 O O . GLY A 1 372 ? -1.479 -15.272 -8.152 1.00 93.50 372 GLY A O 1
ATOM 2972 N N . ALA A 1 373 ? 0.111 -14.032 -9.145 1.00 92.50 373 ALA A N 1
ATOM 2973 C CA . ALA A 1 373 ? -0.235 -12.783 -8.471 1.00 92.50 373 ALA A CA 1
ATOM 2974 C C . ALA A 1 373 ? -1.167 -11.911 -9.321 1.00 92.50 373 ALA A C 1
ATOM 2976 O O . ALA A 1 373 ? -1.084 -11.891 -10.552 1.00 92.50 373 ALA A O 1
ATOM 2977 N N . LYS A 1 374 ? -2.030 -11.147 -8.644 1.00 96.25 374 LYS A N 1
ATOM 2978 C CA . LYS A 1 374 ? -2.705 -9.998 -9.254 1.00 96.25 374 LYS A CA 1
ATOM 2979 C C . LYS A 1 374 ? -1.773 -8.800 -9.196 1.00 96.25 374 LYS A C 1
ATOM 2981 O O . LYS A 1 374 ? -0.857 -8.760 -8.375 1.00 96.25 374 LYS A O 1
ATOM 2986 N N . TYR A 1 375 ? -2.032 -7.806 -10.032 1.00 97.38 375 TYR A N 1
ATOM 2987 C CA . TYR A 1 375 ? -1.191 -6.623 -10.065 1.00 97.38 375 TYR A CA 1
ATOM 2988 C C . TYR A 1 375 ? -1.972 -5.316 -10.113 1.00 97.38 375 TYR A C 1
ATOM 2990 O O . TYR A 1 375 ? -3.120 -5.249 -10.565 1.00 97.38 375 TYR A O 1
ATOM 2998 N N . MET A 1 376 ? -1.309 -4.291 -9.598 1.00 98.31 376 MET A N 1
ATOM 2999 C CA . MET A 1 376 ? -1.644 -2.886 -9.737 1.00 98.31 376 MET A CA 1
ATOM 3000 C C . MET A 1 376 ? -0.621 -2.236 -10.666 1.00 98.31 376 MET A C 1
ATOM 3002 O O . MET A 1 376 ? 0.526 -2.684 -10.735 1.00 98.31 376 MET A O 1
ATOM 3006 N N . ILE A 1 377 ? -1.050 -1.207 -11.378 1.00 98.44 377 ILE A N 1
ATOM 3007 C CA . ILE A 1 377 ? -0.212 -0.390 -12.258 1.00 98.44 377 ILE A CA 1
ATOM 3008 C C . ILE A 1 377 ? -0.610 1.068 -12.071 1.00 98.44 377 ILE A C 1
ATOM 3010 O O . ILE A 1 377 ? -1.773 1.344 -11.754 1.00 98.44 377 ILE A O 1
ATOM 3014 N N . TRP A 1 378 ? 0.305 1.993 -12.332 1.00 98.06 378 TRP A N 1
ATOM 3015 C CA . TRP A 1 378 ? -0.080 3.375 -12.594 1.00 98.06 378 TRP A CA 1
ATOM 3016 C C . TRP A 1 378 ? -0.880 3.476 -13.900 1.00 98.06 378 TRP A C 1
ATOM 3018 O O . TRP A 1 378 ? -1.091 2.491 -14.609 1.00 98.06 378 TRP A O 1
ATOM 3028 N N . GLN A 1 379 ? -1.421 4.653 -14.197 1.00 95.44 379 GLN A N 1
ATOM 3029 C CA . GLN A 1 379 ? -2.275 4.863 -15.369 1.00 95.44 379 GLN A CA 1
ATOM 3030 C C . GLN A 1 379 ? -1.523 4.775 -16.707 1.00 95.44 379 GLN A C 1
ATOM 3032 O O . GLN A 1 379 ? -2.146 4.505 -17.733 1.00 95.44 379 GLN A O 1
ATOM 3037 N N . ASP A 1 380 ? -0.205 4.956 -16.695 1.00 95.19 380 ASP A N 1
ATOM 3038 C CA . ASP A 1 380 ? 0.662 5.093 -17.867 1.00 95.19 380 ASP A CA 1
ATOM 3039 C C . ASP A 1 380 ? 0.538 3.958 -18.897 1.00 95.19 380 ASP A C 1
ATOM 3041 O O . ASP A 1 380 ? 0.316 4.268 -20.071 1.00 95.19 380 ASP A O 1
ATOM 3045 N N . PRO A 1 381 ? 0.517 2.661 -18.525 1.00 96.62 381 PRO A N 1
ATOM 3046 C CA . PRO A 1 381 ? 0.233 1.597 -19.485 1.00 96.62 381 PRO A CA 1
ATOM 3047 C C . PRO A 1 381 ? -1.110 1.771 -20.207 1.00 96.62 381 PRO A C 1
ATOM 3049 O O . PRO A 1 381 ? -1.214 1.491 -21.400 1.00 96.62 381 PRO A O 1
ATOM 3052 N N . ILE A 1 382 ? -2.154 2.226 -19.505 1.00 95.25 382 ILE A N 1
ATOM 3053 C CA . ILE A 1 382 ? -3.490 2.402 -20.091 1.00 95.25 382 ILE A CA 1
ATOM 3054 C C . ILE A 1 382 ? -3.538 3.631 -21.004 1.00 95.25 382 ILE A C 1
ATOM 3056 O O . ILE A 1 382 ? -4.233 3.576 -22.028 1.00 95.25 382 ILE A O 1
ATOM 3060 N N . ASP A 1 383 ? -2.812 4.694 -20.642 1.00 92.38 383 ASP A N 1
ATOM 3061 C CA . ASP A 1 383 ? -2.609 5.898 -21.458 1.00 92.38 383 ASP A CA 1
ATOM 3062 C C . ASP A 1 383 ? -1.811 5.574 -22.736 1.00 92.38 383 ASP A C 1
ATOM 3064 O O . ASP A 1 383 ? -2.083 6.141 -23.792 1.00 92.38 383 ASP A O 1
ATOM 3068 N N . ASN A 1 384 ? -0.882 4.614 -22.667 1.00 93.56 384 ASN A N 1
ATOM 3069 C CA . ASN A 1 384 ? -0.078 4.114 -23.788 1.00 93.56 384 ASN A CA 1
ATOM 3070 C C . ASN A 1 384 ? -0.725 2.915 -24.522 1.00 93.56 384 ASN A C 1
ATOM 3072 O O . ASN A 1 384 ? -0.038 2.075 -25.109 1.00 93.56 384 ASN A O 1
ATOM 3076 N N . ASP A 1 385 ? -2.056 2.799 -24.476 1.00 93.75 385 ASP A N 1
ATOM 3077 C CA . ASP A 1 385 ? -2.850 1.780 -25.182 1.00 93.75 385 ASP A CA 1
ATOM 3078 C C . ASP A 1 385 ? -2.442 0.314 -24.921 1.00 93.75 385 ASP A C 1
ATOM 3080 O O . ASP A 1 385 ? -2.640 -0.592 -25.744 1.00 93.75 385 ASP A O 1
ATOM 3084 N N . VAL A 1 386 ? -1.926 0.031 -23.726 1.00 96.12 386 VAL A N 1
ATOM 3085 C CA . VAL A 1 386 ? -1.729 -1.335 -23.237 1.00 96.12 386 VAL A CA 1
ATOM 3086 C C . VAL A 1 386 ? -3.005 -1.825 -22.554 1.00 96.12 386 VAL A C 1
ATOM 3088 O O . VAL A 1 386 ? -3.625 -1.139 -21.745 1.00 96.12 386 VAL A O 1
ATOM 3091 N N . SER A 1 387 ? -3.420 -3.048 -22.888 1.00 94.56 387 SER A N 1
ATOM 3092 C CA . SER A 1 387 ? -4.497 -3.740 -22.173 1.00 94.56 387 SER A CA 1
ATOM 3093 C C . SER A 1 387 ? -3.929 -4.516 -20.987 1.00 94.56 387 SER A C 1
ATOM 3095 O O . SER A 1 387 ? -2.920 -5.209 -21.127 1.00 94.56 387 SER A O 1
ATOM 3097 N N . ALA A 1 388 ? -4.594 -4.418 -19.840 1.00 95.44 388 ALA A N 1
ATOM 3098 C CA . ALA A 1 388 ? -4.268 -5.136 -18.616 1.00 95.44 388 ALA A CA 1
ATOM 3099 C C . ALA A 1 388 ? -5.339 -6.201 -18.311 1.00 95.44 388 ALA A C 1
ATOM 3101 O O . ALA A 1 388 ? -6.328 -6.339 -19.031 1.00 95.44 388 ALA A O 1
ATOM 3102 N N . ALA A 1 389 ? -5.141 -6.981 -17.249 1.00 94.69 389 ALA A N 1
ATOM 3103 C CA . ALA A 1 389 ? -6.131 -7.953 -16.806 1.00 94.69 389 ALA A CA 1
ATOM 3104 C C . ALA A 1 389 ? -7.406 -7.251 -16.318 1.00 94.69 389 ALA A C 1
ATOM 3106 O O . ALA A 1 389 ? -7.348 -6.180 -15.718 1.00 94.69 389 ALA A O 1
ATOM 3107 N N . ASN A 1 390 ? -8.567 -7.887 -16.483 1.00 92.50 390 ASN A N 1
ATOM 3108 C CA . ASN A 1 390 ? -9.843 -7.304 -16.042 1.00 92.50 390 ASN A CA 1
ATOM 3109 C C . ASN A 1 390 ? -9.900 -7.029 -14.525 1.00 92.50 390 ASN A C 1
ATOM 3111 O O . ASN A 1 390 ? -10.689 -6.204 -14.070 1.00 92.50 390 ASN A O 1
ATOM 3115 N N . ASP A 1 391 ? -9.099 -7.733 -13.723 1.00 93.81 391 ASP A N 1
ATOM 3116 C CA . ASP A 1 391 ? -9.025 -7.560 -12.272 1.00 93.81 391 ASP A CA 1
ATOM 3117 C C . ASP A 1 391 ? -7.844 -6.694 -11.795 1.00 93.81 391 ASP A C 1
ATOM 3119 O O . ASP A 1 391 ? -7.630 -6.588 -10.578 1.00 93.81 391 ASP A O 1
ATOM 3123 N N . THR A 1 392 ? -7.130 -6.049 -12.727 1.00 96.38 392 THR A N 1
ATOM 3124 C CA . THR A 1 392 ? -6.106 -5.031 -12.457 1.00 96.38 392 THR A CA 1
ATOM 3125 C C . THR A 1 392 ? -6.714 -3.822 -11.740 1.00 96.38 392 THR A C 1
ATOM 3127 O O . THR A 1 392 ? -7.827 -3.386 -12.052 1.00 96.38 392 THR A O 1
ATOM 3130 N N . LEU A 1 393 ? -5.974 -3.279 -10.768 1.00 96.88 393 LEU A N 1
ATOM 3131 C CA . LEU A 1 393 ? -6.261 -1.973 -10.169 1.00 96.88 393 LEU A CA 1
ATOM 3132 C C . LEU A 1 393 ? -5.362 -0.926 -10.834 1.00 96.88 393 LEU A C 1
ATOM 3134 O O . LEU A 1 393 ? -4.143 -1.083 -10.826 1.00 96.88 393 LEU A O 1
ATOM 3138 N N . VAL A 1 394 ? -5.959 0.122 -11.393 1.00 97.75 394 VAL A N 1
ATOM 3139 C CA . VAL A 1 394 ? -5.234 1.199 -12.080 1.00 97.75 394 VAL A CA 1
ATOM 3140 C C . VAL A 1 394 ? -5.142 2.424 -11.169 1.00 97.75 394 VAL A C 1
ATOM 3142 O O . VAL A 1 394 ? -6.166 2.963 -10.741 1.00 97.75 394 VAL A O 1
ATOM 3145 N N . GLY A 1 395 ? -3.923 2.849 -10.850 1.00 96.88 395 GLY A N 1
ATOM 3146 C CA . GLY A 1 395 ? -3.619 4.036 -10.058 1.00 96.88 395 GLY A CA 1
ATOM 3147 C C . GLY A 1 395 ? -3.647 5.302 -10.913 1.00 96.88 395 GLY A C 1
ATOM 3148 O O . GLY A 1 395 ? -2.821 5.472 -11.804 1.00 96.88 395 GLY A O 1
ATOM 3149 N N . VAL A 1 396 ? -4.588 6.202 -10.639 1.00 95.06 396 VAL A N 1
ATOM 3150 C CA . VAL A 1 396 ? -4.723 7.489 -11.335 1.00 95.06 396 VAL A CA 1
ATOM 3151 C C . VAL A 1 396 ? -4.034 8.566 -10.514 1.00 95.06 396 VAL A C 1
ATOM 3153 O O . VAL A 1 396 ? -4.544 8.978 -9.465 1.00 95.06 396 VAL A O 1
ATOM 3156 N N . TRP A 1 397 ? -2.869 8.993 -10.993 1.00 93.25 397 TRP A N 1
ATOM 3157 C CA . TRP A 1 397 ? -1.912 9.793 -10.231 1.00 93.25 397 TRP A CA 1
ATOM 3158 C C . TRP A 1 397 ? -1.576 11.135 -10.883 1.00 93.25 397 TRP A C 1
ATOM 3160 O O . TRP A 1 397 ? -1.253 12.079 -10.166 1.00 93.25 397 TRP A O 1
ATOM 3170 N N . LYS A 1 398 ? -1.707 11.256 -12.211 1.00 89.94 398 LYS A N 1
ATOM 3171 C CA . LYS A 1 398 ? -1.341 12.481 -12.929 1.00 89.94 398 LYS A CA 1
ATOM 3172 C C . LYS A 1 398 ? -2.284 13.628 -12.571 1.00 89.94 398 LYS A C 1
ATOM 3174 O O . LYS A 1 398 ? -3.511 13.481 -12.577 1.00 89.94 398 LYS A O 1
ATOM 3179 N N . ASP A 1 399 ? -1.700 14.790 -12.298 1.00 78.50 399 ASP A N 1
ATOM 3180 C CA . ASP A 1 399 ? -2.408 16.042 -12.041 1.00 78.50 399 ASP A CA 1
ATOM 3181 C C . ASP A 1 399 ? -2.008 17.143 -13.046 1.00 78.50 399 ASP A C 1
ATOM 3183 O O . ASP A 1 399 ? -1.230 16.920 -13.974 1.00 78.50 399 ASP A O 1
ATOM 3187 N N . THR A 1 400 ? -2.539 18.354 -12.856 1.00 68.56 400 THR A N 1
ATOM 3188 C CA . THR A 1 400 ? -2.242 19.532 -13.695 1.00 68.56 400 THR A CA 1
ATOM 3189 C C . THR A 1 400 ? -0.772 19.900 -13.809 1.00 68.56 400 THR A C 1
ATOM 3191 O O . THR A 1 400 ? -0.399 20.575 -14.764 1.00 68.56 400 THR A O 1
ATOM 3194 N N . SER A 1 401 ? 0.021 19.592 -12.785 1.00 65.38 401 SER A N 1
ATOM 3195 C CA . SER A 1 401 ? 1.433 19.964 -12.725 1.00 65.38 401 SER A CA 1
ATOM 3196 C C . SER A 1 401 ? 2.321 18.976 -13.476 1.00 65.38 401 SER A C 1
ATOM 3198 O O . SER A 1 401 ? 3.422 19.342 -13.877 1.00 65.38 401 SER A O 1
ATOM 3200 N N . LEU A 1 402 ? 1.819 17.759 -13.689 1.00 64.62 402 LEU A N 1
ATOM 3201 C CA . LEU A 1 402 ? 2.558 16.645 -14.271 1.00 64.62 402 LEU A CA 1
ATOM 3202 C C . LEU A 1 402 ? 2.239 16.434 -15.753 1.00 64.62 402 LEU A C 1
ATOM 3204 O O . LEU A 1 402 ? 3.093 15.965 -16.498 1.00 64.62 402 LEU A O 1
ATOM 3208 N N . ASP A 1 403 ? 1.042 16.816 -16.210 1.00 69.75 403 ASP A N 1
ATOM 3209 C CA . ASP A 1 403 ? 0.701 16.762 -17.632 1.00 69.75 403 ASP A CA 1
ATOM 3210 C C . ASP A 1 403 ? -0.159 17.955 -18.074 1.00 69.75 403 ASP A C 1
ATOM 3212 O O . ASP A 1 403 ? -1.355 18.061 -17.784 1.00 69.75 403 ASP A O 1
ATOM 3216 N N . GLU A 1 404 ? 0.448 18.845 -18.859 1.00 69.25 404 GLU A N 1
ATOM 3217 C CA . GLU A 1 404 ? -0.226 20.013 -19.430 1.00 69.25 404 GLU A CA 1
ATOM 3218 C C . GLU A 1 404 ? -1.343 19.646 -20.425 1.00 69.25 404 GLU A C 1
ATOM 3220 O O . GLU A 1 404 ? -2.256 20.452 -20.658 1.00 69.25 404 GLU A O 1
ATOM 3225 N N . LYS A 1 405 ? -1.308 18.438 -21.009 1.00 68.31 405 LYS A N 1
ATOM 3226 C CA . LYS A 1 405 ? -2.326 17.954 -21.955 1.00 68.31 405 LYS A CA 1
ATOM 3227 C C . LYS A 1 405 ? -3.639 17.627 -21.253 1.00 68.31 405 LYS A C 1
ATOM 3229 O O . LYS A 1 405 ? -4.692 17.728 -21.884 1.00 68.31 405 LYS A O 1
ATOM 3234 N N . MET A 1 406 ? -3.605 17.266 -19.969 1.00 69.06 406 MET A N 1
ATOM 3235 C CA . MET A 1 406 ? -4.790 16.871 -19.206 1.00 69.06 406 MET A CA 1
ATOM 3236 C C . MET A 1 406 ? -4.879 17.648 -17.898 1.00 69.06 406 MET A C 1
ATOM 3238 O O . MET A 1 406 ? -4.343 17.286 -16.855 1.00 69.06 406 MET A O 1
ATOM 3242 N N . LYS A 1 407 ? -5.644 18.737 -17.960 1.00 71.06 407 LYS A N 1
ATOM 3243 C CA . LYS A 1 407 ? -5.741 19.747 -16.902 1.00 71.06 407 LYS A CA 1
ATOM 3244 C C . LYS A 1 407 ? -6.441 19.274 -15.629 1.00 71.06 407 LYS A C 1
ATOM 3246 O O . LYS A 1 407 ? -6.595 20.078 -14.720 1.00 71.06 407 LYS A O 1
ATOM 3251 N N . ARG A 1 408 ? -6.987 18.061 -15.555 1.00 82.19 408 ARG A N 1
ATOM 3252 C CA . ARG A 1 408 ? -7.664 17.565 -14.350 1.00 82.19 408 ARG A CA 1
ATOM 3253 C C . ARG A 1 408 ? -7.622 16.044 -14.303 1.00 82.19 408 ARG A C 1
ATOM 3255 O O . ARG A 1 408 ? -7.805 15.393 -15.327 1.00 82.19 408 ARG A O 1
ATOM 3262 N N . TRP A 1 409 ? -7.521 15.477 -13.102 1.00 86.50 409 TRP A N 1
ATOM 3263 C CA . TRP A 1 409 ? -7.540 14.022 -12.911 1.00 86.50 409 TRP A CA 1
ATOM 3264 C C . TRP A 1 409 ? -8.813 13.358 -13.468 1.00 86.50 409 TRP A C 1
ATOM 3266 O O . TRP A 1 409 ? -8.780 12.208 -13.904 1.00 86.50 409 TRP A O 1
ATOM 3276 N N . GLN A 1 410 ? -9.942 14.079 -13.505 1.00 87.62 410 GLN A N 1
ATOM 3277 C CA . GLN A 1 410 ? -11.199 13.587 -14.079 1.00 87.62 410 GLN A CA 1
ATOM 3278 C C . GLN A 1 410 ? -11.061 13.203 -15.556 1.00 87.62 410 GLN A C 1
ATOM 3280 O O . GLN A 1 410 ? -11.766 12.306 -16.023 1.00 87.62 410 GLN A O 1
ATOM 3285 N N . ASP A 1 411 ? -10.177 13.881 -16.289 1.00 86.25 411 ASP A N 1
ATOM 3286 C CA . ASP A 1 411 ? -9.967 13.637 -17.713 1.00 86.25 411 ASP A CA 1
ATOM 3287 C C . ASP A 1 411 ? -9.231 12.296 -17.933 1.00 86.25 411 ASP A C 1
ATOM 3289 O O . ASP A 1 411 ? -9.501 11.615 -18.922 1.00 86.25 411 ASP A O 1
ATOM 3293 N N . TYR A 1 412 ? -8.443 11.842 -16.947 1.00 86.38 412 TYR A N 1
ATOM 3294 C CA . TYR A 1 412 ? -7.801 10.521 -16.921 1.00 86.38 412 TYR A CA 1
ATOM 3295 C C . TYR A 1 412 ? -8.712 9.385 -16.455 1.00 86.38 412 TYR A C 1
ATOM 3297 O O . TYR A 1 412 ? -8.649 8.278 -16.987 1.00 86.38 412 TYR A O 1
ATOM 3305 N N . ILE A 1 413 ? -9.608 9.631 -15.492 1.00 88.88 413 ILE A N 1
ATOM 3306 C CA . ILE A 1 413 ? -10.509 8.574 -15.001 1.00 88.88 413 ILE A CA 1
ATOM 3307 C C . ILE A 1 413 ? -11.481 8.107 -16.087 1.00 88.88 413 ILE A C 1
ATOM 3309 O O . ILE A 1 413 ? -11.727 6.910 -16.217 1.00 88.88 413 ILE A O 1
ATOM 3313 N N . LYS A 1 414 ? -12.037 9.023 -16.888 1.00 88.00 414 LYS A N 1
ATOM 3314 C CA . LYS A 1 414 ? -13.056 8.697 -17.902 1.00 88.00 414 LYS A CA 1
ATOM 3315 C C . LYS A 1 414 ? -12.630 7.584 -18.884 1.00 88.00 414 LYS A C 1
ATOM 3317 O O . LYS A 1 414 ? -13.410 6.642 -19.054 1.00 88.00 414 LYS A O 1
ATOM 3322 N N . PRO A 1 415 ? -11.460 7.636 -19.551 1.00 87.31 415 PRO A N 1
ATOM 3323 C CA . PRO A 1 415 ? -11.034 6.568 -20.458 1.00 87.31 415 PRO A CA 1
ATOM 3324 C C . PRO A 1 415 ? -10.763 5.241 -19.736 1.00 87.31 415 PRO A C 1
ATOM 3326 O O . PRO A 1 415 ? -11.127 4.190 -20.264 1.00 87.31 415 PRO A O 1
ATOM 3329 N N . ILE A 1 416 ? -10.201 5.272 -18.525 1.00 91.31 416 ILE A N 1
ATOM 3330 C CA . ILE A 1 416 ? -9.928 4.064 -17.729 1.00 91.31 416 ILE A CA 1
ATOM 3331 C C . ILE A 1 416 ? -11.246 3.403 -17.289 1.00 91.31 416 ILE A C 1
ATOM 3333 O O . ILE A 1 416 ? -11.422 2.195 -17.458 1.00 91.31 416 ILE A O 1
ATOM 3337 N N . ALA A 1 417 ? -12.213 4.203 -16.829 1.00 89.38 417 ALA A N 1
ATOM 3338 C CA . ALA A 1 417 ? -13.548 3.754 -16.443 1.00 89.38 417 ALA A CA 1
ATOM 3339 C C . ALA A 1 417 ? -14.303 3.102 -17.613 1.00 89.38 417 ALA A C 1
ATOM 3341 O O . ALA A 1 417 ? -14.900 2.040 -17.448 1.00 89.38 417 ALA A O 1
ATOM 3342 N N . ARG A 1 418 ? -14.232 3.687 -18.820 1.00 88.81 418 ARG A N 1
ATOM 3343 C CA . ARG A 1 418 ? -14.844 3.117 -20.040 1.00 88.81 418 ARG A CA 1
ATOM 3344 C C . ARG A 1 418 ? -14.267 1.755 -20.421 1.00 88.81 418 ARG A C 1
ATOM 3346 O O . ARG A 1 418 ? -14.981 0.949 -21.008 1.00 88.81 418 ARG A O 1
ATOM 3353 N N . LYS A 1 419 ? -12.997 1.502 -20.091 1.00 90.62 419 LYS A N 1
ATOM 3354 C CA . LYS A 1 419 ? -12.339 0.202 -20.287 1.00 90.62 419 LYS A CA 1
ATOM 3355 C C . LYS A 1 419 ? -12.733 -0.828 -19.206 1.00 90.62 419 LYS A C 1
ATOM 3357 O O . LYS A 1 419 ? -12.372 -1.991 -19.334 1.00 90.62 419 LYS A O 1
ATOM 3362 N N . GLY A 1 420 ? -13.500 -0.437 -18.181 1.00 91.94 420 GLY A N 1
ATOM 3363 C CA . GLY A 1 420 ? -14.045 -1.340 -17.159 1.00 91.94 420 GLY A CA 1
ATOM 3364 C C . GLY A 1 420 ? -13.070 -1.711 -16.038 1.00 91.94 420 GLY A C 1
ATOM 3365 O O . GLY A 1 420 ? -13.345 -2.643 -15.281 1.00 91.94 420 GLY A O 1
ATOM 3366 N N . TYR A 1 421 ? -11.942 -1.006 -15.916 1.00 94.19 421 TYR A N 1
ATOM 3367 C CA . TYR A 1 421 ? -10.964 -1.275 -14.864 1.00 94.19 421 TYR A CA 1
ATOM 3368 C C . TYR A 1 421 ? -11.418 -0.745 -13.502 1.00 94.19 421 TYR A C 1
ATOM 3370 O O . TYR A 1 421 ? -12.095 0.278 -13.385 1.00 94.19 421 TYR A O 1
ATOM 3378 N N . GLN A 1 422 ? -10.981 -1.428 -12.445 1.00 93.56 422 GLN A N 1
ATOM 3379 C CA . GLN A 1 422 ? -11.024 -0.876 -11.095 1.00 93.56 422 GLN A CA 1
ATOM 3380 C C . GLN A 1 422 ? -9.930 0.184 -10.951 1.00 93.56 422 GLN A C 1
ATOM 3382 O O . GLN A 1 422 ? -8.829 0.017 -11.472 1.00 93.56 422 GLN A O 1
ATOM 3387 N N . MET A 1 423 ? -10.219 1.254 -10.216 1.00 93.62 423 MET A N 1
ATOM 3388 C CA . MET A 1 423 ? -9.329 2.409 -10.114 1.00 93.62 423 MET A CA 1
ATOM 3389 C C . MET A 1 423 ? -9.023 2.756 -8.660 1.00 93.62 423 MET A C 1
ATOM 3391 O O . MET A 1 423 ? -9.868 2.583 -7.778 1.00 93.62 423 MET A O 1
ATOM 3395 N N . VAL A 1 424 ? -7.826 3.287 -8.432 1.00 95.62 424 VAL A N 1
ATOM 3396 C CA . VAL A 1 424 ? -7.411 3.943 -7.189 1.00 95.62 424 VAL A CA 1
ATOM 3397 C C . VAL A 1 424 ? -7.007 5.368 -7.550 1.00 95.62 424 VAL A C 1
ATOM 3399 O O . VAL A 1 424 ? -6.100 5.563 -8.348 1.00 95.62 424 VAL A O 1
ATOM 3402 N N . LEU A 1 425 ? -7.689 6.369 -6.995 1.00 94.94 425 LEU A N 1
ATOM 3403 C CA . LEU A 1 425 ? -7.345 7.774 -7.222 1.00 94.94 425 LEU A CA 1
ATOM 3404 C C . LEU A 1 425 ? -6.299 8.226 -6.196 1.00 94.94 425 LEU A C 1
ATOM 3406 O O . LEU A 1 425 ? -6.522 8.082 -4.996 1.00 94.94 425 LEU A O 1
ATOM 3410 N N . SER A 1 426 ? -5.198 8.810 -6.664 1.00 95.00 426 SER A N 1
ATOM 3411 C CA . SER A 1 426 ? -4.186 9.485 -5.836 1.00 95.00 426 SER A CA 1
ATOM 3412 C C . SER A 1 426 ? -3.878 10.912 -6.300 1.00 95.00 426 SER A C 1
ATOM 3414 O O . SER A 1 426 ? -3.378 11.698 -5.500 1.00 95.00 426 SER A O 1
ATOM 3416 N N . ALA A 1 427 ? -4.228 11.283 -7.538 1.00 92.06 427 ALA A N 1
ATOM 3417 C CA . ALA A 1 427 ? -3.847 12.551 -8.171 1.00 92.06 427 ALA A CA 1
ATOM 3418 C C . ALA A 1 427 ? -4.162 13.820 -7.357 1.00 92.06 427 ALA A C 1
ATOM 3420 O O . ALA A 1 427 ? -3.402 14.780 -7.368 1.00 92.06 427 ALA A O 1
ATOM 3421 N N . CYS A 1 428 ? -5.265 13.846 -6.605 1.00 89.56 428 CYS A N 1
ATOM 3422 C CA . CYS A 1 428 ? -5.611 14.996 -5.763 1.00 89.56 428 CYS A CA 1
ATOM 3423 C C . CYS A 1 428 ? -5.021 14.941 -4.340 1.00 89.56 428 CYS A C 1
ATOM 3425 O O . CYS A 1 428 ? -5.305 15.835 -3.544 1.00 89.56 428 CYS A O 1
ATOM 3427 N N . TRP A 1 429 ? -4.220 13.922 -4.009 1.00 93.62 429 TRP A N 1
ATOM 3428 C CA . TRP A 1 429 ? -3.686 13.629 -2.672 1.00 93.62 429 TRP A CA 1
ATOM 3429 C C . TRP A 1 429 ? -2.152 13.493 -2.637 1.00 93.62 429 TRP A C 1
ATOM 3431 O O . TRP A 1 429 ? -1.608 12.766 -1.807 1.00 93.62 429 TRP A O 1
ATOM 3441 N N . TYR A 1 430 ? -1.440 14.243 -3.482 1.00 92.56 430 TYR A N 1
ATOM 3442 C CA . TYR A 1 430 ? 0.019 14.387 -3.406 1.00 92.56 430 TYR A CA 1
ATOM 3443 C C . TYR A 1 430 ? 0.426 15.206 -2.168 1.00 92.56 430 TYR A C 1
ATOM 3445 O O . TYR A 1 430 ? 0.539 16.433 -2.198 1.00 92.56 430 TYR A O 1
ATOM 3453 N N . LEU A 1 431 ? 0.611 14.519 -1.034 1.00 93.06 431 LEU A N 1
ATOM 3454 C CA . LEU A 1 431 ? 0.971 15.134 0.255 1.00 93.06 431 LEU A CA 1
ATOM 3455 C C . LEU A 1 431 ? 2.411 15.675 0.292 1.00 93.06 431 LEU A C 1
ATOM 3457 O O . LEU A 1 431 ? 2.745 16.469 1.169 1.00 93.06 431 LEU A O 1
ATOM 3461 N N . ASN A 1 432 ? 3.261 15.262 -0.650 1.00 90.06 432 ASN A N 1
ATOM 3462 C CA . ASN A 1 432 ? 4.592 15.830 -0.873 1.00 90.06 432 ASN A CA 1
ATOM 3463 C C . ASN A 1 432 ? 4.527 17.264 -1.433 1.00 90.06 432 ASN A C 1
ATOM 3465 O O . ASN A 1 432 ? 5.446 18.049 -1.197 1.00 90.06 432 ASN A O 1
ATOM 3469 N N . TYR A 1 433 ? 3.441 17.637 -2.118 1.00 89.19 433 TYR A N 1
ATOM 3470 C CA . TYR A 1 433 ? 3.212 19.001 -2.602 1.00 89.19 433 TYR A CA 1
ATOM 3471 C C . TYR A 1 433 ? 2.630 19.881 -1.490 1.00 89.19 433 TYR A C 1
ATOM 3473 O O . TYR A 1 433 ? 1.419 20.137 -1.407 1.00 89.19 433 TYR A O 1
ATOM 3481 N N . ILE A 1 434 ? 3.526 20.346 -0.617 1.00 89.19 434 ILE A N 1
ATOM 3482 C CA . ILE A 1 434 ? 3.180 21.249 0.481 1.00 89.19 434 ILE A CA 1
ATOM 3483 C C . ILE A 1 434 ? 2.809 22.637 -0.047 1.00 89.19 434 ILE A C 1
ATOM 3485 O O . ILE A 1 434 ? 3.399 23.158 -0.993 1.00 89.19 434 ILE A O 1
ATOM 3489 N N . SER A 1 435 ? 1.831 23.264 0.598 1.00 87.50 435 SER A N 1
ATOM 3490 C CA . SER A 1 435 ? 1.401 24.627 0.281 1.00 87.50 435 SER A CA 1
ATOM 3491 C C . SER A 1 435 ? 1.091 25.389 1.564 1.00 87.50 435 SER A C 1
ATOM 3493 O O . SER A 1 435 ? 0.626 24.798 2.535 1.00 87.50 435 SER A O 1
ATOM 3495 N N . TYR A 1 436 ? 1.340 26.700 1.583 1.00 89.56 436 TYR A N 1
ATOM 3496 C CA . TYR A 1 436 ? 1.041 27.527 2.752 1.00 89.56 436 TYR A CA 1
ATOM 3497 C C . TYR A 1 436 ? -0.464 27.519 3.084 1.00 89.56 436 TYR A C 1
ATOM 3499 O O . TYR A 1 436 ? -1.308 27.627 2.194 1.00 89.56 436 TYR A O 1
ATOM 3507 N N . GLY A 1 437 ? -0.801 27.452 4.376 1.00 87.56 437 GLY A N 1
ATOM 3508 C CA . GLY A 1 437 ? -2.175 27.539 4.873 1.00 87.56 437 GLY A CA 1
ATOM 3509 C C . GLY A 1 437 ? -2.816 26.187 5.207 1.00 87.56 437 GLY A C 1
ATOM 3510 O O . GLY A 1 437 ? -2.163 25.272 5.694 1.00 87.56 437 GLY A O 1
ATOM 3511 N N . GLN A 1 438 ? -4.138 26.089 5.026 1.00 86.81 438 GLN A N 1
ATOM 3512 C CA . GLN A 1 438 ? -4.947 24.913 5.389 1.00 86.81 438 GLN A CA 1
ATOM 3513 C C . GLN A 1 438 ? -5.183 24.001 4.183 1.00 86.81 438 GLN A C 1
ATOM 3515 O O . GLN A 1 438 ? -6.314 23.831 3.719 1.00 86.81 438 GLN A O 1
ATOM 3520 N N . ASP A 1 439 ? -4.108 23.425 3.669 1.00 89.50 439 ASP A N 1
ATOM 3521 C CA . ASP A 1 439 ? -4.130 22.537 2.509 1.00 89.50 439 ASP A CA 1
ATOM 3522 C C . ASP A 1 439 ? -4.897 21.220 2.747 1.00 89.50 439 ASP A C 1
ATOM 3524 O O . ASP A 1 439 ? -5.418 20.632 1.808 1.00 89.50 439 ASP A O 1
ATOM 3528 N N . TRP A 1 440 ? -5.129 20.805 3.994 1.00 90.31 440 TRP A N 1
ATOM 3529 C CA . TRP A 1 440 ? -6.036 19.683 4.283 1.00 90.31 440 TRP A CA 1
ATOM 3530 C C . TRP A 1 440 ? -7.434 19.850 3.654 1.00 90.31 440 TRP A C 1
ATOM 3532 O O . TRP A 1 440 ? -8.076 18.857 3.307 1.00 90.31 440 TRP A O 1
ATOM 3542 N N . LYS A 1 441 ? -7.901 21.095 3.456 1.00 90.62 441 LYS A N 1
ATOM 3543 C CA . LYS A 1 441 ? -9.197 21.381 2.823 1.00 90.62 441 LYS A CA 1
ATOM 3544 C C . LYS A 1 441 ? -9.251 20.924 1.369 1.00 90.62 441 LYS A C 1
ATOM 3546 O O . LYS A 1 441 ? -10.266 20.350 0.988 1.00 90.62 441 LYS A O 1
ATOM 3551 N N . LYS A 1 442 ? -8.180 21.130 0.582 1.00 89.69 442 LYS A N 1
ATOM 3552 C CA . LYS A 1 442 ? -8.140 20.668 -0.822 1.00 89.69 442 LYS A CA 1
ATOM 3553 C C . LYS A 1 442 ? -8.248 19.144 -0.888 1.00 89.69 442 LYS A C 1
ATOM 3555 O O . LYS A 1 442 ? -9.012 18.623 -1.690 1.00 89.69 442 LYS A O 1
ATOM 3560 N N . PHE A 1 443 ? -7.565 18.446 0.021 1.00 92.75 443 PHE A N 1
ATOM 3561 C CA . PHE A 1 443 ? -7.608 16.988 0.109 1.00 92.75 443 PHE A CA 1
ATOM 3562 C C . PHE A 1 443 ? -8.998 16.481 0.511 1.00 92.75 443 PHE A C 1
ATOM 3564 O O . PHE A 1 443 ? -9.505 15.546 -0.100 1.00 92.75 443 PHE A O 1
ATOM 3571 N N . TYR A 1 444 ? -9.638 17.119 1.495 1.00 93.19 444 TYR A N 1
ATOM 3572 C CA . TYR A 1 444 ? -10.974 16.735 1.963 1.00 93.19 444 TYR A CA 1
ATOM 3573 C C . TYR A 1 444 ? -12.085 17.016 0.938 1.00 93.19 444 TYR A C 1
ATOM 3575 O O . TYR A 1 444 ? -13.080 16.302 0.895 1.00 93.19 444 TYR A O 1
ATOM 3583 N N . GLN A 1 445 ? -11.930 18.059 0.117 1.00 92.50 445 GLN A N 1
ATOM 3584 C CA . GLN A 1 445 ? -12.898 18.434 -0.920 1.00 92.50 445 GLN A CA 1
ATOM 3585 C C . GLN A 1 445 ? -12.796 17.586 -2.194 1.00 92.50 445 GLN A C 1
ATOM 3587 O O . GLN A 1 445 ? -13.682 17.678 -3.043 1.00 92.50 445 GLN A O 1
ATOM 3592 N N . CYS A 1 446 ? -11.741 16.783 -2.353 1.00 91.12 446 CYS A N 1
ATOM 3593 C CA . CYS A 1 446 ? -11.623 15.896 -3.500 1.00 91.12 446 CYS A CA 1
ATOM 3594 C C . CYS A 1 446 ? -12.672 14.775 -3.422 1.00 91.12 446 CYS A C 1
ATOM 3596 O O . CYS A 1 446 ? -12.585 13.895 -2.567 1.00 91.12 446 CYS A O 1
ATOM 3598 N N . ASP A 1 447 ? -13.656 14.804 -4.325 1.00 91.94 447 ASP A N 1
ATOM 3599 C CA . ASP A 1 447 ? -14.644 13.735 -4.478 1.00 91.94 447 ASP A CA 1
ATOM 3600 C C . ASP A 1 447 ? -14.212 12.782 -5.607 1.00 91.94 447 ASP A C 1
ATOM 3602 O O . ASP A 1 447 ? -14.300 13.163 -6.780 1.00 91.94 447 ASP A O 1
ATOM 3606 N N . PRO A 1 448 ? -13.789 11.538 -5.304 1.00 90.31 448 PRO A N 1
ATOM 3607 C CA . PRO A 1 448 ? -13.382 10.567 -6.321 1.00 90.31 448 PRO A CA 1
ATOM 3608 C C . PRO A 1 448 ? -14.517 10.168 -7.278 1.00 90.31 448 PRO A C 1
ATOM 3610 O O . PRO A 1 448 ? -14.247 9.596 -8.331 1.00 90.31 448 PRO A O 1
ATOM 3613 N N . ARG A 1 449 ? -15.782 10.465 -6.948 1.00 88.75 449 ARG A N 1
ATOM 3614 C CA . ARG A 1 449 ? -16.949 10.234 -7.820 1.00 88.75 449 ARG A CA 1
ATOM 3615 C C . ARG A 1 449 ? -17.355 11.475 -8.617 1.00 88.75 449 ARG A C 1
ATOM 3617 O O . ARG A 1 449 ? -18.300 11.415 -9.395 1.00 88.75 449 ARG A O 1
ATOM 3624 N N . GLY A 1 450 ? -16.660 12.597 -8.433 1.00 87.56 450 GLY A N 1
ATOM 3625 C CA . GLY A 1 450 ? -16.965 13.885 -9.055 1.00 87.56 450 GLY A CA 1
ATOM 3626 C C . GLY A 1 450 ? -16.569 13.979 -10.533 1.00 87.56 450 GLY A C 1
ATOM 3627 O O . GLY A 1 450 ? -15.834 14.895 -10.906 1.00 87.56 450 GLY A O 1
ATOM 3628 N N . PHE A 1 451 ? -17.020 13.043 -11.373 1.00 84.38 451 PHE A N 1
ATOM 3629 C CA . PHE A 1 451 ? -16.807 13.036 -12.825 1.00 84.38 451 PHE A CA 1
ATOM 3630 C C . PHE A 1 451 ? -18.022 12.459 -13.576 1.00 84.38 451 PHE A C 1
ATOM 3632 O O . PHE A 1 451 ? -18.716 11.577 -13.076 1.00 84.38 451 PHE A O 1
ATOM 3639 N N . ASP A 1 452 ? -18.277 12.934 -14.802 1.00 76.88 452 ASP A N 1
ATOM 3640 C CA . ASP A 1 452 ? -19.384 12.416 -15.623 1.00 76.88 452 ASP A CA 1
ATOM 3641 C C . ASP A 1 452 ? -19.087 10.989 -16.107 1.00 76.88 452 ASP A C 1
ATOM 3643 O O . ASP A 1 452 ? -18.046 10.755 -16.731 1.00 76.88 452 ASP A O 1
ATOM 3647 N N . GLY A 1 453 ? -20.019 10.058 -15.884 1.00 66.31 453 GLY A N 1
ATOM 3648 C CA . GLY A 1 453 ? -19.905 8.663 -16.330 1.00 66.31 453 GLY A CA 1
ATOM 3649 C C . GLY A 1 453 ? -19.805 7.615 -15.217 1.00 66.31 453 GLY A C 1
ATOM 3650 O O . GLY A 1 453 ? -19.496 6.467 -15.522 1.00 66.31 453 GLY A O 1
ATOM 3651 N N . GLY A 1 454 ? -20.059 7.979 -13.956 1.00 54.03 454 GLY A N 1
ATOM 3652 C CA . GLY A 1 454 ? -20.239 7.008 -12.873 1.00 54.03 454 GLY A CA 1
ATOM 3653 C C . GLY A 1 454 ? -21.565 6.250 -13.010 1.00 54.03 454 GLY A C 1
ATOM 3654 O O . GLY A 1 454 ? -22.620 6.881 -13.090 1.00 54.03 454 GLY A O 1
ATOM 3655 N N . ALA A 1 455 ? -21.491 4.919 -13.053 1.00 40.38 455 ALA A N 1
ATOM 3656 C CA . ALA A 1 455 ? -22.616 4.019 -12.793 1.00 40.38 455 ALA A CA 1
ATOM 3657 C C . ALA A 1 455 ? -22.695 3.692 -11.298 1.00 40.38 455 ALA A C 1
ATOM 3659 O O . ALA A 1 455 ? -21.612 3.575 -10.673 1.00 40.38 455 ALA A O 1
#

Organism: Haemaphysalis longicornis (NCBI:txid44386)

InterPro domains:
  IPR015883 Beta-hexosaminidase, catalytic domain [PF00728] (189-441)
  IPR017853 Glycoside hydrolase superfamily [SSF51445] (190-449)
  IPR025705 Beta-hexosaminidase [PIRSF001093] (28-450)
  IPR025705 Beta-hexosaminidase [PR00738] (143-163)
  IPR025705 Beta-hexosaminidase [PR00738] (296-314)
  IPR025705 Beta-hexosaminidase [PR00738] (318-331)
  IPR025705 Beta-hexosaminidase [PTHR22600] (192-451)
  IPR029018 Beta-hexosaminidase-like, domain 2 [G3DSA:3.30.379.10] (35-181)
  IPR029018 Beta-hexosaminidase-like, domain 2 [SSF55545] (42-170)
  IPR029019 Beta-hexosaminidase, eukaryotic type, N-terminal [PF14845] (41-163)

Foldseek 3Di:
DDPVVVVVVVVCVVVVVVVVPPPPPPPPDPFPDDPDPQLQAPPHDPDDDDDPADADEQLVQEEEDEPLLVPAVLLVVLSVVLSCLLCVDNPDPDPQPDPDDPHHHARYEYEEEQDRPDCVQRDAFAPPDFLAWDWDDDSDYHIYIYDHGSNVVLVVSLSVSRNRDDDPPSDDDDDDSPPPCPPDDPLLVVLVVCLNNVNAEDEDAQAFQQAHQEQDPLQRCLNVRHPDPVSHCYLVNLLVSRVSSSSSNHAYAYEDEFQARCNSVCVPDPPQWQFADDPNDTHHDDPPPCRLPTGGDLLDPVNLVVLLSVLLRVVVSGDYLEYEHELPSHDCRSLVRDPVNVVSCVVVVNPDCLVSSLSSVVSNLVSNVVSVGAYEYELVCVVSVHDHDLAYEYEQADACVRDVVDHGSLVSVVSVVVSNHHYDYCNQPPPVPDDPDDSVVSVVPDDPPPHPDDD

Sequence (455 aa):
MTSSVLRLLLLLAPVLLAYAFITYIEVRLPLPGKRAPPGSPWPAPQMWQTSPMQRTLDPDTFSLSSAAAESCDVVAKALSRYRKLAFLKEVGCKAAQGPGAELEALPALRVDVARYRGPEHCGYPQHKEDESYTLVVPEQGDAVLKSQTVWGVIRGLETFSQLVYQDPVSKAVSEQKKLVNEKKNPFEALKDAMAYNKFNVFHWHLVDDQSWPLEMSTYPNLTKSAYSPRHVYSRKDVQEIIEYARLRGIRVIPEIDTPGHTQALGKIFPDILTACYSNGTRGKPDYPNHAAFEMLNPMQQYTYDVMRNIFKEIIGTFKDKYIHLGMDEVYYACWESSPEIAAFMKQQGFDSVNQVEQYYLRTTMANVQKLGAKYMIWQDPIDNDVSAANDTLVGVWKDTSLDEKMKRWQDYIKPIARKGYQMVLSACWYLNYISYGQDWKKFYQCDPRGFDGGA